Protein 4KNK (pdb70)

Secondary structure (DSSP, 8-state):
-PPPPP--SS--HHHHHHHHTT--PPPEEE---TTS----BTTBTT---EEEEEE---SS--HHHHHHHHHHHTTT---SEEE-SS-EEE-S-TTS--SSSHHHHTTTEEEEEEPP--SHHHHHHHHHHHHHHHHHHHHHHT----B-TTTS-SSEEEHHHIIIII-S----TTHHHHHHTT--HHHHHHHHHHHHHHHTTSS---/-PPPP--SS--HHHHHHHHTT--PPPEEE---TTS----BTTBTT---EEEEEE---SS--HHHHHHHHHHSTTT---SEEE-SS-EEE-S-TTS--SSSHHHHTTTEEEEEEPP--SHHHHHHHHHHHHHHHHHHHHHHT----B-TTTS-SSEEEHHHIIIII-S----TTHHHHHHTT--HHHHHHHHHHHHHHHTTSSPPTT--

Organism: Staphylococcus aureus (strain NCTC 8325 / PS 47) (NCBI:txid93061)

Nearest PDB structures (foldseek):
  4knl-assembly2_B  TM=1.004E+00  e=2.951E-45  Staphylococcus aureus subsp. aureus NCTC 8325
  3lat-assembly2_B  TM=9.968E-01  e=1.624E-40  Staphylococcus epidermidis
  4ivv-assembly1_A  TM=8.701E-01  e=4.608E-11  Streptococcus pneumoniae TIGR4
  8c4d-assembly1_A  TM=6.603E-01  e=6.102E-10  Enterococcus faecium
  3hmb-assembly3_C  TM=6.795E-01  e=7.265E-08  Bacillus subtilis

Radius of gyration: 22.3 Å; Cα contacts (8 Å, |Δi|>4): 862; chains: 2; bounding box: 53×54×55 Å

Solvent-accessible surface area: 17569 Å² total; per-residue (Å²): 191,106,82,82,106,29,157,69,130,44,143,10,87,7,16,83,68,0,49,86,80,75,37,125,28,44,53,16,30,16,47,54,13,41,116,14,26,66,120,46,3,136,74,23,32,15,135,7,43,0,0,0,0,2,12,24,89,58,86,117,26,86,9,90,36,30,9,71,144,13,55,118,45,35,137,129,43,2,8,0,0,7,0,18,6,100,81,0,4,3,0,3,18,10,5,11,15,0,77,17,2,22,87,50,0,12,35,49,4,2,0,0,27,0,3,18,10,119,88,117,33,18,3,0,88,0,0,1,3,0,0,23,0,0,0,36,9,1,45,26,38,60,32,82,21,59,26,0,8,160,93,20,96,18,19,0,8,0,10,88,0,0,28,125,76,43,24,55,30,127,105,60,23,0,45,37,19,0,165,82,43,125,9,39,3,39,29,0,38,6,2,0,31,19,17,14,42,37,83,88,42,87,12,21,93,75,165,81,83,108,29,156,70,128,62,144,7,87,5,15,87,68,0,51,88,83,55,35,124,31,46,50,16,31,24,47,54,11,47,114,15,30,66,118,48,4,138,77,23,46,7,153,6,37,0,1,0,0,2,11,25,89,59,88,119,25,85,9,89,37,31,8,64,150,12,55,119,55,46,139,129,42,1,8,0,0,6,0,18,3,99,80,0,4,3,1,3,17,10,4,18,15,0,78,15,3,22,86,50,0,12,37,48,4,2,0,0,25,0,3,18,10,119,79,117,32,13,3,0,87,0,0,2,3,0,0,25,0,0,0,33,11,1,44,23,28,68,32,79,12,60,26,0,11,159,95,20,98,18,19,0,8,0,12,91,0,0,24,127,74,42,24,54,30,122,103,63,23,0,40,42,18,0,161,80,42,131,7,36,3,45,34,0,38,8,1,0,29,20,19,17,42,36,72,90,40,87,13,16,53,35,75,88,147

InterPro domains:
  IPR002502 N-acetylmuramoyl-L-alanine amidase domain [PF01510] (258-386)
  IPR002502 N-acetylmuramoyl-L-alanine amidase domain [SM00644] (245-386)
  IPR002502 N-acetylmuramoyl-L-alanine amidase domain [cd06583] (258-388)
  IPR002901 Mannosyl-glycoprotein endo-beta-N-acetylglucosamidase-like domain [PF01832] (1105-1240)
  IPR002901 Mannosyl-glycoprotein endo-beta-N-acetylglucosamidase-like domain [SM00047] (1092-1251)
  IPR025987 GW domain [PF13457] (451-509)
  IPR025987 GW domain [PF13457] (521-588)
  IPR025987 GW domain [PF13457] (616-679)
  IPR025987 GW domain [PF13457] (691-757)
  IPR025987 GW domain [PF13457] (786-855)
  IPR025987 GW domain [PF13457] (945-1012)
  IPR025987 GW domain [PS51780] (443-517)
  IPR025987 GW domain [PS51780] (519-593)
  IPR025987 GW domain [PS51780] (612-686)
  IPR025987 GW domain [PS51780] (688-762)
  IPR025987 GW domain [PS51780] (784-859)
  IPR025987 GW domain [PS51780] (861-936)
  IPR025987 GW domain [PS51780] (943-1017)
  IPR036505 N-acetylmuramoyl-L-alanine amidase/PGRP domain superfamily [G3DSA:3.40.80.10] (197-421)
  IPR036505 N-acetylmuramoyl-L-alanine amidase/PGRP domain superfamily [SSF55846] (246-404)

Sequence (414 aa):
TSLPKYKPQVNSSINDYICKNNLKAPKIEEDYTSYFPKYAYRNGVGRPEGIVVHDTANDRSTINGEISYMKNNYQNAFVHAFVDGDRIIETAPTDYYLSWGVGAVGNPRFINVEIVHTHDYASSFARSMNNYADDYAATQLQYYGLKPDSAEYDGNGTVWTHYAVSKYLGGTDHADPHGYLRRSHNYSYDQLYDLINEKYLIKMGKVAPWSLPKYKPQVNSSINDYICKNNLKAPKIEEDYTSYFPKYAYRNGVGRPEGIVVHDTANDRSTINGEISYMKNNYQNAFVHAFVDGDRIIETAPTDYLSWGVGAVGNPRFINVEIVHTHDYASSFARSMNNYADDYAATQLQYYGLKPDSAEYDGNGTVWTHYAVSKYLGGTDHADPHGYLRSHNYSYDQLYDLINEKYLIKMGKVAPWGTQ

Structure (mmCIF, N/CA/C/O backbone):
data_4KNK
#
_entry.id   4KNK
#
_cell.length_a   96.800
_cell.length_b   81.680
_cell.length_c   68.690
_cell.angle_alpha   90.00
_cell.angle_beta   128.84
_cell.angle_gamma   90.00
#
_symmetry.space_group_name_H-M   'C 1 2 1'
#
loop_
_entity.id
_entity.type
_entity.pdbx_description
1 polymer 'Bifunctional autolysin'
2 non-polymer 'ZINC ION'
3 non-polymer IMIDAZOLE
4 non-polymer 'SODIUM ION'
5 non-polymer 'FORMIC ACID'
6 non-polymer DI(HYDROXYETHYL)ETHER
7 non-polymer 1,2-ETHANEDIOL
8 water water
#
loop_
_atom_site.group_PDB
_atom_site.id
_atom_site.type_symbol
_atom_site.label_atom_id
_atom_site.label_alt_id
_atom_site.label_comp_id
_atom_site.label_asym_id
_atom_site.label_entity_id
_atom_site.label_seq_id
_atom_site.pdbx_PDB_ins_code
_atom_site.Cartn_x
_atom_site.Cartn_y
_atom_site.Cartn_z
_atom_site.occupancy
_atom_site.B_iso_or_equiv
_atom_site.auth_seq_id
_atom_site.auth_comp_id
_atom_site.auth_asym_id
_atom_site.auth_atom_id
_atom_site.pdbx_PDB_model_num
ATOM 1 N N . THR A 1 16 ? 92.279 -14.098 44.272 1.00 34.24 212 THR A N 1
ATOM 2 C CA . THR A 1 16 ? 92.281 -12.653 44.074 1.00 33.30 212 THR A CA 1
ATOM 3 C C . THR A 1 16 ? 91.506 -11.927 45.176 1.00 30.15 212 THR A C 1
ATOM 4 O O . THR A 1 16 ? 90.282 -12.047 45.312 1.00 32.50 212 THR A O 1
ATOM 8 N N . SER A 1 17 ? 92.242 -11.171 45.971 1.00 26.34 213 SER A N 1
ATOM 9 C CA . SER A 1 17 ? 91.667 -10.523 47.138 1.00 23.76 213 SER A CA 1
ATOM 10 C C . SER A 1 17 ? 90.887 -9.260 46.785 1.00 22.02 213 SER A C 1
ATOM 11 O O . SER A 1 17 ? 91.025 -8.704 45.696 1.00 23.70 213 SER A O 1
ATOM 14 N N . LEU A 1 18 ? 90.052 -8.801 47.712 1.00 21.29 214 LEU A N 1
ATOM 15 C CA . LEU A 1 18 ? 89.364 -7.534 47.558 1.00 20.70 214 LEU A CA 1
ATOM 16 C C . LEU A 1 18 ? 90.355 -6.389 47.479 1.00 21.19 214 LEU A C 1
ATOM 17 O O . LEU A 1 18 ? 91.343 -6.360 48.201 1.00 21.61 214 LEU A O 1
ATOM 22 N N . PRO A 1 19 ? 90.077 -5.413 46.618 1.00 20.92 215 PRO A N 1
ATOM 23 C CA . PRO A 1 19 ? 90.973 -4.258 46.536 1.00 22.71 215 PRO A CA 1
ATOM 24 C C . PRO A 1 19 ? 90.771 -3.333 47.736 1.00 22.30 215 PRO A C 1
ATOM 25 O O . PRO A 1 19 ? 89.658 -3.231 48.270 1.00 21.48 215 PRO A O 1
ATOM 29 N N . LYS A 1 20 ? 91.829 -2.640 48.145 1.00 23.01 216 LYS A N 1
ATOM 30 C CA . LYS A 1 20 ? 91.672 -1.556 49.105 1.00 22.63 216 LYS A CA 1
ATOM 31 C C . LYS A 1 20 ? 90.999 -0.396 48.384 1.00 20.86 216 LYS A C 1
ATOM 32 O O . LYS A 1 20 ? 91.328 -0.100 47.236 1.00 22.16 216 LYS A O 1
ATOM 35 N N . TYR A 1 21 ? 90.076 0.278 49.054 1.00 18.50 217 TYR A N 1
ATOM 36 C CA . TYR A 1 21 ? 89.433 1.451 48.478 1.00 18.78 217 TYR A CA 1
ATOM 37 C C . TYR A 1 21 ? 90.470 2.532 48.204 1.00 19.30 217 TYR A C 1
ATOM 38 O O . TYR A 1 21 ? 91.251 2.873 49.092 1.00 21.59 217 TYR A O 1
ATOM 47 N N . LYS A 1 22 ? 90.442 3.109 47.010 1.00 19.49 218 LYS A N 1
ATOM 48 C CA . LYS A 1 22 ? 91.313 4.254 46.719 1.00 20.92 218 LYS A CA 1
ATOM 49 C C . LYS A 1 22 ? 90.554 5.547 47.002 1.00 19.26 218 LYS A C 1
ATOM 50 O O . LYS A 1 22 ? 89.553 5.830 46.355 1.00 18.98 218 LYS A O 1
ATOM 56 N N . PRO A 1 23 ? 91.022 6.327 47.981 1.00 18.39 219 PRO A N 1
ATOM 57 C CA . PRO A 1 23 ? 90.286 7.543 48.326 1.00 17.23 219 PRO A CA 1
ATOM 58 C C . PRO A 1 23 ? 90.136 8.464 47.120 1.00 16.72 219 PRO A C 1
ATOM 59 O O . PRO A 1 23 ? 91.085 8.659 46.344 1.00 17.84 219 PRO A O 1
ATOM 63 N N . GLN A 1 24 ? 88.932 9.006 46.959 1.00 16.50 220 GLN A N 1
ATOM 64 C CA . GLN A 1 24 ? 88.649 9.915 45.863 1.00 17.10 220 GLN A CA 1
ATOM 65 C C . GLN A 1 24 ? 88.762 11.376 46.288 1.00 15.99 220 GLN A C 1
ATOM 66 O O . GLN A 1 24 ? 88.704 12.270 45.448 1.00 18.50 220 GLN A O 1
ATOM 72 N N . VAL A 1 25 ? 88.899 11.619 47.586 1.00 15.39 221 VAL A N 1
ATOM 73 C CA . VAL A 1 25 ? 89.029 12.961 48.142 1.00 15.62 221 VAL A CA 1
ATOM 74 C C . VAL A 1 25 ? 90.161 12.874 49.156 1.00 15.45 221 VAL A C 1
ATOM 75 O O . VAL A 1 25 ? 90.072 12.088 50.098 1.00 18.74 221 VAL A O 1
ATOM 79 N N . ASN A 1 26 ? 91.227 13.641 48.964 1.00 14.66 222 ASN A N 1
ATOM 80 C CA . ASN A 1 26 ? 92.332 13.599 49.905 1.00 14.70 222 ASN A CA 1
ATOM 81 C C . ASN A 1 26 ? 91.903 14.037 51.286 1.00 13.39 222 ASN A C 1
ATOM 82 O O . ASN A 1 26 ? 91.186 15.017 51.442 1.00 14.24 222 ASN A O 1
ATOM 87 N N . SER A 1 27 ? 92.337 13.294 52.296 1.00 13.32 223 SER A N 1
ATOM 88 C CA . SER A 1 27 ? 91.911 13.589 53.651 1.00 11.93 223 SER A CA 1
ATOM 89 C C . SER A 1 27 ? 92.880 13.013 54.665 1.00 12.70 223 SER A C 1
ATOM 90 O O . SER A 1 27 ? 92.928 11.805 54.860 1.00 13.42 223 SER A O 1
ATOM 93 N N . SER A 1 28 ? 93.679 13.867 55.302 1.00 13.32 224 SER A N 1
ATOM 94 C CA . SER A 1 28 ? 94.568 13.368 56.353 1.00 13.47 224 SER A CA 1
ATOM 95 C C . SER A 1 28 ? 93.765 12.822 57.534 1.00 12.64 224 SER A C 1
ATOM 96 O O . SER A 1 28 ? 94.225 11.901 58.209 1.00 13.55 224 SER A O 1
ATOM 99 N N . ILE A 1 29 ? 92.586 13.377 57.790 1.00 11.84 225 ILE A N 1
ATOM 100 C CA . ILE A 1 29 ? 91.777 12.857 58.880 1.00 11.62 225 ILE A CA 1
ATOM 101 C C . ILE A 1 29 ? 91.249 11.471 58.525 1.00 11.29 225 ILE A C 1
ATOM 102 O O . ILE A 1 29 ? 91.309 10.564 59.354 1.00 11.92 225 ILE A O 1
ATOM 107 N N . ASN A 1 30 ? 90.769 11.272 57.294 1.00 11.33 226 ASN A N 1
ATOM 108 C CA . ASN A 1 30 ? 90.325 9.926 56.928 1.00 11.42 226 ASN A CA 1
ATOM 109 C C . ASN A 1 30 ? 91.503 8.952 56.927 1.00 11.55 226 ASN A C 1
ATOM 110 O O . ASN A 1 30 ? 91.351 7.790 57.311 1.00 12.94 226 ASN A O 1
ATOM 115 N N . ASP A 1 31 ? 92.687 9.424 56.536 1.00 12.70 227 ASP A N 1
ATOM 116 C CA . ASP A 1 31 ? 93.897 8.589 56.599 1.00 14.39 227 ASP A CA 1
ATOM 117 C C . ASP A 1 31 ? 94.144 8.129 58.042 1.00 14.47 227 ASP A C 1
ATOM 118 O O . ASP A 1 31 ? 94.446 6.967 58.283 1.00 15.50 227 ASP A O 1
ATOM 123 N N . TYR A 1 32 ? 94.006 9.048 58.995 1.00 14.32 228 TYR A N 1
ATOM 124 C CA . TYR A 1 32 ? 94.178 8.767 60.417 1.00 14.85 228 TYR A CA 1
ATOM 125 C C . TYR A 1 32 ? 93.134 7.757 60.899 1.00 14.16 228 TYR A C 1
ATOM 126 O O . TYR A 1 32 ? 93.454 6.825 61.622 1.00 15.73 228 TYR A O 1
ATOM 135 N N . ILE A 1 33 ? 91.883 7.943 60.500 1.00 12.72 229 ILE A N 1
ATOM 136 C CA . ILE A 1 33 ? 90.814 7.045 60.914 1.00 12.62 229 ILE A CA 1
ATOM 137 C C . ILE A 1 33 ? 91.097 5.618 60.432 1.00 13.14 229 ILE A C 1
ATOM 138 O O . ILE A 1 33 ? 90.983 4.638 61.184 1.00 14.63 229 ILE A O 1
ATOM 143 N N . CYS A 1 34 ? 91.470 5.518 59.160 1.00 13.74 230 CYS A N 1
ATOM 144 C CA . CYS A 1 34 ? 91.740 4.238 58.527 1.00 16.31 230 CYS A CA 1
ATOM 145 C C . CYS A 1 34 ? 92.981 3.551 59.100 1.00 18.32 230 CYS A C 1
ATOM 146 O O . CYS A 1 34 ? 92.938 2.369 59.448 1.00 19.64 230 CYS A O 1
ATOM 149 N N . LYS A 1 35 ? 94.076 4.300 59.204 1.00 20.55 231 LYS A N 1
ATOM 150 C CA . LYS A 1 35 ? 95.356 3.743 59.644 1.00 22.98 231 LYS A CA 1
ATOM 151 C C . LYS A 1 35 ? 95.236 3.174 61.033 1.00 23.68 231 LYS A C 1
ATOM 152 O O . LYS A 1 35 ? 95.852 2.170 61.364 1.00 25.23 231 LYS A O 1
ATOM 154 N N . ASN A 1 36 ? 94.409 3.804 61.846 1.00 22.60 232 ASN A N 1
ATOM 155 C CA . ASN A 1 36 ? 94.207 3.363 63.211 1.00 21.90 232 ASN A CA 1
ATOM 156 C C . ASN A 1 36 ? 93.057 2.420 63.420 1.00 20.98 232 ASN A C 1
ATOM 157 O O . ASN A 1 36 ? 92.751 2.035 64.557 1.00 21.88 232 ASN A O 1
ATOM 162 N N . ASN A 1 37 ? 92.438 2.035 62.312 1.00 20.20 233 ASN A N 1
ATOM 163 C CA . ASN A 1 37 ? 91.402 1.022 62.320 1.00 19.00 233 ASN A CA 1
ATOM 164 C C . ASN A 1 37 ? 90.305 1.374 63.326 1.00 17.31 233 ASN A C 1
ATOM 165 O O . ASN A 1 37 ? 89.883 0.545 64.112 1.00 16.75 233 ASN A O 1
ATOM 170 N N . LEU A 1 38 ? 89.845 2.615 63.314 1.00 16.72 234 LEU A N 1
ATOM 171 C CA . LEU A 1 38 ? 88.859 3.026 64.301 1.00 15.71 234 LEU A CA 1
ATOM 172 C C . LEU A 1 38 ? 87.552 2.294 64.087 1.00 15.10 234 LEU A C 1
ATOM 173 O O . LEU A 1 38 ? 87.070 2.212 62.965 1.00 16.38 234 LEU A O 1
ATOM 178 N N . LYS A 1 39 ? 86.975 1.817 65.180 1.00 15.19 235 LYS A N 1
ATOM 179 C CA . LYS A 1 39 ? 85.741 1.048 65.125 1.00 16.25 235 LYS A CA 1
ATOM 180 C C . LYS A 1 39 ? 84.586 1.854 65.666 1.00 13.92 235 LYS A C 1
ATOM 181 O O . LYS A 1 39 ? 84.592 2.273 66.821 1.00 15.13 235 LYS A O 1
ATOM 185 N N . ALA A 1 40 ? 83.580 2.056 64.834 1.00 13.21 236 ALA A N 1
ATOM 186 C CA . ALA A 1 40 ? 82.368 2.701 65.301 1.00 12.94 236 ALA A CA 1
ATOM 187 C C . ALA A 1 40 ? 81.694 1.854 66.378 1.00 13.12 236 ALA A C 1
ATOM 188 O O . ALA A 1 40 ? 81.715 0.617 66.342 1.00 14.40 236 ALA A O 1
ATOM 190 N N . PRO A 1 41 ? 81.080 2.516 67.353 1.00 12.65 237 PRO A N 1
ATOM 191 C CA . PRO A 1 41 ? 80.356 1.775 68.393 1.00 14.00 237 PRO A CA 1
ATOM 192 C C . PRO A 1 41 ? 79.031 1.215 67.889 1.00 13.85 237 PRO A C 1
ATOM 193 O O . PRO A 1 41 ? 78.607 1.535 66.774 1.00 13.80 237 PRO A O 1
ATOM 197 N N . LYS A 1 42 ? 78.393 0.405 68.719 1.00 13.75 238 LYS A N 1
ATOM 198 C CA . LYS A 1 42 ? 77.055 -0.096 68.427 1.00 14.91 238 LYS A CA 1
ATOM 199 C C . LYS A 1 42 ? 76.057 1.035 68.173 1.00 12.95 238 LYS A C 1
ATOM 200 O O . LYS A 1 42 ? 76.172 2.103 68.748 1.00 15.17 238 LYS A O 1
ATOM 202 N N . ILE A 1 43 ? 75.079 0.772 67.312 1.00 12.76 239 ILE A N 1
ATOM 203 C CA . ILE A 1 43 ? 73.950 1.677 67.117 1.00 12.32 239 ILE A CA 1
ATOM 204 C C . ILE A 1 43 ? 72.951 1.372 68.218 1.00 12.32 239 ILE A C 1
ATOM 205 O O . ILE A 1 43 ? 72.379 0.279 68.239 1.00 14.03 239 ILE A O 1
ATOM 210 N N . GLU A 1 44 ? 72.778 2.305 69.152 1.00 11.36 240 GLU A N 1
ATOM 211 C CA . GLU A 1 44 ? 71.852 2.160 70.278 1.00 12.99 240 GLU A CA 1
ATOM 212 C C . GLU A 1 44 ? 70.546 2.818 69.972 1.00 12.98 240 GLU A C 1
ATOM 213 O O . GLU A 1 44 ? 70.528 3.924 69.444 1.00 17.25 240 GLU A O 1
ATOM 219 N N . GLU A 1 45 ? 69.454 2.186 70.364 1.00 11.17 241 GLU A N 1
ATOM 220 C CA . GLU A 1 45 ? 68.155 2.850 70.265 1.00 13.70 241 GLU A CA 1
ATOM 221 C C . GLU A 1 45 ? 67.824 3.662 71.509 1.00 14.79 241 GLU A C 1
ATOM 222 O O . GLU A 1 45 ? 68.125 3.290 72.649 1.00 18.02 241 GLU A O 1
ATOM 228 N N . ASP A 1 46 ? 67.155 4.767 71.289 1.00 12.57 242 ASP A N 1
ATOM 229 C CA . ASP A 1 46 ? 66.569 5.505 72.379 1.00 13.08 242 ASP A CA 1
ATOM 230 C C . ASP A 1 46 ? 65.304 6.153 71.822 1.00 12.97 242 ASP A C 1
ATOM 231 O O . ASP A 1 46 ? 65.308 7.338 71.505 1.00 13.44 242 ASP A O 1
ATOM 236 N N . TYR A 1 47 ? 64.255 5.348 71.638 1.00 12.56 243 TYR A N 1
ATOM 237 C CA . TYR A 1 47 ? 63.028 5.807 70.993 1.00 11.83 243 TYR A CA 1
ATOM 238 C C . TYR A 1 47 ? 62.051 6.398 71.996 1.00 11.94 243 TYR A C 1
ATOM 239 O O . TYR A 1 47 ? 62.126 6.136 73.190 1.00 14.85 243 TYR A O 1
ATOM 248 N N . THR A 1 48 ? 61.105 7.163 71.486 1.00 10.81 244 THR A N 1
ATOM 249 C CA . THR A 1 48 ? 60.140 7.873 72.321 1.00 11.54 244 THR A CA 1
ATOM 250 C C . THR A 1 48 ? 58.739 7.564 71.817 1.00 11.31 244 THR A C 1
ATOM 251 O O . THR A 1 48 ? 58.428 7.750 70.644 1.00 11.64 244 THR A O 1
ATOM 255 N N . SER A 1 49 ? 57.888 7.112 72.726 1.00 11.93 245 SER A N 1
ATOM 256 C CA . SER A 1 49 ? 56.583 6.576 72.370 1.00 12.68 245 SER A CA 1
ATOM 257 C C . SER A 1 49 ? 55.680 7.611 71.714 1.00 12.47 245 SER A C 1
ATOM 258 O O . SER A 1 49 ? 54.806 7.246 70.922 1.00 13.78 245 SER A O 1
ATOM 261 N N . TYR A 1 50 ? 55.858 8.895 72.055 1.00 11.96 246 TYR A N 1
ATOM 262 C CA . TYR A 1 50 ? 54.945 9.920 71.575 1.00 12.45 246 TYR A CA 1
ATOM 263 C C . TYR A 1 50 ? 55.450 10.633 70.320 1.00 12.03 246 TYR A C 1
ATOM 264 O O . TYR A 1 50 ? 54.743 11.493 69.797 1.00 13.49 246 TYR A O 1
ATOM 273 N N . PHE A 1 51 ? 56.638 10.290 69.815 1.00 11.03 247 PHE A N 1
ATOM 274 C CA . PHE A 1 51 ? 57.029 10.852 68.533 1.00 11.99 247 PHE A CA 1
ATOM 275 C C . PHE A 1 51 ? 56.062 10.346 67.454 1.00 10.89 247 PHE A C 1
ATOM 276 O O . PHE A 1 51 ? 55.599 9.194 67.503 1.00 11.32 247 PHE A O 1
ATOM 284 N N . PRO A 1 52 ? 55.820 11.156 66.419 1.00 11.50 248 PRO A N 1
ATOM 285 C CA . PRO A 1 52 ? 54.948 10.684 65.341 1.00 12.09 248 PRO A CA 1
ATOM 286 C C . PRO A 1 52 ? 55.654 9.612 64.513 1.00 10.47 248 PRO A C 1
ATOM 287 O O . PRO A 1 52 ? 56.899 9.606 64.417 1.00 11.51 248 PRO A O 1
ATOM 291 N N . LYS A 1 53 ? 54.862 8.774 63.858 1.00 10.94 249 LYS A N 1
ATOM 292 C CA . LYS A 1 53 ? 55.365 7.738 62.965 1.00 11.32 249 LYS A CA 1
ATOM 293 C C . LYS A 1 53 ? 54.735 7.978 61.585 1.00 10.70 249 LYS A C 1
ATOM 294 O O . LYS A 1 53 ? 53.693 7.399 61.269 1.00 11.97 249 LYS A O 1
ATOM 300 N N . TYR A 1 54 ? 55.354 8.860 60.801 1.00 9.83 250 TYR A N 1
ATOM 301 C CA . TYR A 1 54 ? 54.811 9.234 59.507 1.00 10.25 250 TYR A CA 1
ATOM 302 C C . TYR A 1 54 ? 55.665 8.681 58.383 1.00 9.74 250 TYR A C 1
ATOM 303 O O . TYR A 1 54 ? 56.895 8.611 58.464 1.00 10.60 250 TYR A O 1
ATOM 312 N N . ALA A 1 55 ? 54.991 8.274 57.317 1.00 9.29 251 ALA A N 1
ATOM 313 C CA . ALA A 1 55 ? 55.645 7.746 56.134 1.00 9.17 251 ALA A CA 1
ATOM 314 C C . ALA A 1 55 ? 56.503 8.768 55.413 1.00 8.71 251 ALA A C 1
ATOM 315 O O . ALA A 1 55 ? 56.180 9.954 55.400 1.00 10.22 251 ALA A O 1
ATOM 317 N N . TYR A 1 56 ? 57.566 8.307 54.756 1.00 8.74 252 TYR A N 1
ATOM 318 C CA . TYR A 1 56 ? 58.166 9.093 53.683 1.00 8.66 252 TYR A CA 1
ATOM 319 C C . TYR A 1 56 ? 57.177 9.196 52.527 1.00 9.06 252 TYR A C 1
ATOM 320 O O . TYR A 1 56 ? 56.179 8.456 52.464 1.00 9.35 252 TYR A O 1
ATOM 329 N N . ARG A 1 57 ? 57.444 10.082 51.576 1.00 8.96 253 ARG A N 1
ATOM 330 C CA . ARG A 1 57 ? 56.490 10.266 50.485 1.00 9.78 253 ARG A CA 1
ATOM 331 C C . ARG A 1 57 ? 56.249 8.980 49.703 1.00 9.70 253 ARG A C 1
ATOM 332 O O . ARG A 1 57 ? 55.137 8.763 49.221 1.00 10.96 253 ARG A O 1
ATOM 340 N N . ASN A 1 58 ? 57.272 8.124 49.580 1.00 10.09 254 ASN A N 1
ATOM 341 C CA . ASN A 1 58 ? 57.094 6.870 48.846 1.00 11.28 254 ASN A CA 1
ATOM 342 C C . ASN A 1 58 ? 56.622 5.719 49.732 1.00 10.03 254 ASN A C 1
ATOM 343 O O . ASN A 1 58 ? 56.446 4.606 49.235 1.00 12.46 254 ASN A O 1
ATOM 348 N N . GLY A 1 59 ? 56.456 5.961 51.029 1.00 9.32 255 GLY A N 1
ATOM 349 C CA . GLY A 1 59 ? 55.976 4.954 51.947 1.00 9.74 255 GLY A CA 1
ATOM 350 C C . GLY A 1 59 ? 56.815 4.817 53.193 1.00 8.69 255 GLY A C 1
ATOM 351 O O . GLY A 1 59 ? 57.919 5.352 53.290 1.00 9.60 255 GLY A O 1
ATOM 352 N N . VAL A 1 60 ? 56.274 4.081 54.167 1.00 8.70 256 VAL A N 1
ATOM 353 C CA . VAL A 1 60 ? 57.087 3.665 55.306 1.00 8.44 256 VAL A CA 1
ATOM 354 C C . VAL A 1 60 ? 58.258 2.821 54.784 1.00 8.36 256 VAL A C 1
ATOM 355 O O . VAL A 1 60 ? 58.074 2.011 53.859 1.00 8.94 256 VAL A O 1
ATOM 359 N N . GLY A 1 61 ? 59.464 3.017 55.333 1.00 8.72 257 GLY A N 1
ATOM 360 C CA . GLY A 1 61 ? 60.564 2.184 54.898 1.00 8.96 257 GLY A CA 1
ATOM 361 C C . GLY A 1 61 ? 61.127 2.602 53.554 1.00 9.09 257 GLY A C 1
ATOM 362 O O . GLY A 1 61 ? 61.959 1.868 53.000 1.00 8.88 257 GLY A O 1
ATOM 363 N N . ARG A 1 62 ? 60.752 3.789 53.057 1.00 8.64 258 ARG A N 1
ATOM 364 C CA . ARG A 1 62 ? 61.195 4.239 51.741 1.00 8.88 258 ARG A CA 1
ATOM 365 C C . ARG A 1 62 ? 61.978 5.563 51.763 1.00 8.96 258 ARG A C 1
ATOM 366 O O . ARG A 1 62 ? 61.723 6.460 50.958 1.00 9.17 258 ARG A O 1
ATOM 374 N N . PRO A 1 63 ? 62.979 5.691 52.640 1.00 9.25 259 PRO A N 1
ATOM 375 C CA . PRO A 1 63 ? 63.823 6.885 52.532 1.00 9.14 259 PRO A CA 1
ATOM 376 C C . PRO A 1 63 ? 64.572 6.869 51.210 1.00 9.40 259 PRO A C 1
ATOM 377 O O . PRO A 1 63 ? 64.881 5.801 50.646 1.00 10.38 259 PRO A O 1
ATOM 381 N N . GLU A 1 64 ? 64.881 8.068 50.730 1.00 9.70 260 GLU A N 1
ATOM 382 C CA . GLU A 1 64 ? 65.556 8.257 49.456 1.00 10.07 260 GLU A CA 1
ATOM 383 C C . GLU A 1 64 ? 67.005 8.660 49.637 1.00 9.74 260 GLU A C 1
ATOM 384 O O . GLU A 1 64 ? 67.740 8.801 48.659 1.00 11.02 260 GLU A O 1
ATOM 390 N N . GLY A 1 65 ? 67.429 8.892 50.869 1.00 9.52 261 GLY A N 1
ATOM 391 C CA . GLY A 1 65 ? 68.781 9.308 51.141 1.00 9.63 261 GLY A CA 1
ATOM 392 C C . GLY A 1 65 ? 68.902 9.710 52.589 1.00 8.89 261 GLY A C 1
ATOM 393 O O . GLY A 1 65 ? 68.019 9.406 53.409 1.00 9.56 261 GLY A O 1
ATOM 394 N N . ILE A 1 66 ? 70.005 10.384 52.898 1.00 8.66 262 ILE A N 1
ATOM 395 C CA . ILE A 1 66 ? 70.379 10.750 54.255 1.00 9.01 262 ILE A CA 1
ATOM 396 C C . ILE A 1 66 ? 70.997 12.132 54.233 1.00 8.73 262 ILE A C 1
ATOM 397 O O . ILE A 1 66 ? 71.675 12.501 53.273 1.00 10.12 262 ILE A O 1
ATOM 402 N N . VAL A 1 67 ? 70.727 12.899 55.283 1.00 8.35 263 VAL A N 1
ATOM 403 C CA . VAL A 1 67 ? 71.212 14.273 55.402 1.00 9.10 263 VAL A CA 1
ATOM 404 C C . VAL A 1 67 ? 72.243 14.404 56.506 1.00 8.80 263 VAL A C 1
ATOM 405 O O . VAL A 1 67 ? 72.077 13.862 57.608 1.00 9.02 263 VAL A O 1
ATOM 409 N N . VAL A 1 68 ? 73.314 15.145 56.202 1.00 8.80 264 VAL A N 1
ATOM 410 C CA . VAL A 1 68 ? 74.326 15.520 57.173 1.00 8.99 264 VAL A CA 1
ATOM 411 C C . VAL A 1 68 ? 73.958 16.862 57.794 1.00 9.11 264 VAL A C 1
ATOM 412 O O . VAL A 1 68 ? 73.904 17.883 57.099 1.00 9.76 264 VAL A O 1
ATOM 416 N N . HIS A 1 69 ? 73.772 16.836 59.114 1.00 9.32 265 HIS A N 1
ATOM 417 C CA . HIS A 1 69 ? 73.521 18.024 59.928 1.00 9.58 265 HIS A CA 1
ATOM 418 C C . HIS A 1 69 ? 74.611 18.154 60.981 1.00 9.52 265 HIS A C 1
ATOM 419 O O . HIS A 1 69 ? 75.247 17.155 61.352 1.00 10.10 265 HIS A O 1
ATOM 426 N N . ASP A 1 70 ? 74.766 19.355 61.532 1.00 10.32 266 ASP A N 1
ATOM 427 C CA . ASP A 1 70 ? 75.447 19.475 62.804 1.00 10.53 266 ASP A CA 1
ATOM 428 C C . ASP A 1 70 ? 74.596 20.331 63.731 1.00 11.03 266 ASP A C 1
ATOM 429 O O . ASP A 1 70 ? 73.771 21.116 63.268 1.00 12.38 266 ASP A O 1
ATOM 434 N N . THR A 1 71 ? 74.809 20.187 65.033 1.00 11.08 267 THR A N 1
ATOM 435 C CA . THR A 1 71 ? 73.911 20.786 66.013 1.00 12.79 267 THR A CA 1
ATOM 436 C C . THR A 1 71 ? 74.028 22.313 66.120 1.00 14.61 267 THR A C 1
ATOM 437 O O . THR A 1 71 ? 73.175 22.948 66.742 1.00 17.42 267 THR A O 1
ATOM 441 N N . ALA A 1 72 ? 75.083 22.897 65.554 1.00 14.98 268 ALA A N 1
ATOM 442 C CA . ALA A 1 72 ? 75.333 24.338 65.667 1.00 17.88 268 ALA A CA 1
ATOM 443 C C . ALA A 1 72 ? 75.409 24.762 67.132 1.00 17.38 268 ALA A C 1
ATOM 444 O O . ALA A 1 72 ? 75.068 25.895 67.495 1.00 20.18 268 ALA A O 1
ATOM 446 N N . ASN A 1 73 ? 75.895 23.858 67.973 1.00 17.67 269 ASN A N 1
ATOM 447 C CA . ASN A 1 73 ? 75.972 24.117 69.398 1.00 18.79 269 ASN A CA 1
ATOM 448 C C . ASN A 1 73 ? 77.328 23.670 69.893 1.00 19.21 269 ASN A C 1
ATOM 449 O O . ASN A 1 73 ? 77.657 22.486 69.888 1.00 19.09 269 ASN A O 1
ATOM 454 N N . ASP A 1 74 ? 78.149 24.618 70.294 1.00 19.89 270 ASP A N 1
ATOM 455 C CA . ASP A 1 74 ? 79.506 24.238 70.627 1.00 23.43 270 ASP A CA 1
ATOM 456 C C . ASP A 1 74 ? 79.675 23.830 72.077 1.00 23.50 270 ASP A C 1
ATOM 457 O O . ASP A 1 74 ? 80.789 23.575 72.536 1.00 25.67 270 ASP A O 1
ATOM 462 N N . ARG A 1 75 ? 78.569 23.757 72.804 1.00 21.25 271 ARG A N 1
ATOM 463 C CA . ARG A 1 75 ? 78.659 23.449 74.216 1.00 23.00 271 ARG A CA 1
ATOM 464 C C . ARG A 1 75 ? 77.860 22.218 74.639 1.00 21.47 271 ARG A C 1
ATOM 465 O O . ARG A 1 75 ? 78.094 21.675 75.707 1.00 24.36 271 ARG A O 1
ATOM 468 N N . SER A 1 76 ? 76.927 21.764 73.816 1.00 18.53 272 SER A N 1
ATOM 469 C CA . SER A 1 76 ? 76.041 20.699 74.261 1.00 17.70 272 SER A CA 1
ATOM 470 C C . SER A 1 76 ? 76.699 19.331 74.158 1.00 17.95 272 SER A C 1
ATOM 471 O O . SER A 1 76 ? 77.669 19.129 73.411 1.00 21.21 272 SER A O 1
ATOM 474 N N . THR A 1 77 ? 76.142 18.380 74.897 1.00 16.34 273 THR A N 1
ATOM 475 C CA . THR A 1 77 ? 76.555 16.980 74.817 1.00 15.93 273 THR A CA 1
ATOM 476 C C . THR A 1 77 ? 75.461 16.195 74.108 1.00 15.19 273 THR A C 1
ATOM 477 O O . THR A 1 77 ? 74.331 16.670 73.962 1.00 14.14 273 THR A O 1
ATOM 481 N N . ILE A 1 78 ? 75.777 14.979 73.684 1.00 13.97 274 ILE A N 1
ATOM 482 C CA . ILE A 1 78 ? 74.775 14.147 73.034 1.00 13.45 274 ILE A CA 1
ATOM 483 C C . ILE A 1 78 ? 73.575 13.911 73.969 1.00 12.97 274 ILE A C 1
ATOM 484 O O . ILE A 1 78 ? 72.426 13.975 73.527 1.00 13.09 274 ILE A O 1
ATOM 489 N N . ASN A 1 79 ? 73.833 13.666 75.250 1.00 14.01 275 ASN A N 1
ATOM 490 C CA . ASN A 1 79 ? 72.718 13.475 76.186 1.00 15.99 275 ASN A CA 1
ATOM 491 C C . ASN A 1 79 ? 71.845 14.721 76.305 1.00 15.10 275 ASN A C 1
ATOM 492 O O . ASN A 1 79 ? 70.613 14.640 76.373 1.00 15.16 275 ASN A O 1
ATOM 497 N N . GLY A 1 80 ? 72.488 15.883 76.350 1.00 15.22 276 GLY A N 1
ATOM 498 C CA . GLY A 1 80 ? 71.732 17.113 76.454 1.00 14.91 276 GLY A CA 1
ATOM 499 C C . GLY A 1 80 ? 70.916 17.393 75.201 1.00 14.39 276 GLY A C 1
ATOM 500 O O . GLY A 1 80 ? 69.769 17.851 75.282 1.00 14.28 276 GLY A O 1
ATOM 501 N N . GLU A 1 81 ? 71.503 17.150 74.032 1.00 13.35 277 GLU A N 1
ATOM 502 C CA . GLU A 1 81 ? 70.752 17.295 72.795 1.00 12.78 277 GLU A CA 1
ATOM 503 C C . GLU A 1 81 ? 69.515 16.411 72.777 1.00 12.31 277 GLU A C 1
ATOM 504 O O . GLU A 1 81 ? 68.424 16.840 72.378 1.00 12.47 277 GLU A O 1
ATOM 510 N N . ILE A 1 82 ? 69.672 15.166 73.188 1.00 12.29 278 ILE A N 1
ATOM 511 C CA . ILE A 1 82 ? 68.549 14.234 73.154 1.00 12.67 278 ILE A CA 1
ATOM 512 C C . ILE A 1 82 ? 67.467 14.641 74.152 1.00 12.35 278 ILE A C 1
ATOM 513 O O . ILE A 1 82 ? 66.285 14.593 73.822 1.00 12.85 278 ILE A O 1
ATOM 518 N N . SER A 1 83 ? 67.866 15.060 75.349 1.00 13.10 279 SER A N 1
ATOM 519 C CA . SER A 1 83 ? 66.886 15.472 76.348 1.00 15.24 279 SER A CA 1
ATOM 520 C C . SER A 1 83 ? 66.044 16.640 75.833 1.00 13.81 279 SER A C 1
ATOM 521 O O . SER A 1 83 ? 64.816 16.685 75.974 1.00 14.67 279 SER A O 1
ATOM 524 N N . TYR A 1 84 ? 66.719 17.617 75.235 1.00 13.48 280 TYR A N 1
ATOM 525 C CA . TYR A 1 84 ? 66.024 18.775 74.695 1.00 14.13 280 TYR A CA 1
ATOM 526 C C . TYR A 1 84 ? 65.072 18.320 73.588 1.00 13.03 280 TYR A C 1
ATOM 527 O O . TYR A 1 84 ? 63.914 18.736 73.544 1.00 13.87 280 TYR A O 1
ATOM 536 N N . MET A 1 85 ? 65.560 17.478 72.689 1.00 12.23 281 MET A N 1
ATOM 537 C CA . MET A 1 85 ? 64.754 17.059 71.551 1.00 11.76 281 MET A CA 1
ATOM 538 C C . MET A 1 85 ? 63.501 16.293 71.979 1.00 12.34 281 MET A C 1
ATOM 539 O O . MET A 1 85 ? 62.415 16.437 71.378 1.00 12.76 281 MET A O 1
ATOM 544 N N . LYS A 1 86 ? 63.626 15.444 73.000 1.00 12.30 282 LYS A N 1
ATOM 545 C CA . LYS A 1 86 ? 62.454 14.710 73.460 1.00 12.77 282 LYS A CA 1
ATOM 546 C C . LYS A 1 86 ? 61.322 15.629 73.909 1.00 13.59 282 LYS A C 1
ATOM 547 O O . LYS A 1 86 ? 60.152 15.280 73.803 1.00 16.38 282 LYS A O 1
ATOM 553 N N . ASN A 1 87 ? 61.652 16.814 74.411 1.00 11.96 283 ASN A N 1
ATOM 554 C CA . ASN A 1 87 ? 60.649 17.775 74.834 1.00 12.95 283 ASN A CA 1
ATOM 555 C C . ASN A 1 87 ? 60.202 18.679 73.698 1.00 13.83 283 ASN A C 1
ATOM 556 O O . ASN A 1 87 ? 59.176 19.321 73.811 1.00 18.14 283 ASN A O 1
ATOM 561 N N . ASN A 1 88 ? 61.003 18.781 72.643 1.00 13.52 284 ASN A N 1
ATOM 562 C CA . ASN A 1 88 ? 60.812 19.774 71.603 1.00 13.85 284 ASN A CA 1
ATOM 563 C C . ASN A 1 88 ? 60.572 19.156 70.240 1.00 13.97 284 ASN A C 1
ATOM 564 O O . ASN A 1 88 ? 60.692 19.842 69.235 1.00 14.40 284 ASN A O 1
ATOM 569 N N . TYR A 1 89 ? 60.195 17.872 70.224 1.00 13.52 285 TYR A N 1
ATOM 570 C CA . TYR A 1 89 ? 60.041 17.122 68.990 1.00 13.48 285 TYR A CA 1
ATOM 571 C C . TYR A 1 89 ? 59.004 17.736 68.055 1.00 14.90 285 TYR A C 1
ATOM 572 O O . TYR A 1 89 ? 59.097 17.556 66.840 1.00 17.12 285 TYR A O 1
ATOM 581 N N . GLN A 1 90 ? 58.042 18.484 68.605 1.00 16.91 286 GLN A N 1
ATOM 582 C CA . GLN A 1 90 ? 57.047 19.108 67.762 1.00 19.71 286 GLN A CA 1
ATOM 583 C C . GLN A 1 90 ? 57.688 20.204 66.900 1.00 18.98 286 GLN A C 1
ATOM 584 O O . GLN A 1 90 ? 57.172 20.522 65.829 1.00 24.28 286 GLN A O 1
ATOM 590 N N . ASN A 1 91 ? 58.784 20.796 67.381 1.00 17.92 287 ASN A N 1
ATOM 591 C CA . ASN A 1 91 ? 59.579 21.768 66.618 1.00 17.79 287 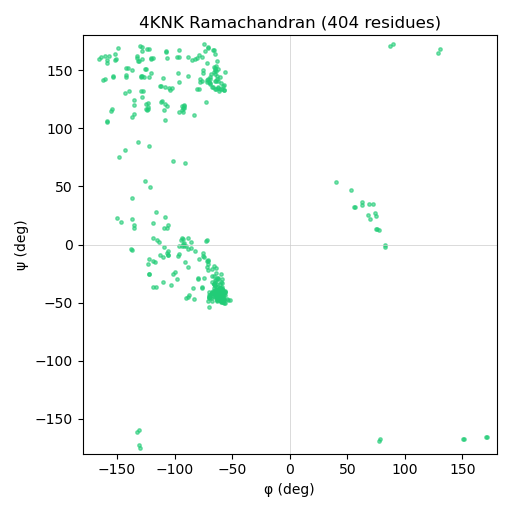ASN A CA 1
ATOM 592 C C . ASN A 1 91 ? 60.586 21.080 65.678 1.00 17.85 287 ASN A C 1
ATOM 593 O O . ASN A 1 91 ? 60.726 21.454 64.520 1.00 20.90 287 ASN A O 1
ATOM 598 N N . ALA A 1 92 ? 61.311 20.103 66.210 1.00 14.72 288 ALA A N 1
ATOM 599 C CA . ALA A 1 92 ? 62.302 19.370 65.429 1.00 13.02 288 ALA A CA 1
ATOM 600 C C . ALA A 1 92 ? 62.656 18.069 66.128 1.00 11.74 288 ALA A C 1
ATOM 601 O O . ALA A 1 92 ? 62.766 18.025 67.358 1.00 12.69 288 ALA A O 1
ATOM 603 N N . PHE A 1 93 ? 62.842 17.022 65.339 1.00 10.55 289 PHE A N 1
ATOM 604 C CA . PHE A 1 93 ? 63.527 15.842 65.834 1.00 10.27 289 PHE A CA 1
ATOM 605 C C . PHE A 1 93 ? 64.226 15.170 64.681 1.00 10.13 289 PHE A C 1
ATOM 606 O O . PHE A 1 93 ? 63.8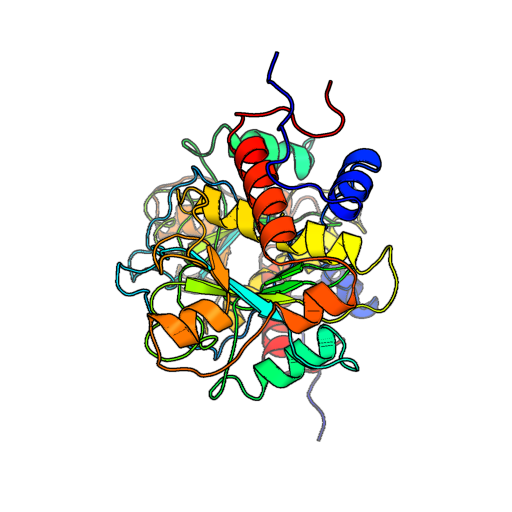96 15.406 63.516 1.00 10.56 289 PHE A O 1
ATOM 614 N N . VAL A 1 94 ? 65.208 14.348 65.012 1.00 9.55 290 VAL A N 1
ATOM 615 C CA . VAL A 1 94 ? 66.017 13.675 64.015 1.00 9.26 290 VAL A CA 1
ATOM 616 C C . VAL A 1 94 ? 66.066 12.182 64.300 1.00 8.83 290 VAL A C 1
ATOM 617 O O . VAL A 1 94 ? 65.635 11.699 65.356 1.00 9.76 290 VAL A O 1
ATOM 621 N N . HIS A 1 95 ? 66.596 11.440 63.336 1.00 8.20 291 HIS A N 1
ATOM 622 C CA . HIS A 1 95 ? 66.737 9.995 63.488 1.00 8.55 291 HIS A CA 1
ATOM 623 C C . HIS A 1 95 ? 67.881 9.570 64.394 1.00 8.52 291 HIS A C 1
ATOM 624 O O . HIS A 1 95 ? 67.763 8.551 65.079 1.00 8.94 291 HIS A O 1
ATOM 631 N N . ALA A 1 96 ? 69.006 10.287 64.371 1.00 8.93 292 ALA A N 1
ATOM 632 C CA . ALA A 1 96 ? 70.150 9.843 65.162 1.00 9.01 292 ALA A CA 1
ATOM 633 C C . ALA A 1 96 ? 71.088 11.005 65.425 1.00 9.15 292 ALA A C 1
ATOM 634 O O . ALA A 1 96 ? 71.122 11.982 64.657 1.00 9.35 292 ALA A O 1
ATOM 636 N N . PHE A 1 97 ? 71.860 10.847 66.503 1.00 9.54 293 PHE A N 1
ATOM 637 C CA . PHE A 1 97 ? 72.976 11.708 66.828 1.00 9.39 293 PHE A CA 1
ATOM 638 C C . PHE A 1 97 ? 74.231 10.859 66.888 1.00 8.96 293 PHE A C 1
ATOM 639 O O . PHE A 1 97 ? 74.205 9.710 67.336 1.00 10.02 293 PHE A O 1
ATOM 647 N N . VAL A 1 98 ? 75.339 11.467 66.517 1.00 9.47 294 VAL A N 1
ATOM 648 C CA . VAL A 1 98 ? 76.645 10.849 66.709 1.00 9.64 294 VAL A CA 1
ATOM 649 C C . VAL A 1 98 ? 77.578 11.827 67.400 1.00 9.99 294 VAL A C 1
ATOM 650 O O . VAL A 1 98 ? 77.543 13.038 67.148 1.00 10.92 294 VAL A O 1
ATOM 654 N N . ASP A 1 99 ? 78.442 11.305 68.265 1.00 10.29 295 ASP A N 1
ATOM 655 C CA . ASP A 1 99 ? 79.567 12.061 68.782 1.00 11.17 295 ASP A CA 1
ATOM 656 C C . ASP A 1 99 ? 80.807 11.212 68.679 1.00 10.89 295 ASP A C 1
ATOM 657 O O . ASP A 1 99 ? 80.846 10.292 67.850 1.00 12.01 295 ASP A O 1
ATOM 662 N N . GLY A 1 100 ? 81.855 11.548 69.433 1.00 12.25 296 GLY A N 1
ATOM 663 C CA . GLY A 1 100 ? 83.069 10.758 69.364 1.00 13.61 296 GLY A CA 1
ATOM 664 C C . GLY A 1 100 ? 82.995 9.413 70.075 1.00 13.59 296 GLY A C 1
ATOM 665 O O . GLY A 1 100 ? 83.933 8.629 69.965 1.00 15.17 296 GLY A O 1
ATOM 666 N N . ASP A 1 101 ? 81.912 9.148 70.810 1.00 13.22 297 ASP A N 1
ATOM 667 C CA . ASP A 1 101 ? 81.810 7.936 71.635 1.00 13.89 297 ASP A CA 1
ATOM 668 C C . ASP A 1 101 ? 80.623 7.052 71.316 1.00 12.33 297 ASP A C 1
ATOM 669 O O . ASP A 1 101 ? 80.657 5.870 71.634 1.00 13.94 297 ASP A O 1
ATOM 674 N N . ARG A 1 102 ? 79.561 7.629 70.758 1.00 11.37 298 ARG A N 1
ATOM 675 C CA . ARG A 1 102 ? 78.266 6.959 70.694 1.00 11.30 298 ARG A CA 1
ATOM 676 C C . ARG A 1 102 ? 77.559 7.260 69.387 1.00 10.67 298 ARG A C 1
ATOM 677 O O . ARG A 1 102 ? 77.759 8.329 68.793 1.00 11.13 298 ARG A O 1
ATOM 685 N N . ILE A 1 103 ? 76.727 6.308 68.978 1.00 10.09 299 ILE A N 1
ATOM 686 C CA . ILE A 1 103 ? 75.780 6.479 67.900 1.00 10.60 299 ILE A CA 1
ATOM 687 C C . ILE A 1 103 ? 74.418 6.130 68.506 1.00 10.51 299 ILE A C 1
ATOM 688 O O . ILE A 1 103 ? 74.198 4.992 68.929 1.00 11.09 299 ILE A O 1
ATOM 693 N N . ILE A 1 104 ? 73.519 7.111 68.581 1.00 10.00 300 ILE A N 1
ATOM 694 C CA . ILE A 1 104 ? 72.235 6.920 69.239 1.00 9.92 300 ILE A CA 1
ATOM 695 C C . ILE A 1 104 ? 71.114 7.230 68.261 1.00 9.95 300 ILE A C 1
ATOM 696 O O . ILE A 1 104 ? 70.973 8.385 67.800 1.00 9.87 300 ILE A O 1
ATOM 701 N N . GLU A 1 105 ? 70.308 6.211 67.958 1.00 9.95 301 GLU A N 1
ATOM 702 C CA . GLU A 1 105 ? 69.175 6.377 67.057 1.00 9.80 301 GLU A CA 1
ATOM 703 C C . GLU A 1 105 ? 67.942 6.688 67.893 1.00 9.08 301 GLU A C 1
ATOM 704 O O . GLU A 1 105 ? 67.465 5.851 68.684 1.00 10.25 301 GLU A O 1
ATOM 710 N N . THR A 1 106 ? 67.436 7.906 67.715 1.00 9.29 302 THR A N 1
ATOM 711 C CA . THR A 1 106 ? 66.323 8.436 68.476 1.00 9.72 302 THR A CA 1
ATOM 712 C C . THR A 1 106 ? 64.980 8.267 67.764 1.00 8.91 302 THR A C 1
ATOM 713 O O . THR A 1 106 ? 63.956 8.534 68.357 1.00 9.79 302 THR A O 1
ATOM 717 N N . ALA A 1 107 ? 64.973 7.828 66.511 1.00 9.09 303 ALA A N 1
ATOM 718 C CA . ALA A 1 107 ? 63.705 7.572 65.825 1.00 9.17 303 ALA A CA 1
ATOM 719 C C . ALA A 1 107 ? 63.956 6.529 64.756 1.00 9.07 303 ALA A C 1
ATOM 720 O O . ALA A 1 107 ? 65.012 6.520 64.121 1.00 9.62 303 ALA A O 1
ATOM 722 N N . PRO A 1 108 ? 62.977 5.657 64.515 1.00 9.16 304 PRO A N 1
ATOM 723 C CA . PRO A 1 108 ? 63.139 4.608 63.500 1.00 9.12 304 PRO A CA 1
ATOM 724 C C . PRO A 1 108 ? 63.328 5.207 62.111 1.00 8.40 304 PRO A C 1
ATOM 725 O O . PRO A 1 108 ? 62.585 6.109 61.707 1.00 9.05 304 PRO A O 1
ATOM 729 N N . THR A 1 109 ? 64.298 4.693 61.347 1.00 8.23 305 THR A N 1
ATOM 730 C CA . THR A 1 109 ? 64.549 5.225 60.021 1.00 8.48 305 THR A CA 1
ATOM 731 C C . THR A 1 109 ? 63.463 4.871 59.036 1.00 8.14 305 THR A C 1
ATOM 732 O O . THR A 1 109 ? 63.418 5.481 57.961 1.00 8.65 305 THR A O 1
ATOM 736 N N . ASP A 1 110 ? 62.568 3.927 59.351 1.00 8.44 306 ASP A N 1
ATOM 737 C CA . ASP A 1 110 ? 61.478 3.649 58.426 1.00 8.82 306 ASP A CA 1
ATOM 738 C C . ASP A 1 110 ? 60.421 4.746 58.358 1.00 8.84 306 ASP A C 1
ATOM 739 O O . ASP A 1 110 ? 59.646 4.780 57.415 1.00 9.32 306 ASP A O 1
ATOM 744 N N . TYR A 1 111 ? 60.365 5.611 59.372 1.00 8.66 307 TYR A N 1
ATOM 745 C CA A TYR A 1 111 ? 59.442 6.745 59.350 0.50 8.94 307 TYR A CA 1
ATOM 746 C CA B TYR A 1 111 ? 59.437 6.750 59.375 0.50 8.64 307 TYR A CA 1
ATOM 747 C C . TYR A 1 111 ? 60.265 8.019 59.246 1.00 8.87 307 TYR A C 1
ATOM 748 O O . TYR A 1 111 ? 61.467 8.013 59.532 1.00 9.21 307 TYR A O 1
ATOM 765 N N . LEU A 1 112 ? 59.643 9.122 58.821 1.00 9.12 308 LEU A N 1
ATOM 766 C CA . LEU A 1 112 ? 60.375 10.378 58.655 1.00 8.86 308 LEU A CA 1
ATOM 767 C C . LEU A 1 112 ? 60.758 10.980 60.009 1.00 9.02 308 LEU A C 1
ATOM 768 O O . LEU A 1 112 ? 60.284 10.533 61.074 1.00 9.19 308 LEU A O 1
ATOM 773 N N . SER A 1 113 ? 61.613 11.997 59.967 1.00 8.90 309 SER A N 1
ATOM 774 C CA . SER A 1 113 ? 61.827 12.822 61.151 1.00 9.84 309 SER A CA 1
ATOM 775 C C . SER A 1 113 ? 61.651 14.279 60.759 1.00 10.85 309 SER A C 1
ATOM 776 O O . SER A 1 113 ? 61.595 14.624 59.594 1.00 13.97 309 SER A O 1
ATOM 779 N N . TRP A 1 114 ? 61.529 15.162 61.732 1.00 11.38 310 TRP A N 1
ATOM 780 C CA . TRP A 1 114 ? 61.287 16.586 61.473 1.00 11.60 310 TRP A CA 1
ATOM 781 C C . TRP A 1 114 ? 62.593 17.352 61.630 1.00 11.41 310 TRP A C 1
ATOM 782 O O . TRP A 1 114 ? 62.789 18.109 62.578 1.00 11.80 310 TRP A O 1
ATOM 793 N N . GLY A 1 115 ? 63.476 17.165 60.668 1.00 11.27 311 GLY A N 1
ATOM 794 C CA . GLY A 1 115 ? 64.812 17.712 60.791 1.00 12.18 311 GLY A CA 1
ATOM 795 C C . GLY A 1 115 ? 65.282 18.651 59.701 1.00 11.38 311 GLY A C 1
ATOM 796 O O . GLY A 1 115 ? 66.329 19.285 59.885 1.00 13.85 311 GLY A O 1
ATOM 797 N N . VAL A 1 116 ? 64.571 18.742 58.567 1.00 11.38 312 VAL A N 1
ATOM 798 C CA . VAL A 1 116 ? 65.126 19.453 57.419 1.00 11.17 312 VAL A CA 1
ATOM 799 C C . VAL A 1 116 ? 64.064 20.169 56.583 1.00 11.73 312 VAL A C 1
ATOM 800 O O . VAL A 1 116 ? 64.295 20.522 55.425 1.00 12.22 312 VAL A O 1
ATOM 804 N N . GLY A 1 117 ? 62.904 20.398 57.185 1.00 12.47 313 GLY A N 1
ATOM 805 C CA . GLY A 1 117 ? 61.835 21.134 56.508 1.00 12.26 313 GLY A CA 1
ATOM 806 C C . GLY A 1 117 ? 60.892 20.258 55.703 1.00 11.93 313 GLY A C 1
ATOM 807 O O . GLY A 1 117 ? 61.117 19.070 55.513 1.00 11.99 313 GLY A O 1
ATOM 808 N N . ALA A 1 118 ? 59.829 20.876 55.216 1.00 12.85 314 ALA A N 1
ATOM 809 C CA . ALA A 1 118 ? 58.697 20.139 54.652 1.00 13.56 314 ALA A CA 1
ATOM 810 C C . ALA A 1 118 ? 58.955 19.475 53.320 1.00 12.08 314 ALA A C 1
ATOM 811 O O . ALA A 1 118 ? 58.174 18.617 52.910 1.00 13.73 314 ALA A O 1
ATOM 813 N N . VAL A 1 119 ? 60.019 19.881 52.626 1.00 12.30 315 VAL A N 1
ATOM 814 C CA . VAL A 1 119 ? 60.341 19.245 51.359 1.00 11.90 315 VAL A CA 1
ATOM 815 C C . VAL A 1 119 ? 61.279 18.033 51.568 1.00 11.78 315 VAL A C 1
ATOM 816 O O . VAL A 1 119 ? 61.068 16.950 51.009 1.00 12.69 315 VAL A O 1
ATOM 820 N N . GLY A 1 120 ? 62.317 18.216 52.373 1.00 11.17 316 GLY A N 1
ATOM 821 C CA . GLY A 1 120 ? 63.250 17.140 52.614 1.00 10.80 316 GLY A CA 1
ATOM 822 C C . GLY A 1 120 ? 62.798 16.100 53.629 1.00 9.68 316 GLY A C 1
ATOM 823 O O . GLY A 1 120 ? 63.225 14.946 53.548 1.00 10.45 316 GLY A O 1
ATOM 824 N N . ASN A 1 121 ? 61.977 16.486 54.610 1.00 10.09 317 ASN A N 1
ATOM 825 C CA . ASN A 1 121 ? 61.557 15.498 55.606 1.00 10.31 317 ASN A CA 1
ATOM 826 C C . ASN A 1 121 ? 60.880 14.268 55.007 1.00 9.99 317 ASN A C 1
ATOM 827 O O . ASN A 1 121 ? 61.159 13.165 55.450 1.00 10.15 317 ASN A O 1
ATOM 832 N N . PRO A 1 122 ? 60.010 14.444 54.002 1.00 9.98 318 PRO A N 1
ATOM 833 C CA . PRO A 1 122 ? 59.402 13.246 53.392 1.00 10.99 318 PRO A CA 1
ATOM 834 C C . PRO A 1 122 ? 60.342 12.416 52.538 1.00 9.28 318 PRO A C 1
ATOM 835 O O . PRO A 1 122 ? 59.889 11.452 51.945 1.00 10.00 318 PRO A O 1
ATOM 839 N N . ARG A 1 123 ? 61.620 12.780 52.476 1.00 9.05 319 ARG A N 1
ATOM 840 C CA . ARG A 1 123 ? 62.574 12.076 51.638 1.00 9.93 319 ARG A CA 1
ATOM 841 C C . ARG A 1 123 ? 63.740 11.429 52.378 1.00 9.38 319 ARG A C 1
ATOM 842 O O . ARG A 1 123 ? 64.211 10.399 51.932 1.00 10.38 319 ARG A O 1
ATOM 850 N N . PHE A 1 124 ? 64.251 12.063 53.437 1.00 9.41 320 PHE A N 1
ATOM 851 C CA . PHE A 1 124 ? 65.591 11.710 53.893 1.00 9.36 320 PHE A CA 1
ATOM 852 C C . PHE A 1 124 ? 65.679 11.409 55.373 1.00 9.32 320 PHE A C 1
ATOM 853 O O . PHE A 1 124 ? 65.061 12.062 56.212 1.00 10.97 320 PHE A O 1
ATOM 861 N N . ILE A 1 125 ? 66.555 10.461 55.696 1.00 8.91 321 ILE A N 1
ATOM 862 C CA . ILE A 1 125 ? 66.983 10.231 57.076 1.00 8.23 321 ILE A CA 1
ATOM 863 C C . ILE A 1 125 ? 67.803 11.445 57.548 1.00 8.47 321 ILE A C 1
ATOM 864 O O . ILE A 1 125 ? 68.646 11.944 56.801 1.00 10.21 321 ILE A O 1
ATOM 869 N N . ASN A 1 126 ? 67.536 11.917 58.774 1.00 8.38 322 ASN A N 1
ATOM 870 C CA . ASN A 1 126 ? 68.249 13.087 59.312 1.00 8.79 322 ASN A CA 1
ATOM 871 C C . ASN A 1 126 ? 69.165 12.652 60.445 1.00 8.32 322 ASN A C 1
ATOM 872 O O . ASN A 1 126 ? 68.686 12.108 61.450 1.00 8.89 322 ASN A O 1
ATOM 877 N N . VAL A 1 127 ? 70.465 12.948 60.320 1.00 8.39 323 VAL A N 1
ATOM 878 C CA . VAL A 1 127 ? 71.443 12.584 61.346 1.00 9.22 323 VAL A CA 1
ATOM 879 C C . VAL A 1 127 ? 72.249 13.810 61.748 1.00 8.72 323 VAL A C 1
ATOM 880 O O . VAL A 1 127 ? 72.742 14.538 60.865 1.00 9.64 323 VAL A O 1
ATOM 884 N N . GLU A 1 128 ? 72.379 14.023 63.057 1.00 9.66 324 GLU A N 1
ATOM 885 C CA . GLU A 1 128 ? 73.088 15.160 63.618 1.00 9.85 324 GLU A CA 1
ATOM 886 C C . GLU A 1 128 ? 74.462 14.797 64.163 1.00 9.76 324 GLU A C 1
ATOM 887 O O . GLU A 1 128 ? 74.591 13.861 64.941 1.00 11.99 324 GLU A O 1
ATOM 893 N N . ILE A 1 129 ? 75.453 15.605 63.808 1.00 9.57 325 ILE A N 1
ATOM 894 C CA . ILE A 1 129 ? 76.786 15.523 64.379 1.00 9.95 325 ILE A CA 1
ATOM 895 C C . ILE A 1 129 ? 76.849 16.467 65.589 1.00 9.88 325 ILE A C 1
ATOM 896 O O . ILE A 1 129 ? 76.687 17.690 65.449 1.00 10.51 325 ILE A O 1
ATOM 901 N N . VAL A 1 130 ? 77.076 15.887 66.768 1.00 9.90 326 VAL A N 1
ATOM 902 C CA . VAL A 1 130 ? 77.314 16.656 67.982 1.00 10.26 326 VAL A CA 1
ATOM 903 C C . VAL A 1 130 ? 78.738 17.209 67.940 1.00 10.02 326 VAL A C 1
ATOM 904 O O . VAL A 1 130 ? 79.663 16.535 67.456 1.00 10.56 326 VAL A O 1
ATOM 908 N N . HIS A 1 131 ? 78.924 18.455 68.394 1.00 10.60 327 HIS A N 1
ATOM 909 C CA . HIS A 1 131 ? 80.248 19.057 68.313 1.00 10.63 327 HIS A CA 1
ATOM 910 C C . HIS A 1 131 ? 81.222 18.397 69.269 1.00 10.77 327 HIS A C 1
ATOM 911 O O . HIS A 1 131 ? 80.869 17.978 70.375 1.00 12.09 327 HIS A O 1
ATOM 918 N N . THR A 1 132 ? 82.463 18.294 68.824 1.00 11.58 328 THR A N 1
ATOM 919 C CA . THR A 1 132 ? 83.534 17.700 69.610 1.00 11.31 328 THR A CA 1
ATOM 920 C C . THR A 1 132 ? 84.681 18.701 69.747 1.00 12.60 328 THR A C 1
ATOM 921 O O . THR A 1 132 ? 84.732 19.710 69.022 1.00 13.67 328 THR A O 1
ATOM 925 N N . HIS A 1 133 ? 85.624 18.405 70.640 1.00 13.17 329 HIS A N 1
ATOM 926 C CA . HIS A 1 133 ? 86.519 19.456 71.106 1.00 15.38 329 HIS A CA 1
ATOM 927 C C . HIS A 1 133 ? 87.972 19.059 71.174 1.00 14.63 329 HIS A C 1
ATOM 928 O O . HIS A 1 133 ? 88.788 19.770 71.747 1.00 16.25 329 HIS A O 1
ATOM 935 N N . ASP A 1 134 ? 88.303 17.942 70.549 1.00 12.86 330 ASP A N 1
ATOM 936 C CA . ASP A 1 134 ? 89.696 17.638 70.308 1.00 12.77 330 ASP A CA 1
ATOM 937 C C . ASP A 1 134 ? 89.840 16.829 69.019 1.00 12.09 330 ASP A C 1
ATOM 938 O O . ASP A 1 134 ? 88.841 16.373 68.438 1.00 12.72 330 ASP A O 1
ATOM 943 N N . TYR A 1 135 ? 91.070 16.674 68.548 1.00 11.94 331 TYR A N 1
ATOM 944 C CA . TYR A 1 135 ? 91.292 16.057 67.247 1.00 11.89 331 TYR A CA 1
ATOM 945 C C . TYR A 1 135 ? 90.751 14.630 67.178 1.00 11.62 331 TYR A C 1
ATOM 946 O O . TYR A 1 135 ? 90.072 14.247 66.217 1.00 11.81 331 TYR A O 1
ATOM 955 N N . ALA A 1 136 ? 91.086 13.827 68.187 1.00 11.92 332 ALA A N 1
ATOM 956 C CA . ALA A 1 136 ? 90.726 12.408 68.141 1.00 13.20 332 ALA A CA 1
ATOM 957 C C . ALA A 1 136 ? 89.219 12.216 68.222 1.00 12.10 332 ALA A C 1
ATOM 958 O O . ALA A 1 136 ? 88.658 11.358 67.526 1.00 12.27 332 ALA A O 1
ATOM 960 N N . SER A 1 137 ? 88.556 12.977 69.087 1.00 11.67 333 SER A N 1
ATOM 961 C CA A SER A 1 137 ? 87.112 12.840 69.196 0.69 11.96 333 SER A CA 1
ATOM 962 C CA B SER A 1 137 ? 87.103 12.888 69.213 0.31 11.92 333 SER A CA 1
ATOM 963 C C . SER A 1 137 ? 86.393 13.322 67.941 1.00 10.77 333 SER A C 1
ATOM 964 O O . SER A 1 137 ? 85.377 12.719 67.546 1.00 11.12 333 SER A O 1
ATOM 969 N N . PHE A 1 138 ? 86.898 14.385 67.314 1.00 10.73 334 PHE A N 1
ATOM 970 C CA . PHE A 1 138 ? 86.317 14.813 66.054 1.00 10.34 334 PHE A CA 1
ATOM 971 C C . PHE A 1 138 ? 86.422 13.685 65.010 1.00 10.37 334 PHE A C 1
ATOM 972 O O . PHE A 1 138 ? 85.461 13.362 64.309 1.00 10.34 334 PHE A O 1
ATOM 980 N N . ALA A 1 139 ? 87.608 13.092 64.894 1.00 10.28 335 ALA A N 1
ATOM 981 C CA . ALA A 1 139 ? 87.839 12.016 63.934 1.00 11.05 335 ALA A CA 1
ATOM 982 C C . ALA A 1 139 ? 86.879 10.856 64.194 1.00 10.44 335 ALA A C 1
ATOM 983 O O . ALA A 1 139 ? 86.275 10.326 63.263 1.00 10.27 335 ALA A O 1
ATOM 985 N N . ARG A 1 140 ? 86.757 10.441 65.450 1.00 10.70 336 ARG A N 1
ATOM 986 C CA . ARG A 1 140 ? 85.797 9.384 65.787 1.00 10.74 336 ARG A CA 1
ATOM 987 C C . ARG A 1 140 ? 84.380 9.766 65.388 1.00 9.92 336 ARG A C 1
ATOM 988 O O . ARG A 1 140 ? 83.623 8.912 64.902 1.00 10.27 336 ARG A O 1
ATOM 996 N N . SER A 1 141 ? 84.015 11.035 65.584 1.00 9.80 337 SER A N 1
ATOM 997 C CA . SER A 1 141 ? 82.657 11.439 65.234 1.00 9.86 337 SER A CA 1
ATOM 998 C C . SER A 1 141 ? 82.395 11.348 63.735 1.00 9.56 337 SER A C 1
ATOM 999 O O . SER A 1 141 ? 81.279 11.027 63.334 1.00 9.62 337 SER A O 1
ATOM 1002 N N . MET A 1 142 ? 83.416 11.615 62.915 1.00 9.67 338 MET A N 1
ATOM 1003 C CA . MET A 1 142 ? 83.274 11.465 61.456 1.00 9.50 338 MET A CA 1
ATOM 1004 C C . MET A 1 142 ? 83.156 9.998 61.083 1.00 9.27 338 MET A C 1
ATOM 1005 O O . MET A 1 142 ? 82.308 9.626 60.279 1.00 9.78 338 MET A O 1
ATOM 1010 N N . ASN A 1 143 ? 84.012 9.167 61.665 1.00 9.69 339 ASN A N 1
ATOM 1011 C CA . ASN A 1 143 ? 83.916 7.729 61.467 1.00 9.84 339 ASN A CA 1
ATOM 1012 C C . ASN A 1 143 ? 82.530 7.216 61.853 1.00 9.27 339 ASN A C 1
ATOM 1013 O O . ASN A 1 143 ? 81.966 6.347 61.181 1.00 10.13 339 ASN A O 1
ATOM 1018 N N . ASN A 1 144 ? 81.997 7.732 62.948 1.00 9.23 340 ASN A N 1
ATOM 1019 C CA . ASN A 1 144 ? 80.712 7.272 63.468 1.00 9.29 340 ASN A CA 1
ATOM 1020 C C . ASN A 1 144 ? 79.568 7.709 62.566 1.00 9.38 340 ASN A C 1
ATOM 1021 O O . ASN A 1 144 ? 78.657 6.916 62.278 1.00 9.84 340 ASN A O 1
ATOM 1026 N N . TYR A 1 145 ? 79.603 8.960 62.112 1.00 9.46 341 TYR A N 1
ATOM 1027 C CA . TYR A 1 145 ? 78.603 9.396 61.153 1.00 9.28 341 TYR A CA 1
ATOM 1028 C C . TYR A 1 145 ? 78.672 8.496 59.924 1.00 8.75 341 TYR A C 1
ATOM 1029 O O . TYR A 1 145 ? 77.635 8.003 59.439 1.00 9.65 341 TYR A O 1
ATOM 1038 N N . ALA A 1 146 ? 79.884 8.310 59.395 1.00 9.23 342 ALA A N 1
ATOM 1039 C CA . ALA A 1 146 ? 80.014 7.582 58.152 1.00 9.34 342 ALA A CA 1
ATOM 1040 C C . ALA A 1 146 ? 79.565 6.125 58.301 1.00 9.69 342 ALA A C 1
ATOM 1041 O O . ALA A 1 146 ? 78.952 5.556 57.386 1.00 10.31 342 ALA A O 1
ATOM 1043 N N . ASP A 1 147 ? 79.881 5.504 59.432 1.00 9.96 343 ASP A N 1
ATOM 1044 C CA A ASP A 1 147 ? 79.446 4.127 59.686 0.49 10.15 343 ASP A CA 1
ATOM 1045 C CA B ASP A 1 147 ? 79.456 4.140 59.634 0.51 10.49 343 ASP A CA 1
ATOM 1046 C C . ASP A 1 147 ? 77.927 4.039 59.721 1.00 9.96 343 ASP A C 1
ATOM 1047 O O . ASP A 1 147 ? 77.321 3.166 59.078 1.00 10.34 343 ASP A O 1
ATOM 1056 N N . TYR A 1 148 ? 77.305 4.936 60.474 1.00 9.78 344 TYR A N 1
ATOM 1057 C CA . TYR A 1 148 ? 75.850 4.916 60.573 1.00 10.20 344 TYR A CA 1
ATOM 1058 C C . TYR A 1 148 ? 75.221 5.137 59.198 1.00 9.67 344 TYR A C 1
ATOM 1059 O O . TYR A 1 148 ? 74.291 4.413 58.794 1.00 9.60 344 TYR A O 1
ATOM 1068 N N . ALA A 1 149 ? 75.714 6.136 58.466 1.00 9.19 345 ALA A N 1
ATOM 1069 C CA . ALA A 1 149 ? 75.146 6.454 57.169 1.00 9.48 345 ALA A CA 1
ATOM 1070 C C . ALA A 1 149 ? 75.308 5.280 56.197 1.00 8.95 345 ALA A C 1
ATOM 1071 O O . ALA A 1 149 ? 74.383 4.923 55.473 1.00 10.27 345 ALA A O 1
ATOM 1073 N N . ALA A 1 150 ? 76.506 4.698 56.145 1.00 9.20 346 ALA A N 1
ATOM 1074 C CA . ALA A 1 150 ? 76.747 3.569 55.262 1.00 9.74 346 ALA A CA 1
ATOM 1075 C C . ALA A 1 150 ? 75.865 2.376 55.635 1.00 9.46 346 ALA A C 1
ATOM 1076 O O . ALA A 1 150 ? 75.368 1.666 54.756 1.00 9.93 346 ALA A O 1
ATOM 1078 N N . THR A 1 151 ? 75.659 2.155 56.928 1.00 9.37 347 THR A N 1
ATOM 1079 C CA . THR A 1 151 ? 74.737 1.102 57.385 1.00 9.35 347 THR A CA 1
ATOM 1080 C C . THR A 1 151 ? 73.341 1.342 56.803 1.00 9.23 347 THR A C 1
ATOM 1081 O O . THR A 1 151 ? 72.710 0.400 56.316 1.00 9.60 347 THR A O 1
ATOM 1085 N N . GLN A 1 152 ? 72.843 2.579 56.888 1.00 9.31 348 GLN A N 1
ATOM 1086 C CA . GLN A 1 152 ? 71.508 2.861 56.382 1.00 9.93 348 GLN A CA 1
ATOM 1087 C C . GLN A 1 152 ? 71.438 2.689 54.878 1.00 9.60 348 GLN A C 1
ATOM 1088 O O . GLN A 1 152 ? 70.484 2.114 54.361 1.00 9.96 348 GLN A O 1
ATOM 1094 N N . LEU A 1 153 ? 72.433 3.217 54.164 1.00 9.95 349 LEU A N 1
ATOM 1095 C CA . LEU A 1 153 ? 72.422 3.110 52.706 1.00 10.77 349 LEU A CA 1
ATOM 1096 C C . LEU A 1 153 ? 72.412 1.640 52.276 1.00 10.17 349 LEU A C 1
ATOM 1097 O O . LEU A 1 153 ? 71.638 1.238 51.403 1.00 11.35 349 LEU A O 1
ATOM 1102 N N . GLN A 1 154 ? 73.244 0.833 52.916 1.00 9.98 350 GLN A N 1
ATOM 1103 C CA . GLN A 1 154 ? 73.273 -0.580 52.581 1.00 10.79 350 GLN A CA 1
ATOM 1104 C C . GLN A 1 154 ? 71.927 -1.248 52.920 1.00 9.87 350 GLN A C 1
ATOM 1105 O O . GLN A 1 154 ? 71.414 -2.051 52.149 1.00 10.61 350 GLN A O 1
ATOM 1111 N N . TYR A 1 155 ? 71.372 -0.939 54.089 1.00 9.71 351 TYR A N 1
ATOM 1112 C CA . TYR A 1 155 ? 70.142 -1.584 54.511 1.00 9.63 351 TYR A CA 1
ATOM 1113 C C . TYR A 1 155 ? 68.986 -1.289 53.565 1.00 9.35 351 TYR A C 1
ATOM 1114 O O . TYR A 1 155 ? 68.190 -2.189 53.260 1.00 10.07 351 TYR A O 1
ATOM 1123 N N . TYR A 1 156 ? 68.893 -0.043 53.096 1.00 9.37 352 TYR A N 1
ATOM 1124 C CA . TYR A 1 156 ? 67.809 0.394 52.222 1.00 10.13 352 TYR A CA 1
ATOM 1125 C C . TYR A 1 156 ? 68.094 0.188 50.741 1.00 10.95 352 TYR A C 1
ATOM 1126 O O . TYR A 1 156 ? 67.232 0.452 49.921 1.00 13.07 352 TYR A O 1
ATOM 1135 N N . GLY A 1 157 ? 69.284 -0.280 50.396 1.00 11.32 353 GLY A N 1
ATOM 1136 C CA . GLY A 1 157 ? 69.612 -0.494 48.994 1.00 12.53 353 GLY A CA 1
ATOM 1137 C C . GLY A 1 157 ? 69.824 0.785 48.218 1.00 14.01 353 GLY A C 1
ATOM 1138 O O . GLY A 1 157 ? 69.495 0.846 47.031 1.00 15.71 353 GLY A O 1
ATOM 1139 N N . LEU A 1 158 ? 70.389 1.794 48.879 1.00 12.72 354 LEU A N 1
ATOM 1140 C CA . LEU A 1 158 ? 70.635 3.108 48.286 1.00 13.27 354 LEU A CA 1
ATOM 1141 C C . LEU A 1 158 ? 72.124 3.345 48.035 1.00 14.64 354 LEU A C 1
ATOM 1142 O O . LEU A 1 158 ? 72.887 3.656 48.952 1.00 17.88 354 LEU A O 1
ATOM 1147 N N . LYS A 1 159 ? 72.543 3.312 46.791 1.00 12.34 355 LYS A N 1
ATOM 1148 C CA . LYS A 1 159 ? 73.965 3.498 46.503 1.00 13.12 355 LYS A CA 1
ATOM 1149 C C . LYS A 1 159 ? 74.377 4.938 46.785 1.00 12.07 355 LYS A C 1
ATOM 1150 O O . LYS A 1 159 ? 73.626 5.870 46.473 1.00 11.16 355 LYS A O 1
ATOM 1153 N N . PRO A 1 160 ? 75.569 5.141 47.395 1.00 11.08 356 PRO A N 1
ATOM 1154 C CA . PRO A 1 160 ? 75.999 6.525 47.648 1.00 11.76 356 PRO A CA 1
ATOM 1155 C C . PRO A 1 160 ? 76.052 7.349 46.355 1.00 11.17 356 PRO A C 1
ATOM 1156 O O . PRO A 1 160 ? 76.596 6.913 45.344 1.00 12.46 356 PRO A O 1
ATOM 1160 N N . ASP A 1 161 ? 75.485 8.545 46.406 1.00 10.59 357 ASP A N 1
ATOM 1161 C CA . ASP A 1 161 ? 75.510 9.484 45.295 1.00 10.84 357 ASP A CA 1
ATOM 1162 C C . ASP A 1 161 ? 75.361 10.844 45.951 1.00 10.19 357 ASP A C 1
ATOM 1163 O O . ASP A 1 161 ? 74.327 11.106 46.579 1.00 10.85 357 ASP A O 1
ATOM 1168 N N . SER A 1 162 ? 76.365 11.697 45.829 1.00 10.81 358 SER A N 1
ATOM 1169 C CA . SER A 1 162 ? 76.311 12.976 46.514 1.00 10.42 358 SER A CA 1
ATOM 1170 C C . SER A 1 162 ? 75.458 13.972 45.753 1.00 10.19 358 SER A C 1
ATOM 1171 O O . SER A 1 162 ? 75.629 14.141 44.550 1.00 10.92 358 SER A O 1
ATOM 1174 N N . ALA A 1 163 ? 74.583 14.662 46.471 1.00 10.44 359 ALA A N 1
ATOM 1175 C CA . ALA A 1 163 ? 73.700 15.663 45.868 1.00 10.50 359 ALA A CA 1
ATOM 1176 C C . ALA A 1 163 ? 74.286 17.082 45.875 1.00 10.10 359 ALA A C 1
ATOM 1177 O O . ALA A 1 163 ? 73.631 18.040 45.410 1.00 11.44 359 ALA A O 1
ATOM 1179 N N . GLU A 1 164 ? 75.486 17.249 46.433 1.00 10.44 360 GLU A N 1
ATOM 1180 C CA . GLU A 1 164 ? 75.942 18.602 46.778 1.00 10.95 360 GLU A CA 1
ATOM 1181 C C . GLU A 1 164 ? 76.012 19.553 45.596 1.00 11.03 360 GLU A C 1
ATOM 1182 O O . GLU A 1 164 ? 75.716 20.740 45.750 1.00 12.04 360 GLU A O 1
ATOM 1188 N N . TYR A 1 165 ? 76.432 19.043 44.439 1.00 11.27 361 TYR A N 1
ATOM 1189 C CA . TYR A 1 165 ? 76.705 19.909 43.289 1.00 12.33 361 TYR A CA 1
ATOM 1190 C C . TYR A 1 165 ? 75.693 19.762 42.171 1.00 14.30 361 TYR A C 1
ATOM 1191 O O . TYR A 1 165 ? 75.769 20.488 41.179 1.00 14.96 361 TYR A O 1
ATOM 1200 N N . ASP A 1 166 ? 74.730 18.859 42.321 1.00 15.44 362 ASP A N 1
ATOM 1201 C CA . ASP A 1 166 ? 73.718 18.673 41.274 1.00 17.52 362 ASP A CA 1
ATOM 1202 C C . ASP A 1 166 ? 72.287 18.530 41.791 1.00 16.79 362 ASP A C 1
ATOM 1203 O O . ASP A 1 166 ? 71.362 18.432 40.991 1.00 18.71 362 ASP A O 1
ATOM 1208 N N . GLY A 1 167 ? 72.093 18.492 43.104 1.00 15.00 363 GLY A N 1
ATOM 1209 C CA . GLY A 1 167 ? 70.740 18.371 43.625 1.00 15.84 363 GLY A CA 1
ATOM 1210 C C . GLY A 1 167 ? 70.083 17.039 43.352 1.00 13.27 363 GLY A C 1
ATOM 1211 O O . GLY A 1 167 ? 68.854 16.949 43.380 1.00 15.24 363 GLY A O 1
ATOM 1212 N N . ASN A 1 168 ? 70.886 15.982 43.167 1.00 12.98 364 ASN A N 1
ATOM 1213 C CA . ASN A 1 168 ? 70.337 14.658 42.945 1.00 14.59 364 ASN A CA 1
ATOM 1214 C C . ASN A 1 168 ? 71.230 13.650 43.641 1.00 13.80 364 ASN A C 1
ATOM 1215 O O . ASN A 1 168 ? 72.439 13.674 43.490 1.00 14.72 364 ASN A O 1
ATOM 1220 N N . GLY A 1 169 ? 70.654 12.760 44.427 1.00 13.26 365 GLY A N 1
ATOM 1221 C CA . GLY A 1 169 ? 71.422 11.688 45.017 1.00 13.33 365 GLY A CA 1
ATOM 1222 C C . GLY A 1 169 ? 70.856 11.220 46.331 1.00 10.52 365 GLY A C 1
ATOM 1223 O O . GLY A 1 169 ? 69.718 11.527 46.710 1.00 11.67 365 GLY A O 1
ATOM 1224 N N . THR A 1 170 ? 71.669 10.428 47.013 1.00 10.08 366 THR A N 1
ATOM 1225 C CA . THR A 1 170 ? 71.290 9.787 48.260 1.00 9.76 366 THR A CA 1
ATOM 1226 C C . THR A 1 170 ? 72.009 10.351 49.485 1.00 9.01 366 THR A C 1
ATOM 1227 O O . THR A 1 170 ? 71.674 9.956 50.587 1.00 9.92 366 THR A O 1
ATOM 1231 N N . VAL A 1 171 ? 73.032 11.189 49.291 1.00 9.29 367 VAL A N 1
ATOM 1232 C CA . VAL A 1 171 ? 73.687 11.839 50.427 1.00 9.17 367 VAL A CA 1
ATOM 1233 C C . VAL A 1 171 ? 73.621 13.339 50.228 1.00 8.66 367 VAL A C 1
ATOM 1234 O O . VAL A 1 171 ? 74.087 13.867 49.204 1.00 9.62 367 VAL A O 1
ATOM 1238 N N . TRP A 1 172 ? 73.011 14.006 51.212 1.00 8.77 368 TRP A N 1
ATOM 1239 C CA . TRP A 1 172 ? 72.711 15.431 51.167 1.00 9.06 368 TRP A CA 1
ATOM 1240 C C . TRP A 1 172 ? 73.283 16.120 52.386 1.00 9.97 368 TRP A C 1
ATOM 1241 O O . TRP A 1 172 ? 73.396 15.506 53.439 1.00 11.41 368 TRP A O 1
ATOM 1252 N N . THR A 1 173 ? 73.637 17.392 52.255 1.00 9.72 369 THR A N 1
ATOM 1253 C CA . THR A 1 173 ? 73.827 18.259 53.412 1.00 9.90 369 THR A CA 1
ATOM 1254 C C . THR A 1 173 ? 72.545 19.042 53.635 1.00 9.27 369 THR A C 1
ATOM 1255 O O . THR A 1 173 ? 71.717 19.191 52.728 1.00 10.15 369 THR A O 1
ATOM 1259 N N . HIS A 1 174 ? 72.387 19.588 54.837 1.00 9.04 370 HIS A N 1
ATOM 1260 C CA . HIS A 1 174 ? 71.282 20.500 55.069 1.00 9.54 370 HIS A CA 1
ATOM 1261 C C . HIS A 1 174 ? 71.386 21.657 54.054 1.00 9.66 370 HIS A C 1
ATOM 1262 O O . HIS A 1 174 ? 70.383 22.085 53.470 1.00 10.44 370 HIS A O 1
ATOM 1269 N N . TYR A 1 175 ? 72.600 22.165 53.845 1.00 10.16 371 TYR A N 1
ATOM 1270 C CA . TYR A 1 175 ? 72.841 23.230 52.870 1.00 9.97 371 TYR A CA 1
ATOM 1271 C C . TYR A 1 175 ? 72.267 22.863 51.502 1.00 10.44 371 TYR A C 1
ATOM 1272 O O . TYR A 1 175 ? 71.584 23.657 50.869 1.00 11.07 371 TYR A O 1
ATOM 1281 N N . ALA A 1 176 ? 72.535 21.645 51.031 1.00 10.15 372 ALA A N 1
ATOM 1282 C CA . ALA A 1 176 ? 72.058 21.237 49.711 1.00 10.58 372 ALA A CA 1
ATOM 1283 C C . ALA A 1 176 ? 70.529 21.153 49.667 1.00 10.33 372 ALA A C 1
ATOM 1284 O O . ALA A 1 176 ? 69.910 21.483 48.654 1.00 11.18 372 ALA A O 1
ATOM 1286 N N . VAL A 1 177 ? 69.898 20.692 50.748 1.00 10.07 373 VAL A N 1
ATOM 1287 C CA . VAL A 1 177 ? 68.440 20.708 50.784 1.00 10.88 373 VAL A CA 1
ATOM 1288 C C . VAL A 1 177 ? 67.924 22.151 50.672 1.00 10.79 373 VAL A C 1
ATOM 1289 O O . VAL A 1 177 ? 67.036 22.456 49.861 1.00 11.71 373 VAL A O 1
ATOM 1293 N N . SER A 1 178 ? 68.513 23.063 51.441 1.00 11.16 374 SER A N 1
ATOM 1294 C CA . SER A 1 178 ? 68.136 24.473 51.346 1.00 12.16 374 SER A CA 1
ATOM 1295 C C . SER A 1 178 ? 68.298 25.001 49.921 1.00 12.44 374 SER A C 1
ATOM 1296 O O . SER A 1 178 ? 67.424 25.715 49.419 1.00 14.62 374 SER A O 1
ATOM 1299 N N . LYS A 1 179 ? 69.411 24.653 49.277 1.00 12.45 375 LYS A N 1
ATOM 1300 C CA . LYS A 1 179 ? 69.762 25.194 47.965 1.00 13.09 375 LYS A CA 1
ATOM 1301 C C . LYS A 1 179 ? 68.854 24.645 46.859 1.00 13.27 375 LYS A C 1
ATOM 1302 O O . LYS A 1 179 ? 68.357 25.404 46.021 1.00 15.23 375 LYS A O 1
ATOM 1308 N N . TYR A 1 180 ? 68.665 23.322 46.832 1.00 12.49 376 TYR A N 1
ATOM 1309 C CA . TYR A 1 180 ? 68.008 22.685 45.706 1.00 12.61 376 TYR A CA 1
ATOM 1310 C C . TYR A 1 180 ? 66.534 22.406 45.915 1.00 13.44 376 TYR A C 1
ATOM 1311 O O . TYR A 1 180 ? 65.796 22.355 44.945 1.00 15.40 376 TYR A O 1
ATOM 1320 N N . LEU A 1 181 ? 66.135 22.173 47.159 1.00 12.98 377 LEU A N 1
ATOM 1321 C CA . LEU A 1 181 ? 64.767 21.743 47.438 1.00 13.07 377 LEU A CA 1
ATOM 1322 C C . LEU A 1 181 ? 63.942 22.808 48.142 1.00 13.08 377 LEU A C 1
ATOM 1323 O O . LEU A 1 181 ? 62.726 22.865 47.946 1.00 14.59 377 LEU A O 1
ATOM 1328 N N . GLY A 1 182 ? 64.574 23.632 48.975 1.00 13.18 378 GLY A N 1
ATOM 1329 C CA . GLY A 1 182 ? 63.845 24.626 49.747 1.00 13.95 378 GLY A CA 1
ATOM 1330 C C . GLY A 1 182 ? 63.147 24.020 50.950 1.00 12.77 378 GLY A C 1
ATOM 1331 O O . GLY A 1 182 ? 63.441 22.891 51.362 1.00 13.56 378 GLY A O 1
ATOM 1332 N N . GLY A 1 183 ? 62.258 24.810 51.552 1.00 14.31 379 GLY A N 1
ATOM 1333 C CA . GLY A 1 183 ? 61.557 24.411 52.750 1.00 14.80 379 GLY A CA 1
ATOM 1334 C C . GLY A 1 183 ? 62.367 24.635 54.006 1.00 13.97 379 GLY A C 1
ATOM 1335 O O . GLY A 1 183 ? 61.901 24.363 55.119 1.00 14.61 379 GLY A O 1
ATOM 1336 N N . THR A 1 184 ? 63.597 25.115 53.840 1.00 13.49 380 THR A N 1
ATOM 1337 C CA . THR A 1 184 ? 64.518 25.297 54.964 1.00 13.46 380 THR A CA 1
ATOM 1338 C C . THR A 1 184 ? 65.639 26.204 54.478 1.00 12.56 380 THR A C 1
ATOM 1339 O O . THR A 1 184 ? 65.830 26.336 53.261 1.00 13.16 380 THR A O 1
ATOM 1343 N N . ASP A 1 185 ? 66.378 26.818 55.399 1.00 12.99 381 ASP A N 1
ATOM 1344 C CA . ASP A 1 185 ? 67.416 27.766 55.014 1.00 13.36 381 ASP A CA 1
ATOM 1345 C C . ASP A 1 185 ? 68.712 27.615 55.804 1.00 13.56 381 ASP A C 1
ATOM 1346 O O . ASP A 1 185 ? 69.508 28.536 55.871 1.00 17.23 381 ASP A O 1
ATOM 1351 N N . HIS A 1 186 ? 68.950 26.451 56.385 1.00 13.44 382 HIS A N 1
ATOM 1352 C CA . HIS A 1 186 ? 70.184 26.234 57.142 1.00 12.56 382 HIS A CA 1
ATOM 1353 C C . HIS A 1 186 ? 71.340 25.817 56.249 1.00 12.19 382 HIS A C 1
ATOM 1354 O O . HIS A 1 186 ? 71.144 25.305 55.148 1.00 12.99 382 HIS A O 1
ATOM 1361 N N . ALA A 1 187 ? 72.552 26.021 56.750 1.00 13.09 383 ALA A N 1
ATOM 1362 C CA . ALA A 1 187 ? 73.759 25.865 55.932 1.00 13.11 383 ALA A CA 1
ATOM 1363 C C . ALA A 1 187 ? 74.715 24.782 56.448 1.00 11.50 383 ALA A C 1
ATOM 1364 O O . ALA A 1 187 ? 75.822 24.612 55.910 1.00 11.97 383 ALA A O 1
ATOM 1366 N N . ASP A 1 188 ? 74.303 24.045 57.476 1.00 11.56 384 ASP A N 1
ATOM 1367 C CA . ASP A 1 188 ? 75.150 22.992 58.008 1.00 11.30 384 ASP A CA 1
ATOM 1368 C C . ASP A 1 188 ? 75.366 21.895 56.957 1.00 10.73 384 ASP A C 1
ATOM 1369 O O . ASP A 1 188 ? 74.522 21.670 56.084 1.00 11.15 384 ASP A O 1
ATOM 1374 N N . PRO A 1 189 ? 76.496 21.174 57.044 1.00 10.58 385 PRO A N 1
ATOM 1375 C CA . PRO A 1 189 ? 77.516 21.183 58.088 1.00 10.32 385 PRO A CA 1
ATOM 1376 C C . PRO A 1 189 ? 78.804 21.873 57.660 1.00 9.75 385 PRO A C 1
ATOM 1377 O O . PRO A 1 189 ? 79.830 21.686 58.318 1.00 10.19 385 PRO A O 1
ATOM 1381 N N . HIS A 1 190 ? 78.795 22.633 56.558 1.00 9.62 386 HIS A N 1
ATOM 1382 C CA . HIS A 1 190 ? 80.066 23.038 55.948 1.00 10.15 386 HIS A CA 1
ATOM 1383 C C . HIS A 1 190 ? 80.954 23.864 56.868 1.00 10.40 386 HIS A C 1
ATOM 1384 O O . HIS A 1 190 ? 82.152 23.569 57.000 1.00 10.81 386 HIS A O 1
ATOM 1391 N N . GLY A 1 191 ? 80.384 24.875 57.523 1.00 11.01 387 GLY A N 1
ATOM 1392 C CA . GLY A 1 191 ? 81.197 25.742 58.371 1.00 11.84 387 GLY A CA 1
ATOM 1393 C C . GLY A 1 191 ? 81.780 24.947 59.535 1.00 11.06 387 GLY A C 1
ATOM 1394 O O . GLY A 1 191 ? 82.944 25.133 59.909 1.00 11.12 387 GLY A O 1
ATOM 1395 N N . TYR A 1 192 ? 80.976 24.067 60.132 1.00 10.46 388 TYR A N 1
ATOM 1396 C CA . TYR A 1 192 ? 81.448 23.282 61.257 1.00 10.50 388 TYR A CA 1
ATOM 1397 C C . TYR A 1 192 ? 82.597 22.361 60.821 1.00 10.04 388 TYR A C 1
ATOM 1398 O O . TYR A 1 192 ? 83.632 22.281 61.479 1.00 10.66 388 TYR A O 1
ATOM 1407 N N . LEU A 1 193 ? 82.419 21.655 59.706 1.00 9.77 389 LEU A N 1
ATOM 1408 C CA . LEU A 1 193 ? 83.483 20.749 59.273 1.00 10.16 389 LEU A CA 1
ATOM 1409 C C . LEU A 1 193 ? 84.760 21.532 58.929 1.00 9.87 389 LEU A C 1
ATOM 1410 O O . LEU A 1 193 ? 85.864 21.097 59.260 1.00 10.33 389 LEU A O 1
ATOM 1415 N N . ARG A 1 194 ? 84.607 22.691 58.290 1.00 10.41 390 ARG A N 1
ATOM 1416 C CA A ARG A 1 194 ? 85.757 23.519 57.954 0.53 11.25 390 ARG A CA 1
ATOM 1417 C CA B ARG A 1 194 ? 85.752 23.537 57.952 0.47 11.64 390 ARG A CA 1
ATOM 1418 C C . ARG A 1 194 ? 86.524 23.924 59.217 1.00 10.99 390 ARG A C 1
ATOM 1419 O O . ARG A 1 194 ? 87.763 23.975 59.212 1.00 11.64 390 ARG A O 1
ATOM 1434 N N . SER A 1 195 ? 85.792 24.222 60.294 1.00 11.41 391 SER A N 1
ATOM 1435 C CA . SER A 1 195 ? 86.445 24.643 61.540 1.00 12.29 391 SER A CA 1
ATOM 1436 C C . SER A 1 195 ? 87.331 23.548 62.147 1.00 12.33 391 SER A C 1
ATOM 1437 O O . SER A 1 195 ? 88.210 23.837 62.956 1.00 13.53 391 SER A O 1
ATOM 1440 N N . HIS A 1 196 ? 87.081 22.304 61.756 1.00 10.92 392 HIS A N 1
ATOM 1441 C CA . HIS A 1 196 ? 87.865 21.169 62.187 1.00 10.63 392 HIS A CA 1
ATOM 1442 C C . HIS A 1 196 ? 88.786 20.653 61.069 1.00 10.54 392 HIS A C 1
ATOM 1443 O O . HIS A 1 196 ? 89.275 19.510 61.140 1.00 11.28 392 HIS A O 1
ATOM 1450 N N . ASN A 1 197 ? 89.012 21.474 60.039 1.00 10.74 393 ASN A N 1
ATOM 1451 C CA . ASN A 1 197 ? 89.929 21.120 58.955 1.00 11.06 393 ASN A CA 1
ATOM 1452 C C . ASN A 1 197 ? 89.474 19.888 58.192 1.00 11.10 393 ASN A C 1
ATOM 1453 O O . ASN A 1 197 ? 90.283 19.083 57.721 1.00 12.08 393 ASN A O 1
ATOM 1458 N N . TYR A 1 198 ? 88.159 19.774 58.036 1.00 10.34 394 TYR A N 1
ATOM 1459 C CA . TYR A 1 198 ? 87.562 18.643 57.335 1.00 10.34 394 TYR A CA 1
ATOM 1460 C C . TYR A 1 198 ? 86.585 19.219 56.301 1.00 9.67 394 TYR A C 1
ATOM 1461 O O . TYR A 1 198 ? 86.514 20.445 56.111 1.00 10.81 394 TYR A O 1
ATOM 1470 N N . SER A 1 199 ? 85.852 18.372 55.603 1.00 9.48 395 SER A N 1
ATOM 1471 C CA . SER A 1 199 ? 84.873 18.888 54.654 1.00 10.17 395 SER A CA 1
ATOM 1472 C C . SER A 1 199 ? 83.814 17.831 54.420 1.00 9.87 395 SER A C 1
ATOM 1473 O O . SER A 1 199 ? 84.035 16.647 54.678 1.00 9.64 395 SER A O 1
ATOM 1476 N N . TYR A 1 200 ? 82.682 18.272 53.884 1.00 9.56 396 TYR A N 1
ATOM 1477 C CA . TYR A 1 200 ? 81.619 17.350 53.503 1.00 9.46 396 TYR A CA 1
ATOM 1478 C C . TYR A 1 200 ? 82.099 16.305 52.498 1.00 9.33 396 TYR A C 1
ATOM 1479 O O . TYR A 1 200 ? 81.765 15.134 52.598 1.00 9.68 396 TYR A O 1
ATOM 1488 N N . ASP A 1 201 ? 82.890 16.715 51.516 1.00 9.62 397 ASP A N 1
ATOM 1489 C CA . ASP A 1 201 ? 83.370 15.755 50.520 1.00 10.10 397 ASP A CA 1
ATOM 1490 C C . ASP A 1 201 ? 84.308 14.705 51.099 1.00 9.83 397 ASP A C 1
ATOM 1491 O O . ASP A 1 201 ? 84.295 13.553 50.658 1.00 10.36 397 ASP A O 1
ATOM 1496 N N . GLN A 1 202 ? 85.111 15.092 52.096 1.00 9.59 398 GLN A N 1
ATOM 1497 C CA . GLN A 1 202 ? 85.898 14.086 52.841 1.00 9.72 398 GLN A CA 1
ATOM 1498 C C . GLN A 1 202 ? 84.962 13.110 53.555 1.00 9.03 398 GLN A C 1
ATOM 1499 O O . GLN A 1 202 ? 85.201 11.896 53.519 1.00 9.96 398 GLN A O 1
ATOM 1505 N N . LEU A 1 203 ? 83.896 13.622 54.192 1.00 9.20 399 LEU A N 1
ATOM 1506 C CA . LEU A 1 203 ? 82.939 12.742 54.854 1.00 8.87 399 LEU A CA 1
ATOM 1507 C C . LEU A 1 203 ? 82.263 11.822 53.842 1.00 9.29 399 LEU A C 1
ATOM 1508 O O . LEU A 1 203 ? 82.104 10.628 54.090 1.00 9.52 399 LEU A O 1
ATOM 1513 N N . TYR A 1 204 ? 81.838 12.366 52.704 1.00 9.76 400 TYR A N 1
ATOM 1514 C CA . TYR A 1 204 ? 81.175 11.561 51.690 1.00 9.97 400 TYR A CA 1
ATOM 1515 C C . TYR A 1 204 ? 82.096 10.411 51.215 1.00 9.97 400 TYR A C 1
ATOM 1516 O O . TYR A 1 204 ? 81.654 9.279 51.042 1.00 9.93 400 TYR A O 1
ATOM 1525 N N . ASP A 1 205 ? 83.375 10.715 51.003 1.00 10.01 401 ASP A N 1
ATOM 1526 C CA . ASP A 1 205 ? 84.306 9.675 50.577 1.00 10.71 401 ASP A CA 1
ATOM 1527 C C . ASP A 1 205 ? 84.407 8.544 51.602 1.00 10.02 401 ASP A C 1
ATOM 1528 O O . ASP A 1 205 ? 84.493 7.379 51.219 1.00 11.13 401 ASP A O 1
ATOM 1533 N N . LEU A 1 206 ? 84.379 8.901 52.887 1.00 9.97 402 LEU A N 1
ATOM 1534 C CA . LEU A 1 206 ? 84.394 7.911 53.957 1.00 10.00 402 LEU A CA 1
ATOM 1535 C C . LEU A 1 206 ? 83.100 7.091 53.989 1.00 9.95 402 LEU A C 1
ATOM 1536 O O . LEU A 1 206 ? 83.139 5.870 54.182 1.00 10.70 402 LEU A O 1
ATOM 1541 N N . ILE A 1 207 ? 81.951 7.750 53.806 1.00 9.46 403 ILE A N 1
ATOM 1542 C CA . ILE A 1 207 ? 80.680 7.042 53.684 1.00 9.71 403 ILE A CA 1
ATOM 1543 C C . ILE A 1 207 ? 80.736 6.048 52.525 1.00 10.03 403 ILE A C 1
ATOM 1544 O O . ILE A 1 207 ? 80.351 4.877 52.659 1.00 10.90 403 ILE A O 1
ATOM 1549 N N . ASN A 1 208 ? 81.240 6.503 51.382 1.00 10.36 404 ASN A N 1
ATOM 1550 C CA . ASN A 1 208 ? 81.313 5.638 50.225 1.00 11.50 404 ASN A CA 1
ATOM 1551 C C . ASN A 1 208 ? 82.193 4.414 50.505 1.00 11.35 404 ASN A C 1
ATOM 1552 O O . ASN A 1 208 ? 81.814 3.276 50.198 1.00 12.19 404 ASN A O 1
ATOM 1557 N N . GLU A 1 209 ? 83.375 4.639 51.079 1.00 11.77 405 GLU A N 1
ATOM 1558 C CA . GLU A 1 209 ? 84.248 3.507 51.406 1.00 12.00 405 GLU A CA 1
ATOM 1559 C C . GLU A 1 209 ? 83.557 2.521 52.332 1.00 12.41 405 GLU A C 1
ATOM 1560 O O . GLU A 1 209 ? 83.599 1.306 52.106 1.00 13.07 405 GLU A O 1
ATOM 1566 N N . LYS A 1 210 ? 82.939 3.023 53.393 1.00 11.38 406 LYS A N 1
ATOM 1567 C CA . LYS A 1 210 ? 82.284 2.109 54.327 1.00 12.15 406 LYS A CA 1
ATOM 1568 C C . LYS A 1 210 ? 81.119 1.368 53.711 1.00 11.81 406 LYS A C 1
ATOM 1569 O O . LYS A 1 210 ? 80.884 0.199 54.032 1.00 13.58 406 LYS A O 1
ATOM 1575 N N . TYR A 1 211 ? 80.380 2.029 52.830 1.00 11.95 407 TYR A N 1
ATOM 1576 C CA . TYR A 1 211 ? 79.304 1.352 52.112 1.00 12.63 407 TYR A CA 1
ATOM 1577 C C . TYR A 1 211 ? 79.900 0.181 51.312 1.00 12.32 407 TYR A C 1
ATOM 1578 O O . TYR A 1 211 ? 79.386 -0.950 51.330 1.00 14.20 407 TYR A O 1
ATOM 1587 N N . LEU A 1 212 ? 80.990 0.452 50.595 1.00 12.35 408 LEU A N 1
ATOM 1588 C CA . LEU A 1 212 ? 81.615 -0.583 49.772 1.00 13.55 408 LEU A CA 1
ATOM 1589 C C . LEU A 1 212 ? 82.199 -1.720 50.615 1.00 13.94 408 LEU A C 1
ATOM 1590 O O . LEU A 1 212 ? 82.177 -2.883 50.199 1.00 15.47 408 LEU A O 1
ATOM 1595 N N . ILE A 1 213 ? 82.711 -1.402 51.800 1.00 12.81 409 ILE A N 1
ATOM 1596 C CA . ILE A 1 213 ? 83.157 -2.451 52.723 1.00 14.29 409 ILE A CA 1
ATOM 1597 C C . ILE A 1 213 ? 81.972 -3.320 53.137 1.00 14.77 409 ILE A C 1
ATOM 1598 O O . ILE A 1 213 ? 82.041 -4.557 53.109 1.00 15.82 409 ILE A O 1
ATOM 1603 N N . LYS A 1 214 ? 80.867 -2.676 53.503 1.00 14.31 410 LYS A N 1
ATOM 1604 C CA . LYS A 1 214 ? 79.680 -3.396 53.967 1.00 14.52 410 LYS A CA 1
ATOM 1605 C C . LYS A 1 214 ? 79.057 -4.234 52.847 1.00 16.47 410 LYS A C 1
ATOM 1606 O O . LYS A 1 214 ? 78.419 -5.244 53.122 1.00 21.33 410 LYS A O 1
ATOM 1612 N N . MET A 1 215 ? 79.248 -3.814 51.599 1.00 15.26 411 MET A N 1
ATOM 1613 C CA . MET A 1 215 ? 78.740 -4.531 50.431 1.00 16.44 411 MET A CA 1
ATOM 1614 C C . MET A 1 215 ? 79.703 -5.621 49.976 1.00 17.75 411 MET A C 1
ATOM 1615 O O . MET A 1 215 ? 79.419 -6.325 49.016 1.00 19.92 411 MET A O 1
ATOM 1620 N N . GLY A 1 216 ? 80.854 -5.741 50.625 1.00 16.78 412 GLY A N 1
ATOM 1621 C CA . GLY A 1 216 ? 81.814 -6.782 50.282 1.00 18.17 412 GLY A CA 1
ATOM 1622 C C . GLY A 1 216 ? 82.553 -6.497 48.986 1.00 16.81 412 GLY A C 1
ATOM 1623 O O . GLY A 1 216 ? 83.007 -7.437 48.325 1.00 18.19 412 GLY A O 1
ATOM 1624 N N . LYS A 1 217 ? 82.692 -5.218 48.626 1.00 17.07 413 LYS A N 1
ATOM 1625 C CA . LYS A 1 217 ? 83.328 -4.814 47.373 1.00 17.38 413 LYS A CA 1
ATOM 1626 C C . LYS A 1 217 ? 84.773 -4.322 47.515 1.00 17.25 413 LYS A C 1
ATOM 1627 O O . LYS A 1 217 ? 85.543 -4.352 46.548 1.00 18.47 413 LYS A O 1
ATOM 1631 N N . VAL A 1 218 ? 85.122 -3.827 48.698 1.00 16.36 414 VAL A N 1
ATOM 1632 C CA . VAL A 1 218 ? 86.502 -3.424 48.974 1.00 16.51 414 VAL A CA 1
ATOM 1633 C C . VAL A 1 218 ? 86.913 -3.992 50.309 1.00 16.29 414 VAL A C 1
ATOM 1634 O O . VAL A 1 218 ? 86.072 -4.394 51.112 1.00 17.26 414 VAL A O 1
ATOM 1638 N N . ALA A 1 219 ? 88.218 -4.030 50.544 1.00 16.56 415 ALA A N 1
ATOM 1639 C CA . ALA A 1 219 ? 88.759 -4.673 51.725 1.00 17.55 415 ALA A CA 1
ATOM 1640 C C . ALA A 1 219 ? 88.428 -3.882 52.976 1.00 17.43 415 ALA A C 1
ATOM 1641 O O . ALA A 1 219 ? 88.489 -2.654 52.969 1.00 18.04 415 ALA A O 1
ATOM 1643 N N . PRO A 1 220 ? 88.093 -4.589 54.067 1.00 18.04 416 PRO A N 1
ATOM 1644 C CA . PRO A 1 220 ? 87.972 -3.894 55.349 1.00 19.18 416 PRO A CA 1
ATOM 1645 C C . PRO A 1 220 ? 89.346 -3.384 55.799 1.00 20.25 416 PRO A C 1
ATOM 1646 O O . PRO A 1 220 ? 90.395 -3.762 55.256 1.00 22.08 416 PRO A O 1
ATOM 1650 N N . TRP A 1 221 ? 89.333 -2.525 56.808 1.00 18.99 417 TRP A N 1
ATOM 1651 C CA . TRP A 1 221 ? 90.554 -1.967 57.374 1.00 19.81 417 TRP A CA 1
ATOM 1652 C C . TRP A 1 221 ? 91.325 -2.999 58.200 1.00 22.75 417 TRP A C 1
ATOM 1653 O O . TRP A 1 221 ? 90.722 -3.945 58.695 1.00 23.32 417 TRP A O 1
ATOM 1664 N N . SER B 1 17 ? 52.913 10.743 96.427 1.00 30.05 213 SER B N 1
ATOM 1665 C CA . SER B 1 17 ? 53.920 10.178 95.533 1.00 28.31 213 SER B CA 1
ATOM 1666 C C . SER B 1 17 ? 53.325 9.040 94.711 1.00 27.05 213 SER B C 1
ATOM 1667 O O . SER B 1 17 ? 52.188 8.633 94.937 1.00 27.78 213 SER B O 1
ATOM 1670 N N . LEU B 1 18 ? 54.084 8.526 93.746 1.00 25.86 214 LEU B N 1
ATOM 1671 C CA . LEU B 1 18 ? 53.636 7.366 92.980 1.00 25.16 214 LEU B CA 1
ATOM 1672 C C . LEU B 1 18 ? 53.703 6.129 93.863 1.00 26.23 214 LEU B C 1
ATOM 1673 O O . LEU B 1 18 ? 54.644 5.968 94.645 1.00 27.64 214 LEU B O 1
ATOM 1678 N N . PRO B 1 19 ? 52.720 5.233 93.726 1.00 25.71 215 PRO B N 1
ATOM 1679 C CA . PRO B 1 19 ? 52.742 3.998 94.510 1.00 26.59 215 PRO B CA 1
ATOM 1680 C C . PRO B 1 19 ? 53.764 3.013 93.957 1.00 26.13 215 PRO B C 1
ATOM 1681 O O . PRO B 1 19 ? 54.024 2.987 92.745 1.00 26.15 215 PRO B O 1
ATOM 1685 N N . LYS B 1 20 ? 54.353 2.223 94.847 1.00 26.29 216 LYS B N 1
ATOM 1686 C CA . LYS B 1 20 ? 55.156 1.082 94.426 1.00 26.43 216 LYS B CA 1
ATOM 1687 C C . LYS B 1 20 ? 54.243 0.025 93.825 1.00 26.73 216 LYS B C 1
ATOM 1688 O O . LYS B 1 20 ? 53.129 -0.184 94.298 1.00 27.93 216 LYS B O 1
ATOM 1691 N N . TYR B 1 21 ? 54.718 -0.641 92.784 1.00 25.51 217 TYR B N 1
ATOM 1692 C CA . TYR B 1 21 ? 53.979 -1.742 92.194 1.00 24.03 217 TYR B CA 1
ATOM 1693 C C . TYR B 1 21 ? 53.864 -2.880 93.178 1.00 24.76 217 TYR B C 1
ATOM 1694 O O . TYR B 1 21 ? 54.846 -3.284 93.805 1.00 25.86 217 TYR B O 1
ATOM 1703 N N . LYS B 1 22 ? 52.658 -3.412 93.299 1.00 25.01 218 LYS B N 1
ATOM 1704 C CA . LYS B 1 22 ? 52.441 -4.590 94.120 1.00 25.50 218 LYS B CA 1
ATOM 1705 C C . LYS B 1 22 ? 52.457 -5.843 93.251 1.00 24.58 218 LYS B C 1
ATOM 1706 O O . LYS B 1 22 ? 51.577 -6.026 92.407 1.00 25.83 218 LYS B O 1
ATOM 1712 N N . PRO B 1 23 ? 53.464 -6.708 93.450 1.00 23.84 219 PRO B N 1
ATOM 1713 C CA . PRO B 1 23 ? 53.559 -7.904 92.606 1.00 23.71 219 PRO B CA 1
ATOM 1714 C C . PRO B 1 23 ? 52.285 -8.745 92.688 1.00 24.59 219 PRO B C 1
ATOM 1715 O O . PRO B 1 23 ? 51.710 -8.922 93.774 1.00 24.47 219 PRO B O 1
ATOM 1719 N N . GLN B 1 24 ? 51.831 -9.235 91.538 1.00 24.52 220 GLN B N 1
ATOM 1720 C CA . GLN B 1 24 ? 50.607 -10.035 91.467 1.00 25.69 220 GLN B CA 1
ATOM 1721 C C . GLN B 1 24 ? 50.861 -11.532 91.618 1.00 24.45 220 GLN B C 1
ATOM 1722 O O . GLN B 1 24 ? 49.937 -12.296 91.854 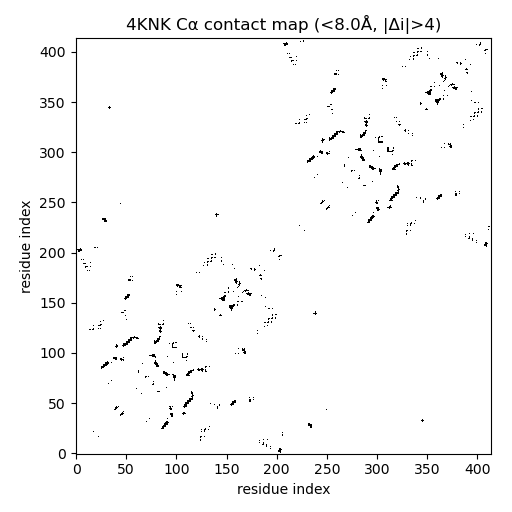1.00 26.01 220 GLN B O 1
ATOM 1728 N N . VAL B 1 25 ? 52.114 -11.943 91.487 1.00 23.91 221 VAL B N 1
ATOM 1729 C CA . VAL B 1 25 ? 52.523 -13.294 91.864 1.00 25.21 221 VAL B CA 1
ATOM 1730 C C . VAL B 1 25 ? 53.844 -13.153 92.598 1.00 24.49 221 VAL B C 1
ATOM 1731 O O . VAL B 1 25 ? 54.593 -12.207 92.360 1.00 27.02 221 VAL B O 1
ATOM 1735 N N . ASN B 1 26 ? 54.123 -14.057 93.526 1.00 24.61 222 ASN B N 1
ATOM 1736 C CA . ASN B 1 26 ? 55.404 -14.000 94.202 1.00 26.42 222 ASN B CA 1
ATOM 1737 C C . ASN B 1 26 ? 56.508 -14.352 93.214 1.00 24.56 222 ASN B C 1
ATOM 1738 O O . ASN B 1 26 ? 56.307 -15.128 92.285 1.00 25.35 222 ASN B O 1
ATOM 1743 N N . SER B 1 27 ? 57.664 -13.739 93.394 1.00 22.23 223 SER B N 1
ATOM 1744 C CA . SER B 1 27 ? 58.816 -14.057 92.580 1.00 21.39 223 SER B CA 1
ATOM 1745 C C . SER B 1 27 ? 60.065 -13.624 93.330 1.00 21.94 223 SER B C 1
ATOM 1746 O O . SER B 1 27 ? 60.365 -12.430 93.403 1.00 22.77 223 SER B O 1
ATOM 1749 N N . SER B 1 28 ? 60.809 -14.582 93.875 1.00 23.47 224 SER B N 1
ATOM 1750 C CA . SER B 1 28 ? 62.083 -14.242 94.507 1.00 24.13 224 SER B CA 1
ATOM 1751 C C . SER B 1 28 ? 63.081 -13.676 93.500 1.00 22.69 224 SER B C 1
ATOM 1752 O O . SER B 1 28 ? 63.901 -12.834 93.852 1.00 23.32 224 SER B O 1
ATOM 1755 N N . ILE B 1 29 ? 62.997 -14.108 92.242 1.00 22.07 225 ILE B N 1
ATOM 1756 C CA . ILE B 1 29 ? 63.877 -13.570 91.218 1.00 21.54 225 ILE B CA 1
ATOM 1757 C C . ILE B 1 29 ? 63.523 -12.117 90.887 1.00 20.47 225 ILE B C 1
ATOM 1758 O O . ILE B 1 29 ? 64.405 -11.259 90.824 1.00 21.97 225 IL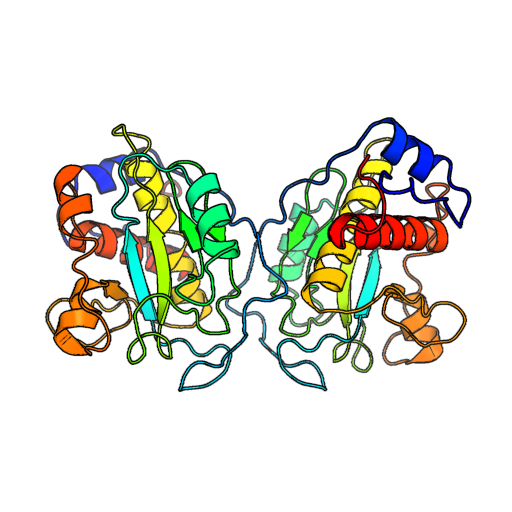E B O 1
ATOM 1763 N N . ASN B 1 30 ? 62.234 -11.822 90.719 1.00 19.92 226 ASN B N 1
ATOM 1764 C CA . ASN B 1 30 ? 61.843 -10.436 90.508 1.00 20.21 226 ASN B CA 1
ATOM 1765 C C . ASN B 1 30 ? 62.218 -9.566 91.695 1.00 21.19 226 ASN B C 1
ATOM 1766 O O . ASN B 1 30 ? 62.630 -8.427 91.511 1.00 21.86 226 ASN B O 1
ATOM 1771 N N . ASP B 1 31 ? 62.082 -10.108 92.906 1.00 22.03 227 ASP B N 1
ATOM 1772 C CA . ASP B 1 31 ? 62.518 -9.391 94.105 1.00 22.79 227 ASP B CA 1
ATOM 1773 C C . ASP B 1 31 ? 64.004 -9.032 94.035 1.00 24.11 227 ASP B C 1
ATOM 1774 O O . ASP B 1 31 ? 64.413 -7.918 94.378 1.00 24.42 227 ASP B O 1
ATOM 1779 N N . TYR B 1 32 ? 64.809 -9.991 93.602 1.00 23.63 228 TYR B N 1
ATOM 1780 C CA . TYR B 1 32 ? 66.247 -9.791 93.451 1.00 24.92 228 TYR B CA 1
ATOM 1781 C C . TYR B 1 32 ? 66.568 -8.726 92.385 1.00 24.46 228 TYR B C 1
ATOM 1782 O O . TYR B 1 32 ? 67.432 -7.862 92.582 1.00 25.29 228 TYR B O 1
ATOM 1791 N N . ILE B 1 33 ? 65.860 -8.784 91.263 1.00 24.24 229 ILE B N 1
ATOM 1792 C CA . ILE B 1 33 ? 66.068 -7.845 90.173 1.00 23.55 229 ILE B CA 1
ATOM 1793 C C . ILE B 1 33 ? 65.782 -6.423 90.645 1.00 24.24 229 ILE B C 1
ATOM 1794 O O . ILE B 1 33 ? 66.555 -5.498 90.385 1.00 25.51 229 ILE B O 1
ATOM 1799 N N . CYS B 1 34 ? 64.668 -6.267 91.353 1.00 24.19 230 CYS B N 1
ATOM 1800 C CA . CYS B 1 34 ? 64.247 -4.962 91.859 1.00 27.08 230 CYS B CA 1
ATOM 1801 C C . CYS B 1 34 ? 65.152 -4.415 92.964 1.00 27.83 230 CYS B C 1
ATOM 1802 O O . CYS B 1 34 ? 65.543 -3.248 92.941 1.00 28.91 230 CYS B O 1
ATOM 1805 N N . LYS B 1 35 ? 65.479 -5.270 93.921 1.00 27.78 231 LYS B N 1
ATOM 1806 C CA . LYS B 1 35 ? 66.292 -4.871 95.060 1.00 27.74 231 LYS B CA 1
ATOM 1807 C C . LYS B 1 35 ? 67.647 -4.334 94.603 1.00 28.34 231 LYS B C 1
ATOM 1808 O O . LYS B 1 35 ? 68.187 -3.382 95.177 1.00 28.27 231 LYS B O 1
ATOM 1810 N N . ASN B 1 36 ? 68.176 -4.948 93.554 1.00 27.84 232 ASN B N 1
ATOM 1811 C CA . ASN B 1 36 ? 69.465 -4.559 93.017 1.00 28.23 232 ASN B CA 1
ATOM 1812 C C . ASN B 1 36 ? 69.349 -3.551 91.887 1.00 27.66 232 ASN B C 1
ATOM 1813 O O . ASN B 1 36 ? 70.348 -3.193 91.270 1.00 28.31 232 ASN B O 1
ATOM 1818 N N . ASN B 1 37 ? 68.127 -3.090 91.647 1.00 27.77 233 ASN B N 1
ATOM 1819 C CA . ASN B 1 37 ? 67.825 -2.128 90.588 1.00 28.17 233 ASN B CA 1
ATOM 1820 C C . ASN B 1 37 ? 68.593 -2.411 89.298 1.0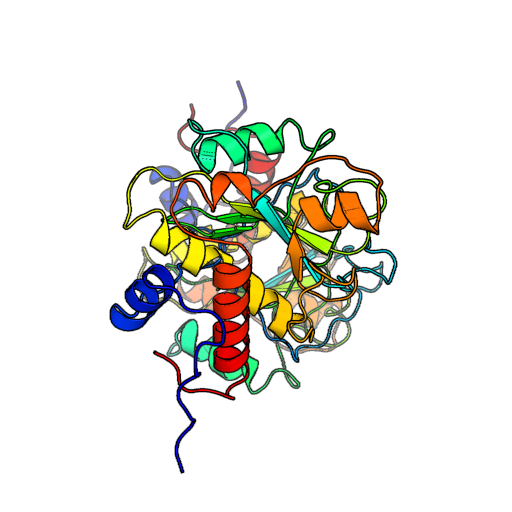0 26.86 233 ASN B C 1
ATOM 1821 O O . ASN B 1 37 ? 69.281 -1.538 88.762 1.00 27.20 233 ASN B O 1
ATOM 1826 N N . LEU B 1 38 ? 68.476 -3.645 88.809 1.00 26.44 234 LEU B N 1
ATOM 1827 C CA . LEU B 1 38 ? 69.191 -4.049 87.607 1.00 25.27 234 LEU B CA 1
ATOM 1828 C C . LEU B 1 38 ? 68.765 -3.181 86.446 1.00 25.06 234 LEU B C 1
ATOM 1829 O O . LEU B 1 38 ? 67.568 -2.955 86.239 1.0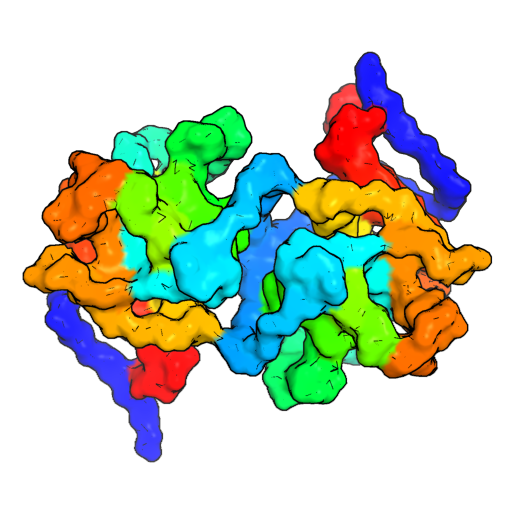0 25.64 234 LEU B O 1
ATOM 1834 N N . LYS B 1 39 ? 69.747 -2.693 85.688 1.00 24.59 235 LYS B N 1
ATOM 1835 C CA . LYS B 1 39 ? 69.480 -1.827 84.545 1.00 24.31 235 LYS B CA 1
ATOM 1836 C C . LYS B 1 39 ? 69.691 -2.581 83.245 1.00 23.30 235 LYS B C 1
ATOM 1837 O O . LYS B 1 39 ? 70.793 -3.069 82.975 1.00 23.64 235 LYS B O 1
ATOM 1841 N N . ALA B 1 40 ? 68.634 -2.688 82.449 1.00 21.77 236 ALA B N 1
ATOM 1842 C CA . ALA B 1 40 ? 68.738 -3.286 81.120 1.00 20.58 236 ALA B CA 1
ATOM 1843 C C . ALA B 1 40 ? 69.732 -2.463 80.294 1.00 20.42 236 ALA B C 1
ATOM 1844 O O . ALA B 1 40 ? 69.797 -1.231 80.421 1.00 23.28 236 ALA B O 1
ATOM 1846 N N . PRO B 1 41 ? 70.514 -3.135 79.434 1.00 20.79 237 PRO B N 1
ATOM 1847 C CA . PRO B 1 41 ? 71.440 -2.442 78.538 1.00 21.52 237 PRO B CA 1
ATOM 1848 C C . PRO B 1 41 ? 70.659 -1.776 77.426 1.00 21.42 237 PRO B C 1
ATOM 1849 O O . PRO B 1 41 ? 69.471 -2.054 77.218 1.00 20.85 237 PRO B O 1
ATOM 1853 N N . LYS B 1 42 ? 71.327 -0.894 76.702 1.00 23.65 238 LYS B N 1
ATOM 1854 C CA . LYS B 1 42 ? 70.687 -0.260 75.559 1.00 23.47 238 LYS B CA 1
ATOM 1855 C C . LYS B 1 42 ? 70.367 -1.290 74.478 1.00 19.24 238 LYS B C 1
ATOM 1856 O O . LYS B 1 42 ? 71.066 -2.287 74.323 1.00 20.79 238 LYS B O 1
ATOM 1858 N N . ILE B 1 43 ? 69.275 -1.053 73.772 1.00 16.73 239 ILE B N 1
ATOM 1859 C CA . ILE B 1 43 ? 68.909 -1.900 72.656 1.00 13.40 239 ILE B CA 1
ATOM 1860 C C . ILE B 1 43 ? 69.882 -1.602 71.511 1.00 11.60 239 ILE B C 1
ATOM 1861 O O . ILE B 1 43 ? 69.997 -0.460 71.077 1.00 14.25 239 ILE B O 1
ATOM 1866 N N . GLU B 1 44 ? 70.576 -2.628 71.028 1.00 11.07 240 GLU B N 1
ATOM 1867 C CA . GLU B 1 44 ? 71.473 -2.500 69.875 1.00 12.27 240 GLU B CA 1
ATOM 1868 C C . GLU B 1 44 ? 70.783 -2.938 68.627 1.00 11.44 240 GLU B C 1
ATOM 1869 O O . GLU B 1 44 ? 69.988 -3.858 68.653 1.00 15.03 240 GLU B O 1
ATOM 1875 N N . GLU B 1 45 ? 71.120 -2.323 67.516 1.00 12.38 241 GLU B N 1
ATOM 1876 C CA . GLU B 1 45 ? 70.574 -2.759 66.249 1.00 13.59 241 GLU B CA 1
ATOM 1877 C C . GLU B 1 45 ? 71.528 -3.578 65.433 1.00 14.47 241 GLU B C 1
ATOM 1878 O O . GLU B 1 45 ? 72.688 -3.194 65.272 1.00 18.41 241 GLU B O 1
ATOM 1884 N N . ASP B 1 46 ? 71.033 -4.667 64.879 1.00 12.80 242 ASP B N 1
ATOM 1885 C CA . ASP B 1 46 ? 71.811 -5.484 63.970 1.00 12.05 242 ASP B CA 1
ATOM 1886 C C . ASP B 1 46 ? 70.839 -5.975 62.897 1.00 10.97 242 ASP B C 1
ATOM 1887 O O . ASP B 1 46 ? 70.341 -7.097 62.975 1.00 11.03 242 ASP B O 1
ATOM 1892 N N . TYR B 1 47 ? 70.565 -5.130 61.905 1.00 10.57 243 TYR B N 1
ATOM 1893 C CA . TYR B 1 47 ? 69.542 -5.396 60.895 1.00 9.92 243 TYR B CA 1
ATOM 1894 C C . TYR B 1 47 ? 70.162 -6.004 59.647 1.00 9.89 243 TYR B C 1
ATOM 1895 O O . TYR B 1 47 ? 71.394 -5.960 59.451 1.00 11.70 243 TYR B O 1
ATOM 1904 N N . THR B 1 48 ? 69.327 -6.537 58.765 1.00 9.28 244 THR B N 1
ATOM 1905 C CA . THR B 1 48 ? 69.783 -7.269 57.592 1.00 9.25 244 THR B CA 1
ATOM 1906 C C . THR B 1 48 ? 68.990 -6.813 56.374 1.00 8.94 244 THR B C 1
ATOM 1907 O O . THR B 1 48 ? 67.755 -6.876 56.357 1.00 9.70 244 THR B O 1
ATOM 1911 N N . SER B 1 49 ? 69.715 -6.377 55.344 1.00 9.34 245 SER B N 1
ATOM 1912 C CA . SER B 1 49 ? 69.118 -5.750 54.173 1.00 9.55 245 SER B CA 1
ATOM 1913 C C . SER B 1 49 ? 68.123 -6.631 53.427 1.00 9.72 245 SER B C 1
ATOM 1914 O O . SER B 1 49 ? 67.185 -6.117 52.845 1.00 10.88 245 SER B O 1
ATOM 1917 N N . TYR B 1 50 ? 68.346 -7.946 53.424 1.00 9.58 246 TYR B N 1
ATOM 1918 C CA . TYR B 1 50 ? 67.513 -8.830 52.631 1.00 9.52 246 TYR B CA 1
ATOM 1919 C C . TYR B 1 50 ? 66.326 -9.436 53.395 1.00 9.37 246 TYR B C 1
ATOM 1920 O O . TYR B 1 50 ? 65.532 -10.149 52.806 1.00 10.76 246 TYR B O 1
ATOM 1929 N N . PHE B 1 51 ? 66.164 -9.145 54.693 1.00 8.84 247 PHE B N 1
ATOM 1930 C CA . PHE B 1 51 ? 64.958 -9.600 55.373 1.00 8.53 247 PHE B CA 1
ATOM 1931 C C . PHE B 1 51 ? 63.736 -8.919 54.726 1.00 9.15 247 PHE B C 1
ATOM 1932 O O . PHE B 1 51 ? 63.793 -7.738 54.367 1.00 9.58 247 PHE B O 1
ATOM 1940 N N . PRO B 1 52 ? 62.618 -9.639 54.599 1.00 9.28 248 PRO B N 1
ATOM 1941 C CA . PRO B 1 52 ? 61.409 -9.039 54.023 1.00 9.40 248 PRO B CA 1
ATOM 1942 C C . PRO B 1 52 ? 60.738 -8.123 55.037 1.00 8.42 248 PRO B C 1
ATOM 1943 O O . PRO B 1 52 ? 60.995 -8.234 56.251 1.00 9.01 248 PRO B O 1
ATOM 1947 N N . LYS B 1 53 ? 59.875 -7.239 54.523 1.00 9.10 249 LYS B N 1
ATOM 1948 C CA . LYS B 1 53 ? 59.231 -6.200 55.322 1.00 9.11 249 LYS B CA 1
ATOM 1949 C C . LYS B 1 53 ? 57.734 -6.198 55.017 1.00 8.19 249 LYS B C 1
ATOM 1950 O O . LYS B 1 53 ? 57.241 -5.490 54.128 1.00 8.87 249 LYS B O 1
ATOM 1956 N N . TYR B 1 54 ? 57.032 -7.022 55.779 1.00 8.75 250 TYR B N 1
ATOM 1957 C CA . TYR B 1 54 ? 55.601 -7.249 55.594 1.00 8.76 250 TYR B CA 1
ATOM 1958 C C . TYR B 1 54 ? 54.802 -6.602 56.729 1.00 8.59 250 TYR B C 1
ATOM 1959 O O . TYR B 1 54 ? 55.123 -6.733 57.907 1.00 8.86 250 TYR B O 1
ATOM 1968 N N . ALA B 1 55 ? 53.724 -5.922 56.354 1.00 8.20 251 ALA B N 1
ATOM 1969 C CA . ALA B 1 55 ? 52.857 -5.245 57.304 1.00 9.11 251 ALA B CA 1
ATOM 1970 C C . ALA B 1 55 ? 52.152 -6.253 58.211 1.00 8.30 251 ALA B C 1
ATOM 1971 O O . ALA B 1 55 ? 51.785 -7.348 57.768 1.00 9.09 251 ALA B O 1
ATOM 1973 N N . TYR B 1 56 ? 51.890 -5.845 59.453 1.00 8.32 252 TYR B N 1
ATOM 1974 C CA . TYR B 1 56 ? 50.940 -6.560 60.296 1.00 8.33 252 TYR B CA 1
ATOM 1975 C C . TYR B 1 56 ? 49.554 -6.468 59.701 1.00 8.40 252 TYR B C 1
ATOM 1976 O O . TYR B 1 56 ? 49.267 -5.601 58.854 1.00 8.88 252 TYR B O 1
ATOM 1985 N N . ARG B 1 57 ? 48.655 -7.331 60.157 1.00 8.92 253 ARG B N 1
ATOM 1986 C CA . ARG B 1 57 ? 47.316 -7.360 59.554 1.00 9.48 253 ARG B CA 1
ATOM 1987 C C . ARG B 1 57 ? 46.552 -6.048 59.738 1.00 9.99 253 ARG B C 1
ATOM 1988 O O . ARG B 1 57 ? 45.738 -5.723 58.891 1.00 11.82 253 ARG B O 1
ATOM 1996 N N . ASN B 1 58 ? 46.816 -5.309 60.812 1.00 9.86 254 ASN B N 1
ATOM 1997 C CA . ASN B 1 58 ? 46.172 -4.013 61.009 1.00 11.84 254 ASN B CA 1
ATOM 1998 C C . ASN B 1 58 ? 46.973 -2.850 60.454 1.00 11.66 254 ASN B C 1
ATOM 1999 O O . ASN B 1 58 ? 46.565 -1.702 60.593 1.00 14.82 254 ASN B O 1
ATOM 2004 N N . GLY B 1 59 ? 48.119 -3.127 59.854 1.00 9.67 255 GLY B N 1
ATOM 2005 C CA . GLY B 1 59 ? 48.904 -2.110 59.179 1.00 9.90 255 GLY B CA 1
ATOM 2006 C C . GLY B 1 59 ? 50.358 -2.116 59.635 1.00 9.21 255 GLY B C 1
ATOM 2007 O O . GLY B 1 59 ? 50.746 -2.679 60.668 1.00 9.73 255 GLY B O 1
ATOM 2008 N N . VAL B 1 60 ? 51.182 -1.438 58.854 1.00 8.82 256 VAL B N 1
ATOM 2009 C CA . VAL B 1 60 ? 52.555 -1.170 59.246 1.00 8.92 256 VAL B CA 1
ATOM 2010 C C . VAL B 1 60 ? 52.534 -0.403 60.556 1.00 8.75 256 VAL B C 1
ATOM 2011 O O . VAL B 1 60 ? 51.747 0.540 60.737 1.00 9.22 256 VAL B O 1
ATOM 2015 N N . GLY B 1 61 ? 53.371 -0.809 61.503 1.00 8.82 257 GLY B N 1
ATOM 2016 C CA . GLY B 1 61 ? 53.428 -0.107 62.767 1.00 9.43 257 GLY B CA 1
ATOM 2017 C C . GLY B 1 61 ? 52.256 -0.379 63.690 1.00 9.36 257 GLY B C 1
ATOM 2018 O O . GLY B 1 61 ? 52.101 0.322 64.692 1.00 9.79 257 GLY B O 1
ATOM 2019 N N . ARG B 1 62 ? 51.453 -1.413 63.404 1.00 9.25 258 ARG B N 1
ATOM 2020 C CA . ARG B 1 62 ? 50.286 -1.725 64.234 1.00 10.83 258 ARG B CA 1
ATOM 2021 C C . ARG B 1 62 ? 50.294 -3.194 64.731 1.00 9.87 258 ARG B C 1
ATOM 2022 O O . ARG B 1 62 ? 49.316 -3.926 64.570 1.00 10.77 258 ARG B O 1
ATOM 2030 N N . PRO B 1 63 ? 51.389 -3.610 65.395 1.00 9.33 259 PRO B N 1
ATOM 2031 C CA . PRO B 1 63 ? 51.356 -4.915 66.055 1.00 10.26 259 PRO B CA 1
ATOM 2032 C C . PRO B 1 63 ? 50.297 -4.916 67.153 1.00 9.78 259 PRO B C 1
ATOM 2033 O O . PRO B 1 63 ? 49.898 -3.887 67.689 1.00 10.84 259 PRO B O 1
ATOM 2037 N N . GLU B 1 64 ? 49.856 -6.119 67.500 1.00 9.28 260 GLU B N 1
ATOM 2038 C CA . GLU B 1 64 ? 48.822 -6.360 68.488 1.00 10.45 260 GLU B CA 1
ATOM 2039 C C . GLU B 1 64 ? 49.362 -6.896 69.802 1.00 9.73 260 GLU B C 1
ATOM 2040 O O . GLU B 1 64 ? 48.615 -7.030 70.760 1.00 11.16 260 GLU B O 1
ATOM 2046 N N . GLY B 1 65 ? 50.641 -7.243 69.845 1.00 10.27 261 GLY B N 1
ATOM 2047 C CA . GLY B 1 65 ? 51.189 -7.814 71.056 1.00 10.35 261 GLY B CA 1
ATOM 2048 C C . GLY B 1 65 ? 52.581 -8.317 70.780 1.00 9.11 261 GLY B C 1
ATOM 2049 O O . GLY B 1 65 ? 53.201 -7.986 69.746 1.00 9.70 261 GLY B O 1
ATOM 2050 N N . ILE B 1 66 ? 53.069 -9.120 71.723 1.00 9.64 262 ILE B N 1
ATOM 2051 C CA . ILE B 1 66 ? 54.449 -9.594 71.717 1.00 9.28 262 ILE B CA 1
ATOM 2052 C C . ILE B 1 66 ? 54.468 -11.040 72.209 1.00 9.45 262 ILE B C 1
ATOM 2053 O O . ILE B 1 66 ? 53.649 -11.432 73.048 1.00 10.22 262 ILE B O 1
ATOM 2058 N N . VAL B 1 67 ? 55.383 -11.840 71.654 1.00 9.10 263 VAL B N 1
ATOM 2059 C CA . VAL B 1 67 ? 55.489 -13.251 71.977 1.00 9.66 263 VAL B CA 1
ATOM 2060 C C . VAL B 1 67 ? 56.790 -13.517 72.721 1.00 9.43 263 VAL B C 1
ATOM 2061 O O . VAL B 1 67 ? 57.873 -13.034 72.337 1.00 10.14 263 VAL B O 1
ATOM 2065 N N . VAL B 1 68 ? 56.683 -14.331 73.768 1.00 9.51 264 VAL B N 1
ATOM 2066 C CA . VAL B 1 68 ? 57.826 -14.830 74.502 1.00 10.30 264 VAL B CA 1
ATOM 2067 C C . VAL B 1 68 ? 58.259 -16.189 73.927 1.00 10.00 264 VAL B C 1
ATOM 2068 O O . VAL B 1 68 ? 57.493 -17.179 73.971 1.00 10.69 264 VAL B O 1
ATOM 2072 N N . HIS B 1 69 ? 59.484 -16.223 73.410 1.00 10.31 265 HIS B N 1
ATOM 2073 C CA . HIS B 1 69 ? 60.132 -17.431 72.896 1.00 10.00 265 HIS B CA 1
ATOM 2074 C C . HIS B 1 69 ? 61.380 -17.711 73.698 1.00 10.97 265 HIS B C 1
ATOM 2075 O O . HIS B 1 69 ? 61.949 -16.794 74.312 1.00 11.21 265 HIS B O 1
ATOM 2082 N N . ASP B 1 70 ? 61.864 -18.949 73.647 1.00 11.71 266 ASP B N 1
ATOM 2083 C CA . ASP B 1 70 ? 63.257 -19.200 73.988 1.00 12.48 266 ASP B CA 1
ATOM 2084 C C . ASP B 1 70 ? 63.871 -20.071 72.894 1.00 12.86 266 ASP B C 1
ATOM 2085 O O . ASP B 1 70 ? 63.159 -20.759 72.148 1.00 13.99 266 ASP B O 1
ATOM 2090 N N . THR B 1 71 ? 65.195 -20.028 72.777 1.00 12.92 267 THR B N 1
ATOM 2091 C CA . THR B 1 71 ? 65.883 -20.656 71.650 1.00 15.42 267 THR B CA 1
ATOM 2092 C C . THR B 1 71 ? 65.868 -22.193 71.687 1.00 17.09 267 THR B C 1
ATOM 2093 O O . THR B 1 71 ? 66.232 -22.844 70.703 1.00 19.85 267 THR B O 1
ATOM 2097 N N . ALA B 1 72 ? 65.510 -22.768 72.833 1.00 16.42 268 ALA B N 1
ATOM 2098 C CA . ALA B 1 72 ? 65.558 -24.232 73.014 1.00 18.41 268 ALA B CA 1
ATOM 2099 C C . ALA B 1 72 ? 66.951 -24.799 72.726 1.00 21.09 268 ALA B C 1
ATOM 2100 O O . ALA B 1 72 ? 67.105 -25.937 72.288 1.00 23.70 268 ALA B O 1
ATOM 2102 N N . ASN B 1 73 ? 67.977 -24.017 73.014 1.00 20.53 269 ASN B N 1
ATOM 2103 C CA . ASN B 1 73 ? 69.338 -24.416 72.715 1.00 20.31 269 ASN B CA 1
ATOM 2104 C C . ASN B 1 73 ? 70.187 -24.050 73.911 1.00 21.05 269 ASN B C 1
ATOM 2105 O O . ASN B 1 73 ? 70.406 -22.877 74.177 1.00 21.78 269 ASN B O 1
ATOM 2110 N N . ASP B 1 74 ? 70.658 -25.051 74.648 1.00 22.26 270 ASP B N 1
ATOM 2111 C CA . ASP B 1 74 ? 71.397 -24.773 75.875 1.00 24.62 270 ASP B CA 1
ATOM 2112 C C . ASP B 1 74 ? 72.880 -24.521 75.647 1.00 24.12 270 ASP B C 1
ATOM 2113 O O . ASP B 1 74 ? 73.633 -24.336 76.600 1.00 26.05 270 ASP B O 1
ATOM 2118 N N . ARG B 1 75 ? 73.307 -24.532 74.391 1.00 23.68 271 ARG B N 1
ATOM 2119 C CA . ARG B 1 75 ? 74.720 -24.366 74.076 1.00 25.31 271 ARG B CA 1
ATOM 2120 C C . ARG B 1 75 ? 75.056 -23.122 73.254 1.00 24.26 271 ARG B C 1
ATOM 2121 O O . ARG B 1 75 ? 76.213 -22.719 73.177 1.00 28.02 271 ARG B O 1
ATOM 2124 N N . SER B 1 76 ? 74.054 -22.501 72.652 1.00 21.54 272 SER B N 1
ATOM 2125 C CA . SER B 1 76 ? 74.323 -21.394 71.751 1.00 20.13 272 SER B CA 1
ATOM 2126 C C . SER B 1 76 ? 74.530 -20.077 72.463 1.00 19.39 272 SER B C 1
ATOM 2127 O O . SER B 1 76 ? 74.116 -19.891 73.604 1.00 21.53 272 SER B O 1
ATOM 2130 N N . THR B 1 77 ? 75.173 -19.163 71.753 1.00 18.06 273 THR B N 1
ATOM 2131 C CA . THR B 1 77 ? 75.309 -17.797 72.209 1.00 17.54 273 THR B CA 1
ATOM 2132 C C . THR B 1 77 ? 74.406 -16.895 71.376 1.00 14.02 273 THR B C 1
ATOM 2133 O O . THR B 1 77 ? 73.945 -17.272 70.303 1.00 14.05 273 THR B O 1
ATOM 2137 N N . ILE B 1 78 ? 74.205 -15.675 71.847 1.00 14.12 274 ILE B N 1
ATOM 2138 C CA . ILE B 1 78 ? 73.404 -14.730 71.101 1.00 13.05 274 ILE B CA 1
ATOM 2139 C C . ILE B 1 78 ? 74.005 -14.466 69.723 1.00 13.20 274 ILE B C 1
ATOM 2140 O O . ILE B 1 78 ? 73.280 -14.361 68.742 1.00 12.32 274 ILE B O 1
ATOM 2145 N N . ASN B 1 79 ? 75.334 -14.404 69.624 1.00 13.75 275 ASN B N 1
ATOM 2146 C CA . ASN B 1 79 ? 75.954 -14.161 68.323 1.00 14.71 275 ASN B CA 1
ATOM 2147 C C . ASN B 1 79 ? 75.706 -15.318 67.363 1.00 13.83 275 ASN B C 1
ATOM 2148 O O . ASN B 1 79 ? 75.451 -15.102 66.189 1.00 14.01 275 ASN B O 1
ATOM 2153 N N . GLY B 1 80 ? 75.822 -16.550 67.859 1.00 14.05 276 GLY B N 1
ATOM 2154 C CA . GLY B 1 80 ? 75.587 -17.717 67.022 1.00 14.70 276 GLY B CA 1
ATOM 2155 C C . GLY B 1 80 ? 74.131 -17.791 66.575 1.00 12.66 276 GLY B C 1
ATOM 2156 O O . GLY B 1 80 ? 73.848 -18.111 65.417 1.00 12.89 276 GLY B O 1
ATOM 2157 N N . GLU B 1 81 ? 73.199 -17.501 67.484 1.00 12.11 277 GLU B N 1
ATOM 2158 C CA . GLU B 1 81 ? 71.792 -17.507 67.132 1.00 11.43 277 GLU B CA 1
ATOM 2159 C C . GLU B 1 81 ? 71.528 -16.496 66.021 1.00 10.92 277 GLU B C 1
ATOM 2160 O O . GLU B 1 81 ? 70.805 -16.786 65.053 1.00 11.25 277 GLU B O 1
ATOM 2166 N N . ILE B 1 82 ? 72.095 -15.302 66.166 1.00 10.77 278 ILE B N 1
ATOM 2167 C CA . ILE B 1 82 ? 71.850 -14.266 65.172 1.00 10.81 278 ILE B CA 1
ATOM 2168 C C . ILE B 1 82 ? 72.458 -14.656 63.823 1.00 10.23 278 ILE B C 1
ATOM 2169 O O . ILE B 1 82 ? 71.832 -14.463 62.774 1.00 10.70 278 ILE B O 1
ATOM 2174 N N . SER B 1 83 ? 73.683 -15.170 63.834 1.00 11.09 279 SER B N 1
ATOM 2175 C CA . SER B 1 83 ? 74.341 -15.550 62.589 1.00 11.69 279 SER B CA 1
ATOM 2176 C C . SER B 1 83 ? 73.546 -16.656 61.873 1.00 10.94 279 SER B C 1
ATOM 2177 O O . SER B 1 83 ? 73.357 -16.593 60.650 1.00 11.81 279 SER B O 1
ATOM 2180 N N . TYR B 1 84 ? 73.070 -17.648 62.632 1.00 11.13 280 TYR B N 1
ATOM 2181 C CA . TYR B 1 84 ? 72.299 -18.729 62.028 1.00 11.35 280 TYR B CA 1
ATOM 2182 C C . TYR B 1 84 ? 71.016 -18.140 61.404 1.00 10.37 280 TYR B C 1
ATOM 2183 O O . TYR B 1 84 ? 70.621 -18.491 60.273 1.00 11.68 280 TYR B O 1
ATOM 2192 N N . MET B 1 85 ? 70.352 -17.255 62.151 1.00 10.55 281 MET B N 1
ATOM 2193 C CA . MET B 1 85 ? 69.114 -16.650 61.685 1.00 10.77 281 MET B CA 1
ATOM 2194 C C . MET B 1 85 ? 69.309 -15.854 60.399 1.00 10.46 281 MET B C 1
ATOM 2195 O O . MET B 1 85 ? 68.480 -15.920 59.487 1.00 11.42 281 MET B O 1
ATOM 2200 N N . LYS B 1 86 ? 70.389 -15.080 60.326 1.00 10.51 282 LYS B N 1
ATOM 2201 C CA . LYS B 1 86 ? 70.628 -14.317 59.109 1.00 10.93 282 LYS B CA 1
ATOM 2202 C C . LYS B 1 86 ? 70.745 -15.242 57.910 1.00 11.24 282 LYS B C 1
ATOM 2203 O O . LYS B 1 86 ? 70.326 -14.908 56.815 1.00 13.54 282 LYS B O 1
ATOM 2209 N N . ASN B 1 87 ? 71.371 -16.401 58.092 1.00 10.99 283 ASN B N 1
ATOM 2210 C CA . ASN B 1 87 ? 71.493 -17.343 56.979 1.00 12.26 283 ASN B CA 1
ATOM 2211 C C . ASN B 1 87 ? 70.195 -18.076 56.653 1.00 12.05 283 ASN B C 1
ATOM 2212 O O . ASN B 1 87 ? 69.973 -18.510 55.531 1.00 15.79 283 ASN B O 1
ATOM 2217 N N . ASN B 1 88 ? 69.345 -18.266 57.651 1.00 11.03 284 ASN B N 1
ATOM 2218 C CA . ASN B 1 88 ? 68.171 -19.130 57.535 1.00 10.91 284 ASN B CA 1
ATOM 2219 C C . ASN B 1 88 ? 66.862 -18.383 57.683 1.00 10.59 284 ASN B C 1
ATOM 2220 O O . ASN B 1 88 ? 65.838 -18.963 58.030 1.00 10.67 284 ASN B O 1
ATOM 2225 N N . TYR B 1 89 ? 66.893 -17.111 57.312 1.00 10.95 285 TYR B N 1
ATOM 2226 C CA . TYR B 1 89 ? 65.771 -16.211 57.561 1.00 10.55 285 TYR B CA 1
ATOM 2227 C C . TYR B 1 89 ? 64.507 -16.627 56.813 1.00 10.70 285 TYR B C 1
ATOM 2228 O O . TYR B 1 89 ? 63.408 -16.277 57.239 1.00 12.11 285 TYR B O 1
ATOM 2237 N N . GLN B 1 90 ? 64.633 -17.356 55.701 1.00 12.66 286 GLN B N 1
ATOM 2238 C CA . GLN B 1 90 ? 63.426 -17.755 54.970 1.00 14.13 286 GLN B CA 1
ATOM 2239 C C . GLN B 1 90 ? 62.650 -18.796 55.730 1.00 15.24 286 GLN B C 1
ATOM 2240 O O . GLN B 1 90 ? 61.466 -18.974 55.496 1.00 18.81 286 GLN B O 1
ATOM 2246 N N . ASN B 1 91 ? 63.325 -19.493 56.628 1.00 14.24 287 ASN B N 1
ATOM 2247 C CA . ASN B 1 91 ? 62.629 -20.377 57.519 1.00 15.08 287 ASN B CA 1
ATOM 2248 C C . ASN B 1 91 ? 62.131 -19.688 58.781 1.00 13.89 287 ASN B C 1
ATOM 2249 O O . ASN B 1 91 ? 60.983 -19.928 59.200 1.00 16.66 287 ASN B O 1
ATOM 2254 N N . ALA B 1 92 ? 62.961 -18.842 59.381 1.00 11.93 288 ALA B N 1
ATOM 2255 C CA . ALA B 1 92 ? 62.554 -18.124 60.569 1.00 10.77 288 ALA B CA 1
ATOM 2256 C C . ALA B 1 92 ? 63.435 -16.917 60.793 1.00 9.88 288 ALA B C 1
ATOM 2257 O O . ALA B 1 92 ? 64.655 -16.981 60.608 1.00 10.73 288 ALA B O 1
ATOM 2259 N N . PHE B 1 93 ? 62.820 -15.840 61.263 1.00 9.59 289 PHE B N 1
ATOM 2260 C CA . PHE B 1 93 ? 63.581 -14.754 61.866 1.00 9.44 289 PHE B CA 1
ATOM 2261 C C . PHE B 1 93 ? 62.679 -14.062 62.878 1.00 8.58 289 PHE B C 1
ATOM 2262 O O . PHE B 1 93 ? 61.455 -14.194 62.820 1.00 9.22 289 PHE B O 1
ATOM 2270 N N . VAL B 1 94 ? 63.294 -13.350 63.816 1.00 8.36 290 VAL B N 1
ATOM 2271 C CA . VAL B 1 94 ? 62.590 -12.680 64.882 1.00 8.64 290 VAL B CA 1
ATOM 2272 C C . VAL B 1 94 ? 63.048 -11.227 64.979 1.00 8.06 290 VAL B C 1
ATOM 2273 O O . VAL B 1 94 ? 64.003 -10.796 64.316 1.00 8.69 290 VAL B O 1
ATOM 2277 N N . HIS B 1 95 ? 62.323 -10.468 65.804 1.00 7.94 291 HIS B N 1
ATOM 2278 C CA . HIS B 1 95 ? 62.608 -9.066 66.007 1.00 8.45 291 HIS B CA 1
ATOM 2279 C C . HIS B 1 95 ? 63.812 -8.822 66.910 1.00 8.10 291 HIS B C 1
ATOM 2280 O O . HIS B 1 95 ? 64.520 -7.832 66.705 1.00 8.43 291 HIS B O 1
ATOM 2287 N N . ALA B 1 96 ? 64.001 -9.631 67.960 1.00 8.49 292 ALA B N 1
ATOM 2288 C CA . ALA B 1 96 ? 65.086 -9.340 68.884 1.00 9.02 292 ALA B CA 1
ATOM 2289 C C . ALA B 1 96 ? 65.443 -10.600 69.657 1.00 8.95 292 ALA B C 1
ATOM 2290 O O . ALA B 1 96 ? 64.618 -11.513 69.816 1.00 9.51 292 ALA B O 1
ATOM 2292 N N . PHE B 1 97 ? 66.671 -10.580 70.177 1.00 9.55 293 PHE B N 1
ATOM 2293 C CA . PHE B 1 97 ? 67.207 -11.566 71.106 1.00 10.17 293 PHE B CA 1
ATOM 2294 C C . PHE B 1 97 ? 67.644 -10.847 72.366 1.00 10.55 293 PHE B C 1
ATOM 2295 O O . PHE B 1 97 ? 68.174 -9.720 72.302 1.00 10.89 293 PHE B O 1
ATOM 2303 N N . VAL B 1 98 ? 67.459 -11.506 73.505 1.00 10.60 294 VAL B N 1
ATOM 2304 C CA . VAL B 1 98 ? 68.034 -11.022 74.753 1.00 11.43 294 VAL B CA 1
ATOM 2305 C C . VAL B 1 98 ? 68.842 -12.133 75.412 1.00 12.27 294 VAL B C 1
ATOM 2306 O O . VAL B 1 98 ? 68.472 -13.314 75.369 1.00 12.85 294 VAL B O 1
ATOM 2310 N N . ASP B 1 99 ? 69.950 -11.750 76.048 1.00 12.52 295 ASP B N 1
ATOM 2311 C CA . ASP B 1 99 ? 70.644 -12.639 76.965 1.00 14.12 295 ASP B CA 1
ATOM 2312 C C . ASP B 1 99 ? 70.912 -11.898 78.256 1.00 15.68 295 ASP B C 1
ATOM 2313 O O . ASP B 1 99 ? 70.226 -10.915 78.554 1.00 15.85 295 ASP B O 1
ATOM 2318 N N . GLY B 1 100 ? 71.868 -12.368 79.044 1.00 16.68 296 GLY B N 1
ATOM 2319 C CA . GLY B 1 100 ? 72.153 -11.688 80.296 1.00 18.55 296 GLY B CA 1
ATOM 2320 C C . GLY B 1 100 ? 72.922 -10.384 80.157 1.00 18.94 296 GLY B C 1
ATOM 2321 O O . GLY B 1 100 ? 73.064 -9.648 81.133 1.00 21.31 296 GLY B O 1
ATOM 2322 N N . ASP B 1 101 ? 73.433 -10.099 78.965 1.00 18.00 297 ASP B N 1
ATOM 2323 C CA . ASP B 1 101 ? 74.309 -8.955 78.765 1.00 18.23 297 ASP B CA 1
ATOM 2324 C C . ASP B 1 101 ? 73.825 -7.957 77.733 1.00 16.12 297 ASP B C 1
ATOM 2325 O O . ASP B 1 101 ? 74.257 -6.808 77.767 1.00 17.06 297 ASP B O 1
ATOM 2330 N N . ARG B 1 102 ? 73.006 -8.410 76.781 1.00 14.18 298 ARG B N 1
ATOM 2331 C CA . ARG B 1 102 ? 72.699 -7.630 75.588 1.00 13.57 298 ARG B CA 1
ATOM 2332 C C . ARG B 1 102 ? 71.233 -7.780 75.220 1.00 12.29 298 ARG B C 1
ATOM 2333 O O . ARG B 1 102 ? 70.602 -8.820 75.484 1.00 12.35 298 ARG B O 1
ATOM 2341 N N . ILE B 1 103 ? 70.715 -6.744 74.575 1.00 11.29 299 ILE B N 1
ATOM 2342 C CA . ILE B 1 103 ? 69.418 -6.793 73.892 1.00 10.55 299 ILE B CA 1
ATOM 2343 C C . ILE B 1 103 ? 69.715 -6.362 72.465 1.00 10.72 299 ILE B C 1
ATOM 2344 O O . ILE B 1 103 ? 70.220 -5.250 72.241 1.00 11.90 299 ILE B O 1
ATOM 2349 N N . ILE B 1 104 ? 69.492 -7.262 71.503 1.00 9.44 300 ILE B N 1
ATOM 2350 C CA . ILE B 1 104 ? 69.868 -6.992 70.123 1.00 9.63 300 ILE B CA 1
ATOM 2351 C C . ILE B 1 104 ? 68.613 -7.123 69.249 1.00 8.75 300 ILE B C 1
ATOM 2352 O O . ILE B 1 104 ? 68.005 -8.197 69.167 1.00 9.95 300 ILE B O 1
ATOM 2357 N N . GLU B 1 105 ? 68.239 -6.019 68.611 1.00 8.75 301 GLU B N 1
ATOM 2358 C CA . GLU B 1 105 ? 67.100 -5.982 67.706 1.00 8.55 301 GLU B CA 1
ATOM 2359 C C . GLU B 1 105 ? 67.581 -6.272 66.291 1.00 8.36 301 GLU B C 1
ATOM 2360 O O . GLU B 1 105 ? 68.445 -5.556 65.759 1.00 9.69 301 GLU B O 1
ATOM 2366 N N . THR B 1 106 ? 67.030 -7.337 65.718 1.00 8.40 302 THR B N 1
ATOM 2367 C CA . THR B 1 106 ? 67.449 -7.866 64.440 1.00 8.45 302 THR B CA 1
ATOM 2368 C C . THR B 1 106 ? 66.472 -7.563 63.298 1.00 8.32 302 THR B C 1
ATOM 2369 O O . THR B 1 106 ? 66.767 -7.859 62.144 1.00 8.56 302 THR B O 1
ATOM 2373 N N . ALA B 1 107 ? 65.290 -7.030 63.623 1.00 8.71 303 ALA B N 1
ATOM 2374 C CA . ALA B 1 107 ? 64.348 -6.612 62.590 1.00 8.96 303 ALA B CA 1
ATOM 2375 C C . ALA B 1 107 ? 63.484 -5.513 63.167 1.00 8.75 303 ALA B C 1
ATOM 2376 O O . ALA B 1 107 ? 63.149 -5.536 64.356 1.00 9.02 303 ALA B O 1
ATOM 2378 N N . PRO B 1 108 ? 63.115 -4.519 62.349 1.00 8.66 304 PRO B N 1
ATOM 2379 C CA . PRO B 1 108 ? 62.295 -3.403 62.867 1.00 8.88 304 PRO B CA 1
ATOM 2380 C C . PRO B 1 108 ? 60.917 -3.881 63.301 1.00 8.28 304 PRO B C 1
ATOM 2381 O O . PRO B 1 108 ? 60.288 -4.735 62.657 1.00 8.39 304 PRO B O 1
ATOM 2385 N N . THR B 1 109 ? 60.447 -3.324 64.411 1.00 8.65 305 THR B N 1
ATOM 2386 C CA . THR B 1 109 ? 59.210 -3.797 65.008 1.00 8.52 305 THR B CA 1
ATOM 2387 C C . THR B 1 109 ? 57.963 -3.360 64.260 1.00 8.29 305 THR B C 1
ATOM 2388 O O . THR B 1 109 ? 56.887 -3.893 64.526 1.00 9.05 305 THR B O 1
ATOM 2392 N N . ASP B 1 110 ? 58.090 -2.445 63.303 1.00 8.07 306 ASP B N 1
ATOM 2393 C CA . ASP B 1 110 ? 56.930 -1.946 62.555 1.00 8.60 306 ASP B CA 1
ATOM 2394 C C . ASP B 1 110 ? 56.468 -2.896 61.463 1.00 8.54 306 ASP B C 1
ATOM 2395 O O . ASP B 1 110 ? 55.370 -2.717 60.929 1.00 8.76 306 ASP B O 1
ATOM 2400 N N . TYR B 1 111 ? 57.282 -3.904 61.151 1.00 8.05 307 TYR B N 1
ATOM 2401 C CA . TYR B 1 111 ? 56.924 -4.960 60.210 1.00 8.06 307 TYR B CA 1
ATOM 2402 C C . TYR B 1 111 ? 56.994 -6.271 60.964 1.00 8.23 307 TYR B C 1
ATOM 2403 O O . TYR B 1 111 ? 57.679 -6.367 61.976 1.00 8.44 307 TYR B O 1
ATOM 2412 N N . LEU B 1 112 ? 56.314 -7.291 60.445 1.00 8.16 308 LEU B N 1
ATOM 2413 C CA . LEU B 1 112 ? 56.284 -8.591 61.110 1.00 8.59 308 LEU B CA 1
ATOM 2414 C C . LEU B 1 112 ? 57.642 -9.314 61.023 1.00 8.28 308 LEU B C 1
ATOM 2415 O O . LEU B 1 112 ? 58.557 -8.898 60.285 1.00 8.51 308 LEU B O 1
ATOM 2420 N N . SER B 1 113 ? 57.771 -10.404 61.762 1.00 8.35 309 SER B N 1
ATOM 2421 C CA . SER B 1 113 ? 58.897 -11.304 61.605 1.00 9.20 309 SER B CA 1
ATOM 2422 C C . SER B 1 113 ? 58.357 -12.716 61.426 1.00 9.62 309 SER B C 1
ATOM 2423 O O . SER B 1 113 ? 57.221 -13.004 61.777 1.00 12.63 309 SER B O 1
ATOM 2426 N N . TRP B 1 114 ? 59.166 -13.609 60.870 1.00 9.93 310 TRP B N 1
ATOM 2427 C CA . TRP B 1 114 ? 58.756 -14.992 60.652 1.00 9.97 310 TRP B CA 1
ATOM 2428 C C . TRP B 1 114 ? 59.140 -15.848 61.858 1.00 9.36 310 TRP B C 1
ATOM 2429 O O . TRP B 1 114 ? 60.022 -16.706 61.799 1.00 10.59 310 TRP B O 1
ATOM 2440 N N . GLY B 1 115 ? 58.450 -15.622 62.972 1.00 9.76 311 GLY B N 1
ATOM 2441 C CA . GLY B 1 115 ? 58.853 -16.219 64.220 1.00 10.80 311 GLY B CA 1
ATOM 2442 C C . GLY B 1 115 ? 57.879 -17.161 64.890 1.00 9.83 311 GLY B C 1
ATOM 2443 O O . GLY B 1 115 ? 58.281 -17.851 65.826 1.00 12.63 311 GLY B O 1
ATOM 2444 N N . VAL B 1 116 ? 56.605 -17.192 64.479 1.00 9.93 312 VAL B N 1
ATOM 2445 C CA . VAL B 1 116 ? 55.604 -17.923 65.263 1.00 10.33 312 VAL B CA 1
ATOM 2446 C C . VAL B 1 116 ? 54.485 -18.479 64.377 1.00 10.61 312 VAL B C 1
ATOM 2447 O O . VAL B 1 116 ? 53.398 -18.795 64.860 1.00 11.38 312 VAL B O 1
ATOM 2451 N N . GLY B 1 117 ? 54.771 -18.657 63.088 1.00 10.72 313 GLY B N 1
ATOM 2452 C CA . GLY B 1 117 ? 53.801 -19.250 62.173 1.00 11.09 313 GLY B CA 1
ATOM 2453 C C . GLY B 1 117 ? 52.838 -18.268 61.541 1.00 11.18 313 GLY B C 1
ATOM 2454 O O . GLY B 1 117 ? 52.769 -17.085 61.911 1.00 11.01 313 GLY B O 1
ATOM 2455 N N . ALA B 1 118 ? 52.085 -18.774 60.575 1.00 11.82 314 ALA B N 1
ATOM 2456 C CA . ALA B 1 118 ? 51.302 -17.927 59.682 1.00 12.32 314 ALA B CA 1
ATOM 2457 C C . ALA B 1 118 ? 50.148 -17.192 60.331 1.00 11.32 314 ALA B C 1
ATOM 2458 O O . ALA B 1 118 ? 49.652 -16.230 59.740 1.00 11.48 314 ALA B O 1
ATOM 2460 N N . VAL B 1 119 ? 49.681 -17.674 61.480 1.00 10.76 315 VAL B N 1
ATOM 2461 C CA . VAL B 1 119 ? 48.554 -17.029 62.136 1.00 10.77 315 VAL B CA 1
ATOM 2462 C C . VAL B 1 119 ? 49.033 -15.916 63.073 1.00 10.76 315 VAL B C 1
ATOM 2463 O O . VAL B 1 119 ? 48.505 -14.804 63.048 1.00 11.38 315 VAL B O 1
ATOM 2467 N N . GLY B 1 120 ? 50.062 -16.191 63.870 1.00 10.34 316 GLY B N 1
ATOM 2468 C CA . GLY B 1 120 ? 50.579 -15.195 64.795 1.00 10.25 316 GLY B CA 1
ATOM 2469 C C . GLY B 1 120 ? 51.501 -14.163 64.155 1.00 9.28 316 GLY B C 1
ATOM 2470 O O . GLY B 1 120 ? 51.596 -13.038 64.668 1.00 9.73 316 GLY B O 1
ATOM 2471 N N . ASN B 1 121 ? 52.212 -14.518 63.078 1.00 9.42 317 ASN B N 1
ATOM 2472 C CA . ASN B 1 121 ? 53.188 -13.566 62.525 1.00 10.04 317 ASN B CA 1
ATOM 2473 C C . ASN B 1 121 ? 52.572 -12.227 62.105 1.00 9.46 317 ASN B C 1
ATOM 2474 O O . ASN B 1 121 ? 53.154 -11.196 62.385 1.00 9.98 317 ASN B O 1
ATOM 2479 N N . PRO B 1 122 ? 51.364 -12.220 61.493 1.00 9.43 318 PRO B N 1
ATOM 2480 C CA . PRO B 1 122 ? 50.778 -10.909 61.154 1.00 9.97 318 PRO B CA 1
ATOM 2481 C C . PRO B 1 122 ? 50.264 -10.120 62.346 1.00 8.91 318 PRO B C 1
ATOM 2482 O O . PRO B 1 122 ? 49.706 -9.044 62.122 1.00 9.65 318 PRO B O 1
ATOM 2486 N N . ARG B 1 123 ? 50.434 -10.620 63.566 1.00 8.78 319 ARG B N 1
ATOM 2487 C CA . ARG B 1 123 ? 49.916 -9.956 64.756 1.00 9.10 319 ARG B CA 1
ATOM 2488 C C . ARG B 1 123 ? 50.980 -9.474 65.736 1.00 8.86 319 ARG B C 1
ATOM 2489 O O . ARG B 1 123 ? 50.763 -8.458 66.378 1.00 9.55 319 ARG B O 1
ATOM 2497 N N . PHE B 1 124 ? 52.075 -10.222 65.919 1.00 8.96 320 PHE B N 1
ATOM 2498 C CA . PHE B 1 124 ? 52.873 -10.049 67.141 1.00 8.93 320 PHE B CA 1
ATOM 2499 C C . PHE B 1 124 ? 54.353 -9.821 66.875 1.00 9.19 320 PHE B C 1
ATOM 2500 O O . PHE B 1 124 ? 54.941 -10.475 66.026 1.00 12.52 320 PHE B O 1
ATOM 2508 N N . ILE B 1 125 ? 54.980 -8.995 67.708 1.00 8.25 321 ILE B N 1
ATOM 2509 C CA . ILE B 1 125 ? 56.430 -8.903 67.772 1.00 8.59 321 ILE B CA 1
ATOM 2510 C C . ILE B 1 125 ? 56.982 -10.205 68.368 1.00 8.63 321 ILE B C 1
ATOM 2511 O O . ILE B 1 125 ? 56.417 -10.727 69.334 1.00 9.88 321 ILE B O 1
ATOM 2516 N N . ASN B 1 126 ? 58.071 -10.727 67.801 1.00 8.49 322 ASN B N 1
ATOM 2517 C CA . ASN B 1 126 ? 58.664 -11.989 68.262 1.00 8.80 322 ASN B CA 1
ATOM 2518 C C . ASN B 1 126 ? 60.013 -11.720 68.903 1.00 8.54 322 ASN B C 1
ATOM 2519 O O . ASN B 1 126 ? 60.908 -11.179 68.244 1.00 8.60 322 ASN B O 1
ATOM 2524 N N . VAL B 1 127 ? 60.188 -12.116 70.163 1.00 8.84 323 VAL B N 1
ATOM 2525 C CA . VAL B 1 127 ? 61.450 -11.906 70.876 1.00 9.22 323 VAL B CA 1
ATOM 2526 C C . VAL B 1 127 ? 61.924 -13.209 71.512 1.00 9.77 323 VAL B C 1
ATOM 2527 O O . VAL B 1 127 ? 61.135 -13.933 72.144 1.00 10.06 323 VAL B O 1
ATOM 2531 N N . GLU B 1 128 ? 63.201 -13.527 71.314 1.00 10.31 324 GLU B N 1
ATOM 2532 C CA . GLU B 1 128 ? 63.796 -14.772 71.776 1.00 10.69 324 GLU B CA 1
ATOM 2533 C C . GLU B 1 128 ? 64.676 -14.547 73.002 1.00 10.70 324 GLU B C 1
ATOM 2534 O O . GLU B 1 128 ? 65.545 -13.658 73.003 1.00 12.65 324 GLU B O 1
ATOM 2540 N N . ILE B 1 129 ? 64.511 -15.423 73.991 1.00 11.09 325 ILE B N 1
ATOM 2541 C CA . ILE B 1 129 ? 65.398 -15.483 75.136 1.00 11.80 325 ILE B CA 1
ATOM 2542 C C . ILE B 1 129 ? 66.479 -16.520 74.871 1.00 11.65 325 ILE B C 1
ATOM 2543 O O . ILE B 1 129 ? 66.198 -17.705 74.656 1.00 12.26 325 ILE B O 1
ATOM 2548 N N . VAL B 1 130 ? 67.728 -16.069 74.860 1.00 11.95 326 VAL B N 1
ATOM 2549 C CA . VAL B 1 130 ? 68.890 -16.933 74.742 1.00 12.84 326 VAL B CA 1
ATOM 2550 C C . VAL B 1 130 ? 69.139 -17.573 76.107 1.00 13.59 326 VAL B C 1
ATOM 2551 O O . VAL B 1 130 ? 68.980 -16.932 77.133 1.00 13.88 326 VAL B O 1
ATOM 2555 N N . HIS B 1 131 ? 69.550 -18.836 76.116 1.00 14.43 327 HIS B N 1
ATOM 2556 C CA . HIS B 1 131 ? 69.752 -19.523 77.383 1.00 15.67 327 HIS B CA 1
ATOM 2557 C C . HIS B 1 131 ? 70.977 -18.989 78.116 1.00 16.22 327 HIS B C 1
ATOM 2558 O O . HIS B 1 131 ? 71.999 -18.646 77.507 1.00 17.12 327 HIS B O 1
ATOM 2565 N N . THR B 1 132 ? 70.855 -18.914 79.438 1.00 16.98 328 THR B N 1
ATOM 2566 C CA . THR B 1 132 ? 71.916 -18.456 80.312 1.00 17.75 328 THR B CA 1
ATOM 2567 C C . THR B 1 132 ? 72.235 -19.546 81.320 1.00 19.83 328 THR B C 1
ATOM 2568 O O . THR B 1 132 ? 71.489 -20.532 81.444 1.00 20.32 328 THR B O 1
ATOM 2572 N N . HIS B 1 133 ? 73.339 -19.384 82.039 1.00 21.06 329 HIS B N 1
ATOM 2573 C CA . HIS B 1 133 ? 73.884 -20.515 82.791 1.00 24.21 329 HIS B CA 1
ATOM 2574 C C . HIS B 1 133 ? 74.326 -20.221 84.217 1.00 25.25 329 HIS B C 1
ATOM 2575 O O . HIS B 1 133 ? 75.053 -21.015 84.821 1.00 27.72 329 HIS B O 1
ATOM 2582 N N . ASP B 1 134 ? 73.880 -19.095 84.760 1.00 25.27 330 ASP B N 1
ATOM 2583 C CA . ASP B 1 134 ? 74.030 -18.816 86.189 1.00 25.23 330 ASP B CA 1
ATOM 2584 C C . ASP B 1 134 ? 72.895 -17.908 86.653 1.00 24.06 330 ASP B C 1
ATOM 2585 O O . ASP B 1 134 ? 72.211 -17.297 85.828 1.00 23.59 330 ASP B O 1
ATOM 2590 N N . TYR B 1 135 ? 72.699 -17.826 87.971 1.00 24.76 331 TYR B N 1
ATOM 2591 C CA . TYR B 1 135 ? 71.573 -17.092 88.558 1.00 23.94 331 TYR B CA 1
ATOM 2592 C C . TYR B 1 135 ? 71.527 -15.633 88.113 1.00 22.83 331 TYR B C 1
ATOM 2593 O O . TYR B 1 135 ? 70.481 -15.138 87.672 1.00 23.04 331 TYR B O 1
ATOM 2602 N N . ALA B 1 136 ? 72.660 -14.946 88.228 1.00 23.26 332 ALA B N 1
ATOM 2603 C CA . ALA B 1 136 ? 72.727 -13.525 87.917 1.00 23.41 332 ALA B CA 1
ATOM 2604 C C . ALA B 1 136 ? 72.442 -13.260 86.444 1.00 21.98 332 ALA B C 1
ATOM 2605 O O . ALA B 1 136 ? 71.682 -12.349 86.119 1.00 21.73 332 ALA B O 1
ATOM 2607 N N . SER B 1 137 ? 73.053 -14.050 85.562 1.00 21.41 333 SER B N 1
ATOM 2608 C CA A SER B 1 137 ? 72.828 -13.873 84.129 0.52 21.00 333 SER B CA 1
ATOM 2609 C CA B SER B 1 137 ? 72.835 -13.917 84.120 0.48 20.80 333 SER B CA 1
ATOM 2610 C C . SER B 1 137 ? 71.382 -14.185 83.747 1.00 19.95 333 SER B C 1
ATOM 2611 O O . SER B 1 137 ? 70.807 -13.487 82.924 1.00 18.82 333 SER B O 1
ATOM 2616 N N . PHE B 1 138 ? 70.795 -15.212 84.359 1.00 19.66 334 PHE B N 1
ATOM 2617 C CA . PHE B 1 138 ? 69.397 -15.517 84.090 1.00 18.49 334 PHE B CA 1
ATOM 2618 C C . PHE B 1 138 ? 68.488 -14.358 84.518 1.00 17.62 334 PHE B C 1
ATOM 2619 O O . PHE B 1 138 ? 67.600 -13.930 83.775 1.00 16.83 334 PHE B O 1
ATOM 2627 N N . ALA B 1 139 ? 68.711 -13.841 85.718 1.00 18.31 335 ALA B N 1
ATOM 2628 C CA . ALA B 1 139 ? 67.917 -12.713 86.213 1.00 19.28 335 ALA B CA 1
ATOM 2629 C C . ALA B 1 139 ? 68.047 -11.495 85.303 1.00 18.45 335 ALA B C 1
ATOM 2630 O O . ALA B 1 139 ? 67.036 -10.859 84.977 1.00 18.13 335 ALA B O 1
ATOM 2632 N N . ARG B 1 140 ? 69.270 -11.181 84.883 1.00 18.04 336 ARG B N 1
ATOM 2633 C CA . ARG B 1 140 ? 69.456 -10.095 83.923 1.00 18.11 336 ARG B CA 1
ATOM 2634 C C . ARG B 1 140 ? 68.681 -10.357 82.640 1.00 16.65 336 ARG B C 1
ATOM 2635 O O . ARG B 1 140 ? 68.076 -9.447 82.084 1.00 16.34 336 ARG B O 1
ATOM 2643 N N . SER B 1 141 ? 68.701 -11.591 82.149 1.00 15.83 337 SER B N 1
ATOM 2644 C CA . SER B 1 141 ? 67.977 -11.882 80.910 1.00 15.37 337 SER B CA 1
ATOM 2645 C C . SER B 1 141 ? 66.475 -11.689 81.030 1.00 14.76 337 SER B C 1
ATOM 2646 O O . SER B 1 141 ? 65.842 -11.281 80.066 1.00 14.86 337 SER B O 1
ATOM 2649 N N . MET B 1 142 ? 65.916 -11.970 82.209 1.00 14.38 338 MET B N 1
ATOM 2650 C CA . MET B 1 142 ? 64.489 -11.736 82.458 1.00 14.45 338 MET B CA 1
ATOM 2651 C C . MET B 1 142 ? 64.203 -10.251 82.514 1.00 15.15 338 MET B C 1
ATOM 2652 O O . MET B 1 142 ? 63.235 -9.784 81.917 1.00 14.46 338 MET B O 1
ATOM 2657 N N . ASN B 1 143 ? 65.038 -9.516 83.247 1.00 15.96 339 ASN B N 1
ATOM 2658 C CA . ASN B 1 143 ? 64.921 -8.073 83.296 1.00 16.33 339 ASN B CA 1
ATOM 2659 C C . ASN B 1 143 ? 65.002 -7.484 81.889 1.00 15.07 339 ASN B C 1
ATOM 2660 O O . ASN B 1 143 ? 64.269 -6.541 81.542 1.00 14.73 339 ASN B O 1
ATOM 2665 N N . ASN B 1 144 ? 65.892 -8.045 81.074 1.00 14.56 340 ASN B N 1
ATOM 2666 C CA . ASN B 1 144 ? 66.125 -7.536 79.711 1.00 14.60 340 ASN B CA 1
ATOM 2667 C C . ASN B 1 144 ? 64.929 -7.838 78.812 1.00 13.24 340 ASN B C 1
ATOM 2668 O O . ASN B 1 144 ? 64.492 -6.975 78.056 1.00 13.84 340 ASN B O 1
ATOM 2673 N N . TYR B 1 145 ? 64.403 -9.065 78.879 1.00 13.54 341 TYR B N 1
ATOM 2674 C CA . TYR B 1 145 ? 63.192 -9.364 78.127 1.00 12.98 341 TYR B CA 1
ATOM 2675 C C . TYR B 1 145 ? 62.094 -8.400 78.547 1.00 12.42 341 TY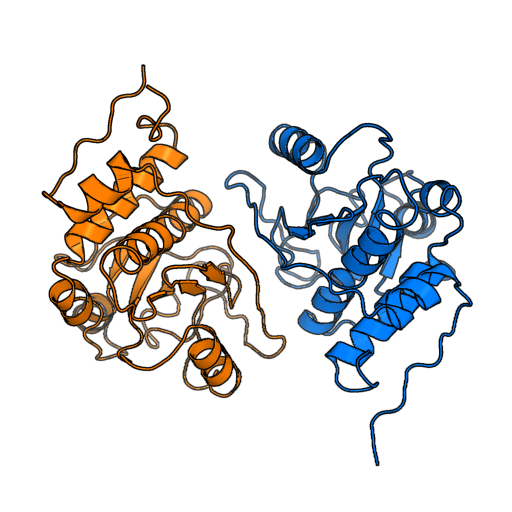R B C 1
ATOM 2676 O O . TYR B 1 145 ? 61.416 -7.809 77.701 1.00 13.13 341 TYR B O 1
ATOM 2685 N N . ALA B 1 146 ? 61.895 -8.282 79.854 1.00 12.81 342 ALA B N 1
ATOM 2686 C CA . ALA B 1 146 ? 60.792 -7.467 80.357 1.00 13.74 342 ALA B CA 1
ATOM 2687 C C . ALA B 1 146 ? 60.944 -6.002 79.983 1.00 13.80 342 ALA B C 1
ATOM 2688 O O . ALA B 1 146 ? 59.953 -5.356 79.633 1.00 14.59 342 ALA B O 1
ATOM 2690 N N . ASP B 1 147 ? 62.168 -5.477 80.029 1.00 14.65 343 ASP B N 1
ATOM 2691 C CA A ASP B 1 147 ? 62.393 -4.092 79.631 0.76 15.58 343 ASP B CA 1
ATOM 2692 C CA B ASP B 1 147 ? 62.341 -4.092 79.645 0.24 14.89 343 ASP B CA 1
ATOM 2693 C C . ASP B 1 147 ? 62.049 -3.902 78.153 1.00 14.65 343 ASP B C 1
ATOM 2694 O O . ASP B 1 147 ? 61.347 -2.965 77.769 1.00 15.62 343 ASP B O 1
ATOM 2703 N N . TYR B 1 148 ? 62.545 -4.803 77.307 1.00 14.09 344 TYR B N 1
ATOM 2704 C CA . TYR B 1 148 ? 62.269 -4.682 75.880 1.00 13.93 344 TYR B CA 1
ATOM 2705 C C . TYR B 1 148 ? 60.767 -4.773 75.618 1.00 13.29 344 TYR B C 1
ATOM 2706 O O . TYR B 1 148 ? 60.206 -3.957 74.872 1.00 13.14 344 TYR B O 1
ATOM 2715 N N . ALA B 1 149 ? 60.110 -5.766 76.234 1.00 13.41 345 ALA B N 1
ATOM 2716 C CA . ALA B 1 149 ? 58.681 -5.967 75.999 1.00 12.97 345 ALA B CA 1
ATOM 2717 C C . ALA B 1 149 ? 57.875 -4.777 76.469 1.00 12.92 345 ALA B C 1
ATOM 2718 O O . ALA B 1 149 ? 56.983 -4.310 75.760 1.00 13.97 345 ALA B O 1
ATOM 2720 N N . ALA B 1 150 ? 58.151 -4.302 77.681 1.00 13.90 346 ALA B N 1
ATOM 2721 C CA . ALA B 1 150 ? 57.426 -3.152 78.199 1.00 14.66 346 ALA B CA 1
ATOM 2722 C C . ALA B 1 150 ? 57.649 -1.922 77.314 1.00 14.63 346 ALA B C 1
ATOM 2723 O O . ALA B 1 150 ? 56.733 -1.115 77.119 1.00 15.45 346 ALA B O 1
ATOM 2725 N N . THR B 1 151 ? 58.881 -1.750 76.836 1.00 14.54 347 THR B N 1
ATOM 2726 C CA . THR B 1 151 ? 59.193 -0.647 75.932 1.00 14.65 347 THR B CA 1
ATOM 2727 C C . THR B 1 151 ? 58.281 -0.729 74.700 1.00 13.42 347 THR B C 1
ATOM 2728 O O . THR B 1 151 ? 57.715 0.277 74.275 1.00 13.83 347 THR B O 1
ATOM 2732 N N . GLN B 1 152 ? 58.165 -1.920 74.100 1.00 12.46 348 GLN B N 1
ATOM 2733 C CA . GLN B 1 152 ? 57.351 -2.058 72.903 1.00 11.99 348 GLN B CA 1
ATOM 2734 C C . GLN B 1 152 ? 55.871 -1.866 73.175 1.00 12.52 348 GLN B C 1
ATOM 2735 O O . GLN B 1 152 ? 55.184 -1.203 72.399 1.00 12.47 348 GLN B O 1
ATOM 2741 N N . LEU B 1 153 ? 55.386 -2.410 74.294 1.00 13.18 349 LEU B N 1
ATOM 2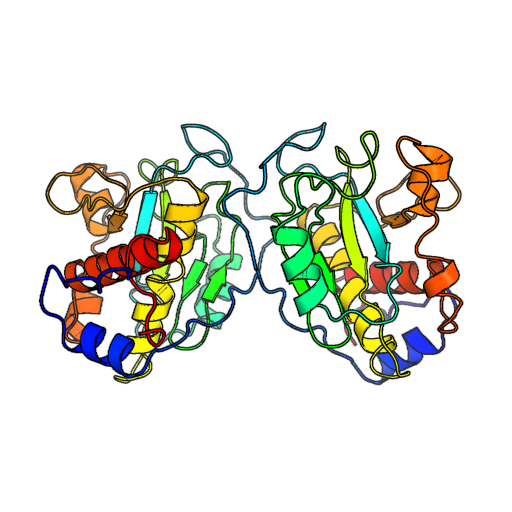742 C CA . LEU B 1 153 ? 53.974 -2.252 74.602 1.00 14.68 349 LEU B CA 1
ATOM 2743 C C . LEU B 1 153 ? 53.646 -0.759 74.770 1.00 14.87 349 LEU B C 1
ATOM 2744 O O . LEU B 1 153 ? 52.682 -0.263 74.205 1.00 16.15 349 LEU B O 1
ATOM 2749 N N . GLN B 1 154 ? 54.473 -0.028 75.511 1.00 16.02 350 GLN B N 1
ATOM 2750 C CA . GLN B 1 154 ? 54.216 1.407 75.632 1.00 17.68 350 GLN B CA 1
ATOM 2751 C C . GLN B 1 154 ? 54.329 2.146 74.300 1.00 16.63 350 GLN B C 1
ATOM 2752 O O . GLN B 1 154 ? 53.513 3.017 73.982 1.00 18.80 350 GLN B O 1
ATOM 2758 N N . TYR B 1 155 ? 55.331 1.775 73.507 1.00 14.74 351 TYR B N 1
ATOM 2759 C CA . TYR B 1 155 ? 55.548 2.442 72.234 1.00 13.91 351 TYR B CA 1
ATOM 2760 C C . TYR B 1 155 ? 54.349 2.311 71.307 1.00 14.08 351 TYR B C 1
ATOM 2761 O O . TYR B 1 155 ? 54.014 3.258 70.569 1.00 15.97 351 TYR B O 1
ATOM 2770 N N . TYR B 1 156 ? 53.738 1.129 71.316 1.00 13.67 352 TYR B N 1
ATOM 2771 C CA . TYR B 1 156 ? 52.625 0.855 70.443 1.00 14.23 352 TYR B CA 1
ATOM 2772 C C . TYR B 1 156 ? 51.262 1.096 71.092 1.00 15.93 352 TYR B C 1
ATOM 2773 O O . TYR B 1 156 ? 50.236 0.835 70.461 1.00 19.73 352 TYR B O 1
ATOM 2782 N N . GLY B 1 157 ? 51.246 1.589 72.334 1.00 16.69 353 GLY B N 1
ATOM 2783 C CA . GLY B 1 157 ? 49.995 1.902 73.017 1.00 19.19 353 GLY B CA 1
ATOM 2784 C C . GLY B 1 157 ? 49.182 0.659 73.359 1.00 19.04 353 GLY B C 1
ATOM 2785 O O . GLY B 1 157 ? 47.943 0.691 73.332 1.00 21.26 353 GLY B O 1
ATOM 2786 N N . LEU B 1 158 ? 49.891 -0.421 73.691 1.00 16.77 354 LEU B N 1
ATOM 2787 C CA . LEU B 1 158 ? 49.279 -1.701 74.053 1.00 16.20 354 LEU B CA 1
ATOM 2788 C C . LEU B 1 158 ? 49.405 -2.063 75.523 1.00 18.91 354 LEU B C 1
ATOM 2789 O O . LEU B 1 158 ? 50.496 -2.361 76.010 1.00 23.59 354 LEU B O 1
ATOM 2794 N N . LYS B 1 159 ? 48.303 -2.147 76.228 1.00 14.45 355 LYS B N 1
ATOM 2795 C CA . LYS B 1 159 ? 48.387 -2.406 77.660 1.00 14.23 355 LYS B CA 1
ATOM 2796 C C . LYS B 1 159 ? 48.655 -3.902 77.873 1.00 12.84 355 LYS B C 1
ATOM 2797 O O . LYS B 1 159 ? 48.078 -4.725 77.163 1.00 12.52 355 LYS B O 1
ATOM 2800 N N . PRO B 1 160 ? 49.519 -4.264 78.838 1.00 13.07 356 PRO B N 1
ATOM 2801 C CA . PRO B 1 160 ? 49.760 -5.696 79.085 1.00 13.57 356 PRO B CA 1
ATOM 2802 C C . PRO B 1 160 ? 48.469 -6.442 79.406 1.00 13.27 356 PRO B C 1
ATOM 2803 O O . PRO B 1 160 ? 47.652 -5.985 80.224 1.00 15.09 356 PRO B O 1
ATOM 2807 N N . ASP B 1 161 ? 48.283 -7.576 78.750 1.00 12.44 357 ASP B N 1
ATOM 2808 C CA . ASP B 1 161 ? 47.124 -8.427 78.980 1.00 12.57 357 ASP B CA 1
ATOM 2809 C C . ASP B 1 161 ? 47.595 -9.802 78.547 1.00 12.05 357 ASP B C 1
ATOM 2810 O O . ASP B 1 161 ? 47.923 -9.999 77.371 1.00 11.68 357 ASP B O 1
ATOM 2815 N N . SER B 1 162 ? 47.676 -10.745 79.489 1.00 12.47 358 SER B N 1
ATOM 2816 C CA . SER B 1 162 ? 48.221 -12.062 79.166 1.00 11.86 358 SER B CA 1
ATOM 2817 C C . SER B 1 162 ? 47.199 -12.917 78.446 1.00 11.66 358 SER B C 1
ATOM 2818 O O . SER B 1 162 ? 46.055 -13.019 78.906 1.00 12.38 358 SER B O 1
ATOM 2821 N N . ALA B 1 163 ? 47.627 -13.563 77.360 1.00 10.87 359 ALA B N 1
ATOM 2822 C CA . ALA B 1 163 ? 46.750 -14.437 76.592 1.00 10.97 359 ALA B CA 1
ATOM 2823 C C . ALA B 1 163 ? 46.801 -15.899 77.021 1.00 11.00 359 ALA B C 1
ATOM 2824 O O . ALA B 1 163 ? 46.111 -16.736 76.441 1.00 11.76 359 ALA B O 1
ATOM 2826 N N . GLU B 1 164 ? 47.606 -16.221 78.034 1.00 11.38 360 GLU B N 1
ATOM 2827 C CA . GLU B 1 164 ? 47.936 -17.620 78.281 1.00 11.69 360 GLU B CA 1
ATOM 2828 C C . GLU B 1 164 ? 46.730 -18.496 78.589 1.00 12.28 360 GLU B C 1
ATOM 2829 O O . GLU B 1 164 ? 46.685 -19.648 78.179 1.00 13.44 360 GLU B O 1
ATOM 2835 N N . TYR B 1 165 ? 45.771 -17.941 79.326 1.00 12.86 361 TYR B N 1
ATOM 2836 C CA . TYR B 1 165 ? 44.670 -18.739 79.868 1.00 14.29 361 TYR B CA 1
ATOM 2837 C C . TYR B 1 165 ? 43.354 -18.488 79.152 1.00 16.65 361 TYR B C 1
ATOM 2838 O O . TYR B 1 165 ? 42.387 -19.199 79.388 1.00 16.49 361 TYR B O 1
ATOM 2847 N N . ASP B 1 166 ? 43.318 -17.507 78.251 1.00 19.32 362 ASP B N 1
ATOM 2848 C CA . ASP B 1 166 ? 42.055 -17.160 77.608 1.00 22.21 362 ASP B CA 1
ATOM 2849 C C . ASP B 1 166 ? 42.198 -16.907 76.115 1.00 20.40 362 ASP B C 1
ATOM 2850 O O . ASP B 1 166 ? 41.201 -16.652 75.457 1.00 23.58 362 ASP B O 1
ATOM 2855 N N . GLY B 1 167 ? 43.420 -16.942 75.581 1.00 17.82 363 GLY B N 1
ATOM 2856 C CA . GLY B 1 167 ? 43.615 -16.761 74.148 1.00 17.05 363 GLY B CA 1
ATOM 2857 C C . GLY B 1 167 ? 43.343 -15.356 73.644 1.00 14.18 363 GLY B C 1
ATOM 2858 O O . GLY B 1 167 ? 43.117 -15.141 72.465 1.00 14.79 363 GLY B O 1
ATOM 2859 N N . ASN B 1 168 ? 43.407 -14.382 74.541 1.00 14.45 364 ASN B N 1
ATOM 2860 C CA . ASN B 1 168 ? 43.176 -12.996 74.168 1.00 15.36 364 ASN B CA 1
ATOM 2861 C C . ASN B 1 168 ? 44.170 -12.103 74.907 1.00 13.62 364 ASN B C 1
ATOM 2862 O O . ASN B 1 168 ? 44.335 -12.231 76.117 1.00 15.15 364 ASN B O 1
ATOM 2867 N N . GLY B 1 169 ? 44.829 -11.197 74.201 1.00 13.17 365 GLY B N 1
ATOM 2868 C CA . GLY B 1 169 ? 45.668 -10.248 74.893 1.00 13.61 365 GLY B CA 1
ATOM 2869 C C . GLY B 1 169 ? 46.837 -9.774 74.065 1.00 12.35 365 GLY B C 1
ATOM 2870 O O . GLY B 1 169 ? 46.899 -9.983 72.843 1.00 12.72 365 GLY B O 1
ATOM 2871 N N . THR B 1 170 ? 47.763 -9.124 74.756 1.00 11.40 366 THR B N 1
ATOM 2872 C CA . THR B 1 170 ? 48.920 -8.491 74.133 1.00 10.95 366 THR B CA 1
ATOM 2873 C C . THR B 1 170 ? 50.240 -9.155 74.495 1.00 10.36 366 THR B C 1
ATOM 2874 O O . THR B 1 170 ? 51.256 -8.804 73.904 1.00 11.24 366 THR B O 1
ATOM 2878 N N . VAL B 1 171 ? 50.238 -10.093 75.447 1.00 10.59 367 VAL B N 1
ATOM 2879 C CA . VAL B 1 171 ? 51.457 -10.822 75.768 1.00 10.04 367 VAL B CA 1
ATOM 2880 C C . VAL B 1 171 ? 51.117 -12.301 75.616 1.00 9.58 367 VAL B C 1
ATOM 2881 O O . VAL B 1 171 ? 50.233 -12.821 76.300 1.00 10.45 367 VAL B O 1
ATOM 2885 N N . TRP B 1 172 ? 51.848 -12.965 74.728 1.00 9.49 368 TRP B N 1
ATOM 2886 C CA . TRP B 1 172 ? 51.626 -14.346 74.338 1.00 9.39 368 TRP B CA 1
ATOM 2887 C C . TRP B 1 172 ? 52.904 -15.138 74.552 1.00 9.71 368 TRP B C 1
ATOM 2888 O O . TRP B 1 172 ? 54.011 -14.613 74.439 1.00 12.22 368 TRP B O 1
ATOM 2899 N N . THR B 1 173 ? 52.765 -16.424 74.820 1.00 10.25 369 THR B N 1
ATOM 2900 C CA . THR B 1 173 ? 53.870 -17.374 74.665 1.00 10.15 369 THR B CA 1
ATOM 2901 C C . THR B 1 173 ? 53.756 -18.088 73.327 1.00 9.65 369 THR B C 1
ATOM 2902 O O . THR B 1 173 ? 52.680 -18.134 72.722 1.00 10.02 369 THR B O 1
ATOM 2906 N N . HIS B 1 174 ? 54.857 -18.679 72.865 1.00 9.63 370 HIS B N 1
ATOM 2907 C CA . HIS B 1 174 ? 54.768 -19.524 71.671 1.00 10.09 370 HIS B CA 1
ATOM 2908 C C . HIS B 1 174 ? 53.746 -20.642 71.928 1.00 9.87 370 HIS B C 1
ATOM 2909 O O . HIS B 1 174 ? 52.926 -20.980 71.063 1.00 10.64 370 HIS B O 1
ATOM 2916 N N . TYR B 1 175 ? 53.771 -21.210 73.133 1.00 10.20 371 TYR B N 1
ATOM 2917 C CA . TYR B 1 175 ? 52.790 -22.224 73.508 1.00 11.07 371 TYR B CA 1
ATOM 2918 C C . TYR B 1 175 ? 51.351 -21.736 73.291 1.00 10.31 371 TYR B C 1
ATOM 2919 O O . TYR B 1 175 ? 50.543 -22.442 72.682 1.00 10.48 371 TYR B O 1
ATOM 2928 N N . ALA B 1 176 ? 51.035 -20.527 73.760 1.00 10.01 372 ALA B N 1
ATOM 2929 C CA . ALA B 1 176 ? 49.682 -20.009 73.611 1.00 10.44 372 ALA B CA 1
ATOM 2930 C C . ALA B 1 176 ? 49.319 -19.794 72.155 1.00 9.75 372 ALA B C 1
ATOM 2931 O O . ALA B 1 176 ? 48.164 -20.050 71.768 1.00 10.38 372 ALA B O 1
ATOM 2933 N N . VAL B 1 177 ? 50.251 -19.307 71.340 1.00 9.82 373 VAL B N 1
ATOM 2934 C CA . VAL B 1 177 ? 49.960 -19.186 69.918 1.00 10.05 373 VAL B CA 1
ATOM 2935 C C . VAL B 1 177 ? 49.630 -20.561 69.338 1.00 10.25 373 VAL B C 1
ATOM 2936 O O . VAL B 1 177 ? 48.623 -20.719 68.628 1.00 10.31 373 VAL B O 1
ATOM 2940 N N . SER B 1 178 ? 50.471 -21.556 69.641 1.00 10.30 374 SER B N 1
ATOM 2941 C CA . SER B 1 178 ? 50.234 -22.913 69.146 1.00 10.64 374 SER B CA 1
ATOM 2942 C C . SER B 1 178 ? 48.834 -23.408 69.532 1.00 10.50 374 SER B C 1
ATOM 2943 O O . SER B 1 178 ? 48.118 -23.976 68.718 1.00 12.24 374 SER B O 1
ATOM 2946 N N . LYS B 1 179 ? 48.485 -23.210 70.800 1.00 10.72 375 LYS B N 1
ATOM 2947 C CA . LYS B 1 179 ? 47.227 -23.745 71.324 1.00 11.06 375 LYS B CA 1
ATOM 2948 C C . LYS B 1 179 ? 46.014 -23.017 70.752 1.00 10.69 375 LYS B C 1
ATOM 2949 O O . LYS B 1 179 ? 45.070 -23.646 70.267 1.00 11.59 375 LYS B O 1
ATOM 2955 N N . TYR B 1 180 ? 45.999 -21.694 70.874 1.00 10.66 376 TYR B N 1
ATOM 2956 C CA . TYR B 1 180 ? 44.792 -20.933 70.542 1.00 11.02 376 TYR B CA 1
ATOM 2957 C C . TYR B 1 180 ? 44.667 -20.609 69.072 1.00 11.29 376 TYR B C 1
ATOM 2958 O O . TYR B 1 180 ? 43.555 -20.567 68.562 1.00 13.31 376 TYR B O 1
ATOM 2967 N N . LEU B 1 181 ? 45.789 -20.307 68.416 1.00 10.82 377 LEU B N 1
ATOM 2968 C CA . LEU B 1 181 ? 45.779 -19.776 67.057 1.00 11.56 377 LEU B CA 1
ATOM 2969 C C . LEU B 1 181 ? 46.157 -20.832 66.017 1.00 11.34 377 LEU B C 1
ATOM 2970 O O . LEU B 1 181 ? 45.642 -20.814 64.909 1.00 11.86 377 LEU B O 1
ATOM 2975 N N . GLY B 1 182 ? 47.067 -21.737 66.379 1.00 10.96 378 GLY B N 1
ATOM 2976 C CA . GLY B 1 182 ? 47.596 -22.684 65.423 1.00 12.13 378 GLY B CA 1
ATOM 2977 C C . GLY B 1 182 ? 48.639 -22.051 64.506 1.00 11.57 378 GLY B C 1
ATOM 2978 O O . GLY B 1 182 ? 49.125 -20.926 64.731 1.00 11.74 378 GLY B O 1
ATOM 2979 N N . GLY B 1 183 ? 49.007 -22.791 63.470 1.00 12.43 379 GLY B N 1
ATOM 2980 C CA . GLY B 1 183 ? 50.049 -22.405 62.538 1.00 13.20 379 GLY B CA 1
ATOM 2981 C C . GLY B 1 183 ? 51.460 -22.716 63.004 1.00 12.67 379 GLY B C 1
ATOM 2982 O O . GLY B 1 183 ? 52.442 -22.440 62.300 1.00 13.55 379 GLY B O 1
ATOM 2983 N N . THR B 1 184 ? 51.566 -23.295 64.198 1.00 12.91 380 THR B N 1
ATOM 2984 C CA . THR B 1 184 ? 52.839 -23.603 64.821 1.00 13.20 380 THR B CA 1
ATOM 2985 C C . THR B 1 184 ? 52.558 -24.562 65.975 1.00 13.17 380 THR B C 1
ATOM 2986 O O . THR B 1 184 ? 51.420 -24.621 66.441 1.00 13.05 380 THR B O 1
ATOM 2990 N N . ASP B 1 185 ? 53.574 -25.300 66.421 1.00 13.99 381 ASP B N 1
ATOM 2991 C CA . ASP B 1 185 ? 53.399 -26.291 67.469 1.00 16.00 381 ASP B CA 1
ATOM 2992 C C . ASP B 1 185 ? 54.496 -26.307 68.540 1.00 18.31 381 ASP B C 1
ATOM 2993 O O . ASP B 1 185 ? 54.861 -27.345 69.035 1.00 26.04 381 ASP B O 1
ATOM 2998 N N . HIS B 1 186 ? 54.992 -25.184 68.972 1.00 17.55 382 HIS B N 1
ATOM 2999 C CA . HIS B 1 186 ? 56.057 -25.204 69.947 1.00 16.49 382 HIS B CA 1
ATOM 3000 C C . HIS B 1 186 ? 55.554 -24.796 71.297 1.00 15.06 382 HIS B C 1
ATOM 3001 O O . HIS B 1 186 ? 54.516 -24.126 71.399 1.00 16.88 382 HIS B O 1
ATOM 3008 N N . ALA B 1 187 ? 56.314 -25.165 72.322 1.00 14.55 383 ALA B N 1
ATOM 3009 C CA . ALA B 1 187 ? 55.852 -25.084 73.708 1.00 15.27 383 ALA B CA 1
ATOM 3010 C C . ALA B 1 187 ? 56.617 -24.069 74.548 1.00 13.90 383 ALA B C 1
ATOM 3011 O O . ALA B 1 187 ? 56.374 -23.942 75.750 1.00 14.28 383 ALA B O 1
ATOM 3013 N N . ASP B 1 188 ? 57.562 -23.368 73.939 1.00 12.96 384 ASP B N 1
ATOM 3014 C CA . ASP B 1 188 ? 58.327 -22.375 74.677 1.00 12.89 384 ASP B CA 1
ATOM 3015 C C . ASP B 1 188 ? 57.427 -21.258 75.205 1.00 11.60 384 ASP B C 1
ATOM 3016 O O . ASP B 1 188 ? 56.391 -20.942 74.607 1.00 11.91 384 ASP B O 1
ATOM 3021 N N . PRO B 1 189 ? 57.810 -20.634 76.324 1.00 11.24 385 PRO B N 1
ATOM 3022 C CA . PRO B 1 189 ? 59.071 -20.743 77.049 1.00 12.26 385 PRO B CA 1
ATOM 3023 C C . PRO B 1 189 ? 58.925 -21.480 78.386 1.00 12.59 385 PRO B C 1
ATOM 3024 O O . PRO B 1 189 ? 59.835 -21.391 79.212 1.00 12.54 385 PRO B O 1
ATOM 3028 N N . HIS B 1 190 ? 57.815 -22.169 78.616 1.00 12.19 386 HIS B N 1
ATOM 3029 C CA . HIS B 1 190 ? 57.494 -22.617 79.965 1.00 12.69 386 HIS B CA 1
ATOM 3030 C C . HIS B 1 190 ? 58.535 -23.527 80.585 1.00 14.76 386 HIS B C 1
ATOM 3031 O O . HIS B 1 190 ? 58.960 -23.315 81.730 1.00 15.02 386 HIS B O 1
ATOM 3038 N N . GLY B 1 191 ? 58.949 -24.550 79.847 1.00 14.78 387 GLY B N 1
ATOM 3039 C CA . GLY B 1 191 ? 59.908 -25.518 80.370 1.00 15.39 387 GLY B CA 1
ATOM 3040 C C . GLY B 1 191 ? 61.238 -24.853 80.698 1.00 15.97 387 GLY B C 1
ATOM 3041 O O . GLY B 1 191 ? 61.844 -25.119 81.745 1.00 16.52 387 GLY B O 1
ATOM 3042 N N . TYR B 1 192 ? 61.700 -23.986 79.801 1.00 15.15 388 TYR B N 1
ATOM 3043 C CA . TYR B 1 192 ? 62.948 -23.280 80.021 1.00 14.08 388 TYR B CA 1
ATOM 3044 C C . TYR B 1 192 ? 62.907 -22.408 81.279 1.00 14.58 388 TYR B C 1
ATOM 3045 O O . TYR B 1 192 ? 63.802 -22.467 82.123 1.00 15.38 388 TYR B O 1
ATOM 3054 N N . LEU B 1 193 ? 61.849 -21.623 81.438 1.00 13.44 389 LEU B N 1
ATOM 3055 C CA . LEU B 1 193 ? 61.770 -20.743 82.596 1.00 14.08 389 LEU B CA 1
ATOM 3056 C C . LEU B 1 193 ? 61.695 -21.555 83.881 1.00 15.29 389 LEU B C 1
ATOM 3057 O O . LEU B 1 193 ? 62.335 -21.207 84.875 1.00 15.69 389 LEU B O 1
ATOM 3062 N N . ARG B 1 194 ? 60.940 -22.648 83.847 1.00 15.51 390 ARG B N 1
ATOM 3063 C CA . ARG B 1 194 ? 60.821 -23.513 85.025 1.00 17.20 390 ARG B CA 1
ATOM 3064 C C . ARG B 1 194 ? 62.170 -24.069 85.433 1.00 17.61 390 ARG B C 1
ATOM 3065 O O . ARG B 1 194 ? 62.441 -24.234 86.623 1.00 19.08 390 ARG B O 1
ATOM 3073 N N . SER B 1 195 ? 63.004 -24.389 84.447 1.00 18.20 391 SER B N 1
ATOM 3074 C CA . SER B 1 195 ? 64.309 -24.984 84.724 1.00 18.67 391 SER B CA 1
ATOM 3075 C C . SER B 1 195 ? 65.238 -24.026 85.472 1.00 19.72 391 SER B C 1
ATOM 3076 O O . SER B 1 195 ? 66.206 -24.463 86.080 1.00 21.11 391 SER B O 1
ATOM 3079 N N . HIS B 1 196 ? 64.934 -22.735 85.437 1.00 18.68 392 HIS B N 1
ATOM 3080 C CA . HIS B 1 196 ? 65.669 -21.729 86.181 1.00 19.05 392 HIS B CA 1
ATOM 3081 C C . HIS B 1 196 ? 64.852 -21.188 87.360 1.00 18.89 392 HIS B C 1
ATOM 3082 O O . HIS B 1 196 ? 65.107 -20.082 87.855 1.00 19.91 392 HIS B O 1
ATOM 3089 N N . ASN B 1 197 ? 63.886 -21.985 87.822 1.00 19.67 393 ASN B N 1
ATOM 3090 C CA . ASN B 1 197 ? 63.089 -21.647 89.007 1.00 20.13 393 ASN B CA 1
ATOM 3091 C C . ASN B 1 197 ? 62.262 -20.366 88.823 1.00 19.11 393 ASN B C 1
ATOM 3092 O O . ASN B 1 197 ? 62.034 -19.606 89.767 1.00 20.19 393 ASN B O 1
ATOM 3097 N N . TYR B 1 198 ? 61.807 -20.143 87.590 1.00 17.42 394 TYR B N 1
ATOM 3098 C CA . TYR B 1 198 ? 61.038 -18.960 87.234 1.00 16.69 394 TYR B CA 1
ATOM 3099 C C . TYR B 1 198 ? 59.806 -19.456 86.472 1.00 15.50 394 TYR B C 1
ATOM 3100 O O . TYR B 1 198 ? 59.540 -20.656 86.433 1.00 16.05 394 TYR B O 1
ATOM 3109 N N . SER B 1 199 ? 59.027 -18.543 85.906 1.00 14.47 395 SER B N 1
ATOM 3110 C CA . SER B 1 199 ? 57.826 -18.938 85.170 1.00 14.03 395 SER B CA 1
ATOM 3111 C C . SER B 1 199 ? 57.414 -17.819 84.256 1.00 12.72 395 SER B C 1
ATOM 3112 O O . SER B 1 199 ? 57.826 -16.659 84.425 1.00 13.35 395 SER B O 1
ATOM 3115 N N . TYR B 1 200 ? 56.578 -18.162 83.287 1.00 13.21 396 TYR B N 1
ATOM 3116 C CA . TYR B 1 200 ? 56.024 -17.153 82.401 1.00 12.93 396 TYR B CA 1
ATOM 3117 C C . TYR B 1 200 ? 55.218 -16.109 83.192 1.00 12.60 396 TYR B C 1
ATOM 3118 O O . TYR B 1 200 ? 55.296 -14.914 82.894 1.00 12.86 396 TYR B O 1
ATOM 3127 N N . ASP B 1 201 ? 54.433 -16.550 84.171 1.00 13.09 397 ASP B N 1
ATOM 3128 C CA . ASP B 1 201 ? 53.620 -15.594 84.900 1.00 13.72 397 ASP B CA 1
ATOM 3129 C C . ASP B 1 201 ? 54.463 -14.628 85.742 1.00 13.33 397 ASP B C 1
ATOM 3130 O O . ASP B 1 201 ? 54.088 -13.467 85.920 1.00 13.33 397 ASP B O 1
ATOM 3135 N N . GLN B 1 202 ? 55.604 -15.093 86.246 1.00 13.64 398 GLN B N 1
ATOM 3136 C CA . GLN B 1 202 ? 56.536 -14.192 86.918 1.00 13.85 398 GLN B CA 1
ATOM 3137 C C . GLN B 1 202 ? 57.122 -13.181 85.913 1.00 13.14 398 GLN B C 1
ATOM 3138 O O . GLN B 1 202 ? 57.245 -11.984 86.219 1.00 13.80 398 GLN B O 1
ATOM 3144 N N . LEU B 1 203 ? 57.434 -13.646 84.699 1.00 13.28 399 LEU B N 1
ATOM 3145 C CA . LEU B 1 203 ? 57.944 -12.743 83.671 1.00 12.63 399 LEU B CA 1
ATOM 3146 C C . LEU B 1 203 ? 56.885 -11.712 83.305 1.00 12.98 399 LEU B C 1
ATOM 3147 O O . LEU B 1 203 ? 57.180 -10.520 83.160 1.00 13.21 399 LEU B O 1
ATOM 3152 N N . TYR B 1 204 ? 55.647 -12.179 83.154 1.00 12.71 400 TYR B N 1
ATOM 3153 C CA . TYR B 1 204 ? 54.548 -11.292 82.816 1.00 12.87 400 TYR B CA 1
ATOM 3154 C C . TYR B 1 204 ? 54.388 -10.195 83.885 1.00 13.49 400 TYR B C 1
ATOM 3155 O O . TYR B 1 204 ? 54.176 -9.020 83.570 1.00 13.99 400 TYR B O 1
ATOM 3164 N N . ASP B 1 205 ? 54.479 -10.570 85.158 1.00 14.00 401 ASP B N 1
ATOM 3165 C CA . ASP B 1 205 ? 54.360 -9.592 86.238 1.00 14.76 401 ASP B CA 1
ATOM 3166 C C . ASP B 1 205 ? 55.446 -8.525 86.140 1.00 14.09 401 ASP B C 1
ATOM 3167 O O . ASP B 1 205 ? 55.204 -7.344 86.414 1.00 15.73 401 ASP B O 1
ATOM 3172 N N . LEU B 1 206 ? 56.642 -8.950 85.743 1.00 14.30 402 LEU B N 1
ATOM 3173 C CA . LEU B 1 206 ? 57.752 -8.015 85.578 1.00 14.42 402 LEU B CA 1
ATOM 3174 C C . LEU B 1 206 ? 57.527 -7.100 84.378 1.00 13.55 402 LEU B C 1
ATOM 3175 O O . LEU B 1 206 ? 57.823 -5.901 84.457 1.00 14.35 402 LEU B O 1
ATOM 3180 N N . ILE B 1 207 ? 57.017 -7.658 83.275 1.00 13.44 403 ILE B N 1
ATOM 3181 C CA . ILE B 1 207 ? 56.651 -6.836 82.130 1.00 13.35 403 ILE B CA 1
ATOM 3182 C C . ILE B 1 207 ? 55.604 -5.790 82.555 1.00 13.79 403 ILE B C 1
ATOM 3183 O O . ILE B 1 207 ? 55.712 -4.598 82.216 1.00 14.36 403 ILE B O 1
ATOM 3188 N N . ASN B 1 208 ? 54.588 -6.226 83.288 1.00 14.43 404 ASN B N 1
ATOM 3189 C CA . ASN B 1 208 ? 53.534 -5.313 83.684 1.00 15.23 404 ASN B CA 1
ATOM 3190 C C . ASN B 1 208 ? 54.078 -4.170 84.550 1.00 15.19 404 ASN B C 1
ATOM 3191 O O . ASN B 1 208 ? 53.748 -2.986 84.343 1.00 16.10 404 ASN B O 1
ATOM 3196 N N . GLU B 1 209 ? 54.906 -4.529 85.528 1.00 16.38 405 GLU B N 1
ATOM 3197 C CA . GLU B 1 209 ? 55.509 -3.511 86.389 1.00 17.07 405 GLU B CA 1
ATOM 3198 C C . GLU B 1 209 ? 56.332 -2.505 85.576 1.00 16.37 405 GLU B C 1
ATOM 3199 O O . GLU B 1 209 ? 56.204 -1.280 85.747 1.00 17.23 405 GLU B O 1
ATOM 3205 N N . LYS B 1 210 ? 57.200 -3.013 84.710 1.00 15.89 406 LYS B N 1
ATOM 3206 C CA . LYS B 1 210 ? 58.027 -2.114 83.926 1.00 15.61 406 LYS B CA 1
ATOM 3207 C C . LYS B 1 210 ? 57.208 -1.224 82.994 1.00 15.62 406 LYS B C 1
ATOM 3208 O O . LYS B 1 210 ? 57.559 -0.056 82.769 1.00 16.21 406 LYS B O 1
ATOM 3214 N N . TYR B 1 211 ? 56.142 -1.765 82.428 1.00 14.95 407 TYR B N 1
ATOM 3215 C CA . TYR B 1 211 ? 55.231 -0.979 81.620 1.00 14.84 407 TYR B CA 1
ATOM 3216 C C . TYR B 1 211 ? 54.644 0.163 82.454 1.00 16.15 407 TYR B C 1
ATOM 3217 O O . TYR B 1 211 ? 54.619 1.316 82.014 1.00 16.89 407 TYR B O 1
ATOM 3226 N N . LEU B 1 212 ? 54.153 -0.159 83.647 1.00 16.66 408 LEU B N 1
ATOM 3227 C CA . LEU B 1 212 ? 53.536 0.865 84.478 1.00 17.38 408 LEU B CA 1
ATOM 3228 C C . LEU B 1 212 ? 54.556 1.925 84.905 1.00 18.25 408 LEU B C 1
ATOM 3229 O O . LEU B 1 212 ? 54.217 3.098 85.039 1.00 19.53 408 LEU B O 1
ATOM 3234 N N . ILE B 1 213 ? 55.803 1.520 85.099 1.00 18.36 409 ILE B N 1
ATOM 3235 C CA . ILE B 1 213 ? 56.862 2.487 85.392 1.00 18.66 409 ILE B CA 1
ATOM 3236 C C . ILE B 1 213 ? 57.048 3.442 84.204 1.00 18.44 409 ILE B C 1
ATOM 3237 O O . ILE B 1 213 ? 57.072 4.667 84.364 1.00 19.60 409 ILE B O 1
ATOM 3242 N N . LYS B 1 214 ? 57.144 2.876 83.008 1.00 18.92 410 LYS B N 1
ATOM 3243 C CA . LYS B 1 214 ? 57.307 3.671 81.800 1.00 19.44 410 LYS B CA 1
ATOM 3244 C C . LYS B 1 214 ? 56.111 4.596 81.543 1.00 20.02 410 LYS B C 1
ATOM 3245 O O . LYS B 1 214 ? 56.271 5.684 80.987 1.00 23.19 410 LYS B O 1
ATOM 3251 N N . MET B 1 215 ? 54.926 4.185 81.987 1.00 19.63 411 MET B N 1
ATOM 3252 C CA . MET B 1 215 ? 53.717 4.993 81.834 1.00 21.31 411 MET B CA 1
ATOM 3253 C C . MET B 1 215 ? 53.566 6.057 82.911 1.00 22.88 411 MET B C 1
ATOM 3254 O O . MET B 1 215 ? 52.642 6.860 82.849 1.00 24.98 411 MET B O 1
ATOM 3259 N N . GLY B 1 216 ? 54.454 6.050 83.902 1.00 21.62 412 GLY B N 1
ATOM 3260 C CA . GLY B 1 216 ? 54.396 7.009 84.993 1.00 23.91 412 GLY B CA 1
ATOM 3261 C C . GLY B 1 216 ? 53.293 6.717 85.989 1.00 24.33 412 GLY B C 1
ATOM 3262 O O . GLY B 1 216 ? 52.831 7.622 86.683 1.00 25.94 412 GLY B O 1
ATOM 3263 N N . LYS B 1 217 ? 52.877 5.454 86.070 1.00 23.26 413 LYS B N 1
ATOM 3264 C CA . LYS B 1 217 ? 51.792 5.062 86.964 1.00 23.51 413 LYS B CA 1
ATOM 3265 C C . LYS B 1 217 ? 52.266 4.443 88.278 1.00 23.37 413 LYS B C 1
ATOM 3266 O O . LYS B 1 217 ? 51.544 4.464 89.271 1.00 24.65 413 LYS B O 1
ATOM 3270 N N . VAL B 1 218 ? 53.470 3.886 88.299 1.00 22.16 414 VAL B N 1
ATOM 3271 C CA . VAL B 1 218 ? 54.011 3.380 89.547 1.00 22.50 414 VAL B CA 1
ATOM 3272 C C . VAL B 1 218 ? 55.434 3.881 89.676 1.00 23.85 414 VAL B C 1
ATOM 3273 O O . VAL B 1 218 ? 56.050 4.295 88.688 1.00 24.69 414 VAL B O 1
ATOM 3277 N N . ALA B 1 219 ? 55.943 3.870 90.900 1.00 25.07 415 ALA B N 1
ATOM 3278 C CA . ALA B 1 219 ? 57.271 4.398 91.171 1.00 26.00 415 ALA B CA 1
ATOM 3279 C C . ALA B 1 219 ? 58.362 3.607 90.464 1.00 25.79 415 ALA B C 1
ATOM 3280 O O . ALA B 1 219 ? 58.360 2.373 90.497 1.00 25.33 415 ALA B O 1
ATOM 3282 N N . PRO B 1 220 ? 59.299 4.317 89.817 1.00 27.17 416 PRO B N 1
ATOM 3283 C CA . PRO B 1 220 ? 60.491 3.663 89.272 1.00 27.75 416 PRO B CA 1
ATOM 3284 C C . PRO B 1 220 ? 61.338 3.113 90.405 1.00 27.54 416 PRO B C 1
ATOM 3285 O O . PRO B 1 220 ? 61.294 3.646 91.516 1.00 28.74 416 PRO B O 1
ATOM 3289 N N . TRP B 1 221 ? 62.101 2.062 90.139 1.00 26.74 417 TRP B N 1
ATOM 3290 C CA . TRP B 1 221 ? 62.972 1.507 91.163 1.00 27.13 417 TRP B CA 1
ATOM 3291 C C . TRP B 1 221 ? 64.036 2.526 91.561 1.00 29.03 417 TRP B C 1
ATOM 3292 O O . TRP B 1 221 ? 64.585 3.244 90.722 1.00 31.00 417 TRP B O 1
ATOM 3303 N N . GLY B 1 222 ? 64.340 2.589 92.844 1.00 30.44 418 GLY B N 1
ATOM 3304 C CA . GLY B 1 222 ? 65.431 3.437 93.286 1.00 31.64 418 GLY B CA 1
ATOM 3305 C C . GLY B 1 222 ? 65.183 4.944 93.335 1.00 33.00 418 GLY B C 1
ATOM 3306 O O . GLY B 1 222 ? 66.133 5.710 93.513 1.00 35.99 418 GLY B O 1
ATOM 3307 N N . THR B 1 223 ? 63.922 5.371 93.229 1.00 34.76 419 THR B N 1
ATOM 3308 C CA . THR B 1 223 ? 63.584 6.802 93.258 1.00 35.15 419 THR B CA 1
ATOM 3309 C C . THR B 1 223 ? 62.740 7.243 94.461 1.00 35.70 419 THR B C 1
ATOM 3310 O O . THR B 1 223 ? 62.331 8.404 94.525 1.00 37.94 419 THR B O 1
ATOM 3314 N N . GLN B 1 224 ? 62.470 6.330 95.397 1.00 33.07 420 GLN B N 1
ATOM 3315 C CA . GLN B 1 224 ? 61.639 6.630 96.572 1.00 32.72 420 GLN B CA 1
ATOM 3316 C C . GLN B 1 224 ? 62.077 7.882 97.333 1.00 33.27 420 GLN B C 1
ATOM 3317 O O . GLN B 1 224 ? 63.259 8.073 97.600 1.00 34.86 420 GLN B O 1
#

CATH classification: 3.40.80.10

Foldseek 3Di:
DAFAADDFPDDDPLVVVCQVVQDDADDAAEDEDPPQDFAAQPVGQLAAQAAEEFEPPDQPDDPVRVLVVCNVVQVPFDAQWEFWLHHIYGHHDPRGFTRHQFDFNRSHYHYYYYYHDDDLNRVSSRLLNVLLVRLVSCLVSVFQADECQPPNDGHYYYSLSCCVRPNRHPDHPDAVVQVVNVHGPSNSSSSSNSNNCVVVVRHPRD/DFAADDFPDDDPLVVVCQVVVDDADDEAEDEDPPQDFAAAPVGQLAAFAAEEAEPPDQPDDPVRVLVVCNVVQVQWDAQWEFWLHHIYGYYDPRGFTRHQFDFCRSHYHYYYYYDDDDSNRVSSRLLNVLLVRLVSCVVNVFAADECQPPNDGHYYYSLSCCPNPNRHHDHPDAVVQVVSVHGPSNSSSSSNSSNCCVVVNHPRRPPD

B-factor: mean 16.86, std 7.74, range [7.94, 41.81]